Protein AF-A0A815E7N8-F1 (afdb_monomer_lite)

Structure (mmCIF, N/CA/C/O backbone):
data_AF-A0A815E7N8-F1
#
_entry.id   AF-A0A815E7N8-F1
#
loop_
_atom_site.group_PDB
_atom_site.id
_atom_site.type_symbol
_atom_site.label_atom_id
_atom_site.label_alt_id
_atom_site.label_comp_id
_atom_site.label_asym_id
_atom_site.label_entity_id
_atom_site.label_seq_id
_atom_site.pdbx_PDB_ins_code
_atom_site.Cartn_x
_atom_site.Cartn_y
_atom_site.Cartn_z
_atom_site.occupancy
_atom_site.B_iso_or_equiv
_atom_site.auth_seq_id
_atom_site.auth_comp_id
_atom_site.auth_asym_id
_atom_site.auth_atom_id
_atom_site.pdbx_PDB_model_num
ATOM 1 N N . MET A 1 1 ? -23.185 3.236 25.448 1.00 51.75 1 MET A N 1
ATOM 2 C CA . MET A 1 1 ? -22.302 4.298 24.900 1.00 51.75 1 MET A CA 1
ATOM 3 C C . MET A 1 1 ? -21.251 3.719 23.958 1.00 51.75 1 MET A C 1
ATOM 5 O O . MET A 1 1 ? -21.095 4.268 22.878 1.00 51.75 1 MET A O 1
ATOM 9 N N . THR A 1 2 ? -20.567 2.629 24.327 1.00 50.34 2 THR A N 1
ATOM 10 C CA . THR A 1 2 ? -19.613 1.917 23.453 1.00 50.34 2 THR A CA 1
ATOM 11 C C . THR A 1 2 ? -20.287 1.360 22.196 1.00 50.34 2 THR A C 1
ATOM 13 O O . THR A 1 2 ? -19.842 1.674 21.099 1.00 50.34 2 THR A O 1
ATOM 16 N N . ASP A 1 3 ? -21.429 0.683 22.353 1.00 61.78 3 ASP A N 1
ATOM 17 C CA . ASP A 1 3 ? -22.167 0.092 21.225 1.00 61.78 3 ASP A CA 1
ATOM 18 C C . ASP A 1 3 ? -22.699 1.154 20.252 1.00 61.78 3 ASP A C 1
ATOM 20 O O . ASP A 1 3 ? -22.571 0.996 19.048 1.00 61.78 3 ASP A O 1
ATOM 24 N N . MET A 1 4 ? -23.182 2.299 20.756 1.00 68.56 4 MET A N 1
ATOM 25 C CA . MET A 1 4 ? -23.635 3.420 19.913 1.00 68.56 4 MET A CA 1
ATOM 26 C C . MET A 1 4 ? -22.500 4.037 19.087 1.00 68.56 4 MET A C 1
ATOM 28 O O . MET A 1 4 ? -22.718 4.369 17.931 1.00 68.56 4 MET A O 1
ATOM 32 N N . LYS A 1 5 ? -21.289 4.179 19.645 1.00 71.75 5 LYS A N 1
ATOM 33 C CA . LYS A 1 5 ? -20.133 4.689 18.885 1.00 71.75 5 LYS A CA 1
ATOM 34 C C . LYS A 1 5 ? -19.659 3.697 17.825 1.00 71.75 5 LYS A C 1
ATOM 36 O O . LYS A 1 5 ? -19.200 4.110 16.768 1.00 71.75 5 LYS A O 1
ATOM 41 N N . GLN A 1 6 ? -19.749 2.402 18.119 1.00 71.25 6 GLN A N 1
ATOM 42 C CA . GLN A 1 6 ? -19.405 1.351 17.167 1.00 71.25 6 GLN A CA 1
ATOM 43 C C . GLN A 1 6 ? -20.435 1.266 16.033 1.00 71.25 6 GLN A C 1
ATOM 45 O O . GLN A 1 6 ? -20.042 1.150 14.877 1.00 71.25 6 GLN A O 1
ATOM 50 N N . LEU A 1 7 ? -21.727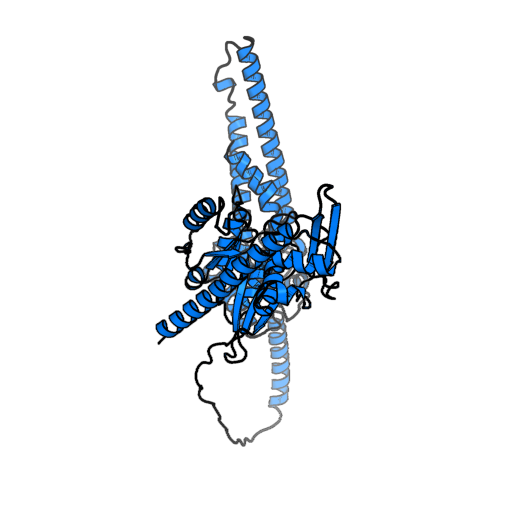 1.402 16.350 1.00 71.81 7 LEU A N 1
ATOM 51 C CA . LEU A 1 7 ? -22.800 1.480 15.359 1.00 71.81 7 LEU A CA 1
ATOM 52 C C . LEU A 1 7 ? -22.664 2.726 14.479 1.00 71.81 7 LEU A C 1
ATOM 54 O O . LEU A 1 7 ? -22.781 2.631 13.265 1.00 71.81 7 LEU A O 1
ATOM 58 N N . GLU A 1 8 ? -22.375 3.880 15.087 1.00 75.94 8 GLU A N 1
ATOM 59 C CA . GLU A 1 8 ? -22.151 5.137 14.369 1.00 75.94 8 GLU A CA 1
ATOM 60 C C . GLU A 1 8 ? -21.014 5.001 13.361 1.00 75.94 8 GLU A C 1
ATOM 62 O O . GLU A 1 8 ? -21.165 5.387 12.206 1.00 75.94 8 GLU A O 1
ATOM 67 N N . LYS A 1 9 ? -19.903 4.395 13.788 1.00 76.50 9 LYS A N 1
ATOM 68 C CA . LYS A 1 9 ? -18.771 4.118 12.914 1.00 76.50 9 LYS A CA 1
ATOM 69 C C . LYS A 1 9 ? -19.160 3.187 11.761 1.00 76.50 9 LYS A C 1
ATOM 71 O O . LYS A 1 9 ? -18.912 3.526 10.610 1.00 76.50 9 LYS A O 1
ATOM 76 N N . SER A 1 10 ? -19.810 2.060 12.061 1.00 71.00 10 SER A N 1
ATOM 77 C CA . SER A 1 10 ? -20.214 1.098 11.030 1.00 71.00 10 SER A CA 1
ATOM 78 C C . SER A 1 10 ? -21.142 1.757 9.996 1.00 71.00 10 SER A C 1
ATOM 80 O O . SER A 1 10 ? -20.858 1.729 8.804 1.00 71.00 10 SER A O 1
ATOM 82 N N . ILE A 1 11 ? -22.185 2.471 10.435 1.00 72.81 11 ILE A N 1
ATOM 83 C CA . ILE A 1 11 ? -23.203 3.059 9.548 1.00 72.81 11 ILE A CA 1
ATOM 84 C C . ILE A 1 11 ? -22.686 4.283 8.773 1.00 72.81 11 ILE A C 1
ATOM 86 O O . ILE A 1 11 ? -23.032 4.434 7.606 1.00 72.81 11 ILE A O 1
ATOM 90 N N . ILE A 1 12 ? -21.882 5.159 9.391 1.00 71.62 12 ILE A N 1
ATOM 91 C CA . ILE A 1 12 ? -21.456 6.435 8.782 1.00 71.62 12 ILE A CA 1
ATOM 92 C C . ILE A 1 12 ? -20.096 6.327 8.078 1.00 71.62 12 ILE A C 1
ATOM 94 O O . ILE A 1 12 ? -19.878 7.011 7.081 1.00 71.62 12 ILE A O 1
ATOM 98 N N . GLU A 1 13 ? -19.166 5.511 8.578 1.00 67.25 13 GLU A N 1
ATOM 99 C CA . GLU A 1 13 ? -17.785 5.466 8.070 1.00 67.25 13 GLU A CA 1
ATOM 100 C C . GLU A 1 13 ? -17.481 4.219 7.233 1.00 67.25 13 GLU A C 1
ATOM 102 O O . GLU A 1 13 ? -16.729 4.324 6.257 1.00 67.25 13 GLU A O 1
ATOM 107 N N . ASP A 1 14 ? -18.024 3.056 7.606 1.00 64.88 14 ASP A N 1
ATOM 108 C CA . ASP A 1 14 ? -17.629 1.766 7.023 1.00 64.88 14 ASP A CA 1
ATOM 109 C C . ASP A 1 14 ? -18.590 1.325 5.892 1.00 64.88 14 ASP A C 1
ATOM 111 O O . ASP A 1 14 ? -18.157 0.993 4.789 1.00 64.88 14 ASP A O 1
ATOM 115 N N . MET A 1 15 ? -19.904 1.410 6.115 1.00 65.19 15 MET A N 1
ATOM 116 C CA . MET A 1 15 ? -20.957 0.900 5.219 1.00 65.19 15 MET A CA 1
ATOM 117 C C . MET A 1 15 ? -21.226 1.694 3.920 1.00 65.19 15 MET A C 1
ATOM 119 O O . MET A 1 15 ? -21.504 1.055 2.894 1.00 65.19 15 MET A O 1
ATOM 123 N N . PRO A 1 16 ? -21.125 3.044 3.875 1.00 63.09 16 PRO A N 1
ATOM 124 C CA . PRO A 1 16 ? -21.364 3.798 2.640 1.00 63.09 16 PRO A CA 1
ATOM 125 C C . PRO A 1 16 ? -20.390 3.429 1.513 1.00 63.09 16 PRO A C 1
ATOM 127 O O . PRO A 1 16 ? -20.730 3.569 0.338 1.00 63.09 16 PRO A O 1
ATOM 130 N N . LYS A 1 17 ? -19.200 2.929 1.863 1.00 58.19 17 LYS A N 1
ATOM 131 C CA . LYS A 1 17 ? -18.106 2.641 0.928 1.00 58.19 17 LYS A CA 1
ATOM 132 C C . LYS A 1 17 ? -18.338 1.389 0.082 1.00 58.19 17 LYS A C 1
ATOM 134 O O . LYS A 1 17 ? -17.783 1.284 -1.005 1.00 58.19 17 LYS A O 1
ATOM 139 N N . ILE A 1 18 ? -19.171 0.454 0.554 1.00 52.25 18 ILE A N 1
ATOM 140 C CA . ILE A 1 18 ? -19.255 -0.897 -0.029 1.00 52.25 18 ILE A CA 1
ATOM 141 C C . ILE A 1 18 ? -20.642 -1.204 -0.614 1.00 52.25 18 ILE A C 1
ATOM 143 O O . ILE A 1 18 ? -20.760 -1.860 -1.648 1.00 52.25 18 ILE A O 1
ATOM 147 N N . LEU A 1 19 ? -21.712 -0.667 -0.020 1.00 58.38 19 LEU A N 1
ATOM 148 C CA . LEU A 1 19 ? -23.091 -1.032 -0.378 1.00 58.38 19 LEU A CA 1
ATOM 149 C C . LEU A 1 19 ? -23.804 -0.003 -1.267 1.00 58.38 19 LEU A C 1
ATOM 151 O O . LEU A 1 19 ? -24.816 -0.331 -1.893 1.00 58.38 19 LEU A O 1
ATOM 155 N N . CYS A 1 20 ? -23.271 1.217 -1.402 1.00 56.59 20 CYS A N 1
ATOM 156 C CA . CYS A 1 20 ? -23.900 2.282 -2.192 1.00 56.59 20 CYS A CA 1
ATOM 157 C C . CYS A 1 20 ? -23.967 1.993 -3.697 1.00 56.59 20 CYS A C 1
ATOM 159 O O . CYS A 1 20 ? -24.723 2.659 -4.396 1.00 56.59 20 CYS A O 1
ATOM 161 N N . LYS A 1 21 ? -23.225 1.018 -4.233 1.00 64.31 21 LYS A N 1
ATOM 162 C CA . LYS A 1 21 ? -23.324 0.659 -5.657 1.00 64.31 21 LYS A CA 1
ATOM 163 C C . LYS A 1 21 ? -24.538 -0.224 -5.965 1.00 64.31 21 LYS A C 1
ATOM 165 O O . LYS A 1 21 ? -25.105 -0.078 -7.039 1.00 64.31 21 LYS A O 1
ATOM 170 N N . HIS A 1 22 ? -24.945 -1.084 -5.028 1.00 66.56 22 HIS A N 1
ATOM 171 C CA . HIS A 1 22 ? -25.917 -2.155 -5.290 1.00 66.56 22 HIS A CA 1
ATOM 172 C C . HIS A 1 22 ? -27.120 -2.195 -4.322 1.00 66.56 22 HIS A C 1
ATOM 174 O O . HIS A 1 22 ? -28.142 -2.790 -4.648 1.00 66.56 22 HIS A O 1
ATOM 180 N N . LEU A 1 23 ? -27.043 -1.577 -3.135 1.00 74.25 23 LEU A N 1
ATOM 181 C CA . LEU A 1 23 ? -28.080 -1.634 -2.085 1.00 74.25 23 LEU A CA 1
ATOM 182 C C . LEU A 1 23 ? -28.478 -0.237 -1.556 1.00 74.25 23 LEU A C 1
ATOM 184 O O . LEU A 1 23 ? -28.796 -0.075 -0.376 1.00 74.25 23 LEU A O 1
ATOM 188 N N . LYS A 1 24 ? -28.498 0.786 -2.424 1.00 73.75 24 LYS A N 1
ATOM 189 C CA . LYS A 1 24 ? -28.744 2.202 -2.058 1.00 73.75 24 LYS A CA 1
ATOM 190 C C . LYS A 1 24 ? -29.981 2.419 -1.187 1.00 73.75 24 LYS A C 1
ATOM 192 O O . LYS A 1 24 ? -29.922 3.120 -0.183 1.00 73.75 24 LYS A O 1
ATOM 197 N N . GLN A 1 25 ? -31.107 1.817 -1.568 1.00 72.56 25 GLN A N 1
ATOM 198 C CA . GLN A 1 25 ? -32.379 2.001 -0.860 1.00 72.56 25 GLN A CA 1
ATOM 199 C C . GLN A 1 25 ? -32.341 1.409 0.554 1.00 72.56 25 GLN A C 1
ATOM 201 O O . GLN A 1 25 ? -32.872 1.997 1.496 1.00 72.56 25 GLN A O 1
ATOM 206 N N . ARG A 1 26 ? -31.672 0.263 0.713 1.00 75.19 26 ARG A N 1
ATOM 207 C CA . ARG A 1 26 ? -31.550 -0.437 1.994 1.00 75.19 26 ARG A CA 1
ATOM 208 C C . ARG A 1 26 ? -30.609 0.303 2.938 1.00 75.19 26 ARG A C 1
ATOM 210 O O . ARG A 1 26 ? -30.913 0.438 4.119 1.00 75.19 26 ARG A O 1
ATOM 217 N N . PHE A 1 27 ? -29.534 0.866 2.391 1.00 77.50 27 PHE A N 1
ATOM 218 C CA . PHE A 1 27 ? -28.642 1.748 3.132 1.00 77.50 27 PHE A CA 1
ATOM 219 C C . PHE A 1 27 ? -29.362 3.020 3.612 1.00 77.50 27 PHE A C 1
ATOM 221 O O . PHE A 1 27 ? -29.345 3.306 4.805 1.00 77.50 27 PHE A O 1
ATOM 228 N N . ALA A 1 28 ? -30.113 3.700 2.737 1.00 79.25 28 ALA A N 1
ATOM 229 C CA . ALA A 1 28 ? -30.896 4.884 3.112 1.00 79.25 28 ALA A CA 1
ATOM 230 C C . ALA A 1 28 ? -31.932 4.598 4.221 1.00 79.25 28 ALA A C 1
ATOM 232 O O . ALA A 1 28 ? -32.187 5.440 5.088 1.00 79.25 28 ALA A O 1
ATOM 233 N N . CYS A 1 29 ? -32.524 3.398 4.224 1.00 80.12 29 CYS A N 1
ATOM 234 C CA . CYS A 1 29 ? -33.416 2.960 5.296 1.00 80.12 29 CYS A CA 1
ATOM 235 C C . CYS A 1 29 ? -32.675 2.845 6.640 1.00 80.12 29 CYS A C 1
ATOM 237 O O . CYS A 1 29 ? -33.156 3.371 7.644 1.00 80.12 29 CYS A O 1
ATOM 239 N N . ILE A 1 30 ? -31.485 2.235 6.654 1.00 82.56 30 ILE A N 1
ATOM 240 C CA . ILE A 1 30 ? -30.649 2.116 7.859 1.00 82.56 30 ILE A CA 1
ATOM 241 C C . ILE A 1 30 ? -30.148 3.476 8.343 1.00 82.56 30 ILE A C 1
ATOM 243 O O . ILE A 1 30 ? -30.182 3.729 9.544 1.00 82.56 30 ILE A O 1
ATOM 247 N N . GLU A 1 31 ? -29.742 4.376 7.446 1.00 82.38 31 GLU A N 1
ATOM 248 C CA . GLU A 1 31 ? -29.355 5.742 7.819 1.00 82.38 31 GLU A CA 1
ATOM 249 C C . GLU A 1 31 ? -30.509 6.494 8.490 1.00 82.38 31 GLU A C 1
ATOM 251 O O . GLU A 1 31 ? -30.314 7.169 9.503 1.00 82.38 31 GLU A O 1
ATOM 256 N N . THR A 1 32 ? -31.727 6.335 7.963 1.00 85.94 32 THR A N 1
ATOM 257 C CA . THR A 1 32 ? -32.932 6.934 8.549 1.00 85.94 32 THR A CA 1
ATOM 258 C C . THR A 1 32 ? -33.210 6.355 9.938 1.00 85.94 32 THR A C 1
ATOM 260 O O . THR A 1 32 ? -33.378 7.109 10.897 1.00 85.94 32 THR A O 1
ATOM 263 N N . GLN A 1 33 ? -33.180 5.024 10.077 1.00 83.81 33 GLN A N 1
ATOM 264 C CA . GLN A 1 33 ? -33.358 4.344 11.366 1.00 83.81 33 GLN A CA 1
ATOM 265 C C . GLN A 1 33 ? -32.293 4.768 12.387 1.00 83.81 33 GLN A C 1
ATOM 267 O O . GLN A 1 33 ? -32.608 5.030 13.549 1.00 83.81 33 GLN A O 1
ATOM 272 N N . TRP A 1 34 ? -31.036 4.885 11.960 1.00 85.81 34 TRP A N 1
ATOM 273 C CA . TRP A 1 34 ? -29.943 5.373 12.793 1.00 85.81 34 TRP A CA 1
ATOM 274 C C . TRP A 1 34 ? -30.179 6.803 13.270 1.00 85.81 34 TRP A C 1
ATOM 276 O O . TRP A 1 34 ? -29.998 7.091 14.455 1.00 85.81 34 TRP A O 1
ATOM 286 N N . PHE A 1 35 ? -30.609 7.697 12.377 1.00 85.38 35 PHE A N 1
ATOM 287 C CA . PHE A 1 35 ? -30.902 9.081 12.735 1.00 85.38 35 PHE A CA 1
ATOM 288 C C . PHE A 1 35 ? -32.011 9.168 13.791 1.00 85.38 35 PHE A C 1
ATOM 290 O O . PHE A 1 35 ? -31.876 9.911 14.770 1.00 85.38 35 PHE A O 1
ATOM 297 N N . ASP A 1 36 ? -33.065 8.364 13.644 1.00 83.81 36 ASP A N 1
ATOM 298 C CA . ASP A 1 36 ? -34.159 8.287 14.611 1.00 83.81 36 ASP A CA 1
ATOM 299 C C . ASP A 1 36 ? -33.680 7.764 15.974 1.00 83.81 36 ASP A C 1
ATOM 301 O O . ASP A 1 36 ? -33.940 8.391 17.007 1.00 83.81 36 ASP A O 1
ATOM 305 N N . VAL A 1 37 ? -32.902 6.676 15.996 1.00 84.12 37 VAL A N 1
ATOM 306 C CA . VAL A 1 37 ? -32.324 6.114 17.231 1.00 84.12 37 VAL A CA 1
ATOM 307 C C . VAL A 1 37 ? -31.389 7.113 17.913 1.00 84.12 37 VAL A C 1
ATOM 309 O O . VAL A 1 37 ? -31.490 7.335 19.123 1.00 84.12 37 VAL A O 1
ATOM 312 N N . LYS A 1 38 ? -30.509 7.771 17.149 1.00 84.25 38 LYS A N 1
ATOM 313 C CA . LYS A 1 38 ? -29.579 8.786 17.657 1.00 84.25 38 LYS A CA 1
ATOM 314 C C . LYS A 1 38 ? -30.330 9.958 18.279 1.00 84.25 38 LYS A C 1
ATOM 316 O O . LYS A 1 38 ? -29.982 10.383 19.379 1.00 84.25 38 LYS A O 1
ATOM 321 N N . LYS A 1 39 ? -31.394 10.436 17.630 1.00 85.12 39 LYS A N 1
ATOM 322 C CA . LYS A 1 39 ? -32.241 11.517 18.147 1.00 85.12 39 LYS A CA 1
ATOM 323 C C . LYS A 1 39 ? -32.894 11.146 19.479 1.00 85.12 39 LYS A C 1
ATOM 325 O O . LYS A 1 39 ? -32.839 11.938 20.419 1.00 85.12 39 LYS A O 1
ATOM 330 N N . ILE A 1 40 ? -33.484 9.952 19.583 1.00 80.94 40 ILE A N 1
ATOM 331 C CA . ILE A 1 40 ? -34.108 9.483 20.831 1.00 80.94 40 ILE A CA 1
ATOM 332 C C . ILE A 1 40 ? -33.051 9.364 21.940 1.00 80.94 40 ILE A C 1
ATOM 334 O O . ILE A 1 40 ? -33.265 9.834 23.057 1.00 80.94 40 ILE A O 1
ATOM 338 N N . PHE A 1 41 ? -31.883 8.802 21.625 1.00 82.12 41 PHE A N 1
ATOM 339 C CA . PHE A 1 41 ? -30.792 8.634 22.582 1.00 82.12 41 PHE A CA 1
ATOM 340 C C . PHE A 1 41 ? -30.233 9.973 23.093 1.00 82.12 41 PHE A C 1
ATOM 342 O O . PHE A 1 41 ? -30.012 10.132 24.295 1.00 82.12 41 PHE A O 1
ATOM 349 N N . THR A 1 42 ? -30.037 10.957 22.210 1.00 83.69 42 THR A N 1
ATOM 350 C CA . THR A 1 42 ? -29.581 12.304 22.590 1.00 83.69 42 THR A CA 1
ATOM 351 C C . THR A 1 42 ? -30.592 13.009 23.493 1.00 83.69 42 THR A C 1
ATOM 353 O O . THR A 1 42 ? -30.192 13.562 24.519 1.00 83.69 42 THR A O 1
ATOM 356 N N . ASN A 1 43 ? -31.889 12.929 23.173 1.00 83.06 43 ASN A N 1
ATOM 357 C CA . ASN A 1 43 ? -32.946 13.503 24.010 1.00 83.06 43 ASN A CA 1
ATOM 358 C C . ASN A 1 43 ? -32.932 12.915 25.431 1.00 83.06 43 ASN A C 1
ATOM 360 O O . ASN A 1 43 ? -33.081 13.653 26.405 1.00 83.06 43 ASN A O 1
ATOM 364 N N . GLU A 1 44 ? -32.695 11.606 25.573 1.00 78.88 44 GLU A N 1
ATOM 365 C CA . GLU A 1 44 ? -32.588 10.975 26.893 1.00 78.88 44 GLU A CA 1
ATOM 366 C C . GLU A 1 44 ? -31.329 11.396 27.660 1.00 78.88 44 GLU A C 1
ATOM 368 O O . GLU A 1 44 ? -31.397 11.617 28.871 1.00 78.88 44 GLU A O 1
ATOM 373 N N . ILE A 1 45 ? -30.187 11.579 26.984 1.00 81.44 45 ILE A N 1
ATOM 374 C CA . ILE A 1 45 ? -28.980 12.125 27.625 1.00 81.44 45 ILE A CA 1
ATOM 375 C C . ILE A 1 45 ? -29.250 13.530 28.169 1.00 81.44 45 ILE A C 1
ATOM 377 O O . ILE A 1 45 ? -28.896 13.814 29.315 1.00 81.44 45 ILE A O 1
ATOM 381 N N . GLU A 1 46 ? -29.891 14.399 27.385 1.00 84.44 46 GLU A N 1
ATOM 382 C CA . GLU A 1 46 ? -30.242 15.753 27.825 1.00 84.44 46 GLU A CA 1
ATOM 383 C C . GLU A 1 46 ? -31.240 15.735 28.987 1.00 84.44 46 GLU A C 1
ATOM 385 O O . GLU A 1 46 ? -31.066 16.468 29.966 1.00 84.44 46 GLU A O 1
ATOM 390 N N . ARG A 1 47 ? -32.253 14.860 28.932 1.00 84.12 47 ARG A N 1
ATOM 391 C CA . ARG A 1 47 ? -33.220 14.671 30.023 1.00 84.12 47 ARG A CA 1
ATOM 392 C C . ARG A 1 47 ? -32.513 14.282 31.322 1.0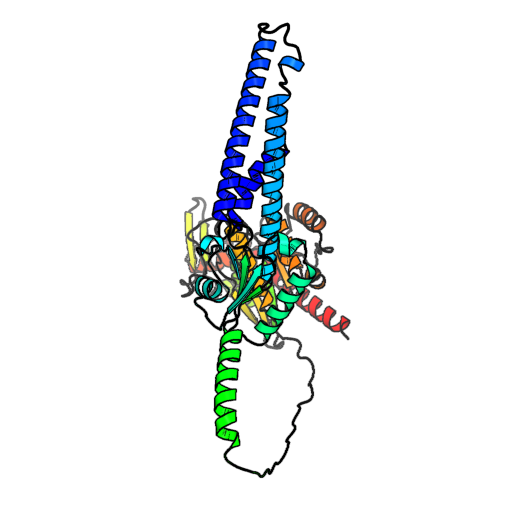0 84.12 47 ARG A C 1
ATOM 394 O O . ARG A 1 47 ? -32.752 14.907 32.358 1.00 84.12 47 ARG A O 1
ATOM 401 N N . ILE A 1 48 ? -31.610 13.301 31.266 1.00 79.50 48 ILE A N 1
ATOM 402 C CA . ILE A 1 48 ? -30.832 12.838 32.423 1.00 79.50 48 ILE A CA 1
ATOM 403 C C . ILE A 1 48 ? -29.882 13.936 32.919 1.00 79.50 48 ILE A C 1
ATOM 405 O O . ILE A 1 48 ? -29.803 14.170 34.124 1.00 79.50 48 ILE A O 1
ATOM 409 N N . ALA A 1 49 ? -29.194 14.650 32.025 1.00 81.62 49 ALA A N 1
ATOM 410 C CA . ALA A 1 49 ? -28.299 15.745 32.397 1.00 81.62 49 ALA A CA 1
ATOM 411 C C . ALA A 1 49 ? -29.047 16.864 33.143 1.00 81.62 49 ALA A C 1
ATOM 413 O O . ALA A 1 49 ? -28.601 17.308 34.203 1.00 81.62 49 ALA A O 1
ATOM 414 N N . ASN A 1 50 ? -30.224 17.255 32.649 1.00 82.94 50 ASN A N 1
ATOM 415 C CA . ASN A 1 50 ? -31.087 18.243 33.297 1.00 82.94 50 ASN A CA 1
ATOM 416 C C . ASN A 1 50 ? -31.603 17.760 34.661 1.00 82.94 50 ASN A C 1
ATOM 418 O O . ASN A 1 50 ? -31.643 18.537 35.617 1.00 82.94 50 ASN A O 1
ATOM 422 N N . LEU A 1 51 ? -31.948 16.475 34.788 1.00 79.56 51 LEU A N 1
ATOM 423 C CA . LEU A 1 51 ? -32.315 15.878 36.076 1.00 79.56 51 LEU A CA 1
ATOM 424 C C . LEU A 1 51 ? -31.155 15.937 37.078 1.00 79.56 51 LEU A C 1
ATOM 426 O O . LEU A 1 51 ? -31.360 16.346 38.219 1.00 79.56 51 LEU A O 1
ATOM 430 N N . VAL A 1 52 ? -29.929 15.609 36.659 1.00 79.56 52 VAL A N 1
ATOM 431 C CA . VAL A 1 52 ? -28.733 15.694 37.516 1.00 79.56 52 VAL A CA 1
ATOM 432 C C . VAL A 1 52 ? -28.484 17.128 37.987 1.00 79.56 52 VAL A C 1
ATOM 434 O O . VAL A 1 52 ? -28.143 17.332 39.153 1.00 79.56 52 VAL A O 1
ATOM 437 N N . ILE A 1 53 ? -28.678 18.125 37.117 1.00 82.12 53 ILE A N 1
ATOM 438 C CA . ILE A 1 53 ? -28.557 19.544 37.483 1.00 82.12 53 ILE A CA 1
ATOM 439 C C . ILE A 1 53 ? -29.584 19.910 38.562 1.00 82.12 53 ILE A C 1
ATOM 441 O O . ILE A 1 53 ? -29.199 20.476 39.583 1.00 82.12 53 ILE A O 1
ATOM 445 N N . ARG A 1 54 ? -30.854 19.523 38.384 1.00 80.19 54 ARG A N 1
ATOM 446 C CA . ARG A 1 54 ? -31.938 19.794 39.349 1.00 80.19 54 ARG A CA 1
ATOM 447 C C . ARG A 1 54 ? -31.739 19.106 40.700 1.00 80.19 54 ARG A C 1
ATOM 449 O O . ARG A 1 54 ? -32.080 19.665 41.737 1.00 80.19 54 ARG A O 1
ATOM 456 N N . ILE A 1 55 ? -31.176 17.897 40.705 1.00 78.19 55 ILE A N 1
ATOM 457 C CA . ILE A 1 55 ? -30.815 17.200 41.949 1.00 78.19 55 ILE A CA 1
ATOM 458 C C . ILE A 1 55 ? -29.691 17.962 42.661 1.00 78.19 55 ILE A C 1
ATOM 460 O O . ILE A 1 55 ? -29.777 18.214 43.859 1.00 78.19 55 ILE A O 1
ATOM 464 N N . ARG A 1 56 ? -28.650 18.379 41.927 1.00 78.31 56 ARG A N 1
ATOM 465 C CA . ARG A 1 56 ? -27.510 19.123 42.492 1.00 78.31 56 ARG A CA 1
ATOM 466 C C . ARG A 1 56 ? -27.883 20.510 43.009 1.00 78.31 56 ARG A C 1
ATOM 468 O O . ARG A 1 56 ? -27.239 20.979 43.942 1.00 78.31 56 ARG A O 1
ATOM 475 N N . SER A 1 57 ? -28.885 21.161 42.420 1.00 82.12 57 SER A N 1
ATOM 476 C CA . SER A 1 57 ? -29.384 22.459 42.886 1.00 82.12 57 SER A CA 1
ATOM 477 C C . SER A 1 57 ? -30.321 22.362 44.097 1.00 82.12 57 SER A C 1
ATOM 479 O O . SER A 1 57 ? -30.721 23.396 44.623 1.00 82.12 57 SER A O 1
ATOM 481 N N . GLY A 1 58 ? -30.657 21.151 44.563 1.00 74.88 58 GLY A N 1
ATOM 482 C CA . GLY A 1 58 ? -31.580 20.937 45.685 1.00 74.88 58 GLY A CA 1
ATOM 483 C C . GLY A 1 58 ? -33.060 21.087 45.314 1.00 74.88 58 GLY A C 1
ATOM 484 O O . GLY A 1 58 ? -33.927 21.012 46.176 1.00 74.88 58 GLY A O 1
ATOM 485 N N . GLU A 1 59 ? -33.386 21.259 44.030 1.00 72.62 59 GLU A N 1
ATOM 486 C CA . GLU A 1 59 ? -34.769 21.400 43.544 1.00 72.62 59 GLU A CA 1
ATOM 487 C C . GLU A 1 59 ? -35.519 20.058 43.441 1.00 72.62 59 GLU A C 1
ATOM 489 O O . GLU A 1 59 ? -36.709 20.022 43.118 1.00 72.62 59 GLU A O 1
ATOM 494 N N . ALA A 1 60 ? -34.823 18.942 43.666 1.00 66.06 60 ALA A N 1
ATOM 495 C CA . ALA A 1 60 ? -35.316 17.589 43.426 1.00 66.06 60 ALA A CA 1
ATOM 496 C C . ALA A 1 60 ? -34.851 16.589 44.505 1.00 66.06 60 ALA A C 1
ATOM 498 O O . ALA A 1 60 ? -34.357 15.510 44.186 1.00 66.06 60 ALA A O 1
ATOM 499 N N . GLU A 1 61 ? -35.016 16.930 45.787 1.00 58.91 61 GLU A N 1
ATOM 500 C CA . GLU A 1 61 ? -34.552 16.113 46.928 1.00 58.91 61 GLU A CA 1
ATOM 501 C C . GLU A 1 61 ? -35.239 14.734 47.075 1.00 58.91 61 GLU A C 1
ATOM 503 O O . GLU A 1 61 ? -34.730 13.890 47.804 1.00 58.91 61 GLU A O 1
ATOM 508 N N . ASN A 1 62 ? -36.350 14.464 46.371 1.00 60.34 62 ASN A N 1
ATOM 509 C CA . ASN A 1 62 ? -37.167 13.246 46.549 1.00 60.34 62 ASN A CA 1
ATOM 510 C C . ASN A 1 62 ? -37.509 12.489 45.245 1.00 60.34 62 ASN A C 1
ATOM 512 O O . ASN A 1 62 ? -38.550 11.834 45.174 1.00 60.34 62 ASN A O 1
ATOM 516 N N . LEU A 1 63 ? -36.686 12.571 44.191 1.00 61.19 63 LEU A N 1
ATOM 517 C CA . LEU A 1 63 ? -36.907 11.745 42.992 1.00 61.19 63 LEU A CA 1
ATOM 518 C C . LEU A 1 63 ? -36.429 10.302 43.225 1.00 61.19 63 LEU A C 1
ATOM 520 O O . LEU A 1 63 ? -35.238 10.054 43.403 1.00 61.19 63 LEU A O 1
ATOM 524 N N . PHE A 1 64 ? -37.360 9.345 43.188 1.00 61.53 64 PHE A N 1
ATOM 525 C CA . PHE A 1 64 ? -37.042 7.916 43.238 1.00 61.53 64 PHE A CA 1
ATOM 526 C C . PHE A 1 64 ? -36.376 7.461 41.932 1.00 61.53 64 PHE A C 1
ATOM 528 O O . PHE A 1 64 ? -36.748 7.904 40.845 1.00 61.53 64 PHE A O 1
ATOM 535 N N . THR A 1 65 ? -35.426 6.528 42.023 1.00 59.81 65 THR A N 1
ATOM 536 C CA . THR A 1 65 ? -34.720 5.925 40.877 1.00 59.81 65 THR A CA 1
ATOM 537 C C . THR A 1 65 ? -35.667 5.381 39.801 1.00 59.81 65 THR A C 1
ATOM 539 O O . THR A 1 65 ? -35.383 5.531 38.617 1.00 59.81 65 THR A O 1
ATOM 542 N N . GLU A 1 66 ? -36.824 4.842 40.192 1.00 55.62 66 GLU A N 1
ATOM 543 C CA . GLU A 1 66 ? -37.868 4.332 39.282 1.00 55.62 66 GLU A CA 1
ATOM 544 C C . GLU A 1 66 ? -38.578 5.433 38.472 1.00 55.62 66 GLU A C 1
ATOM 546 O O . GLU A 1 66 ? -39.090 5.178 37.390 1.00 55.62 66 GLU A O 1
ATOM 551 N N . GLN A 1 67 ? -38.601 6.681 38.952 1.00 59.78 67 GLN A N 1
ATOM 552 C CA . GLN A 1 67 ? -39.155 7.817 38.199 1.00 59.78 67 GLN A CA 1
ATOM 553 C C . GLN A 1 67 ? -38.126 8.438 37.242 1.00 59.78 67 GLN A C 1
ATOM 555 O O . GLN A 1 67 ? -38.489 9.124 36.286 1.00 59.78 67 GLN A O 1
ATOM 560 N N . ILE A 1 68 ? -36.835 8.210 37.503 1.00 62.44 68 ILE A N 1
ATOM 561 C CA . ILE A 1 68 ? -35.720 8.670 36.666 1.00 62.44 68 ILE A CA 1
ATOM 562 C C . ILE A 1 68 ? -35.580 7.756 35.442 1.00 62.44 68 ILE A C 1
ATOM 564 O O . ILE A 1 68 ? -35.401 8.242 34.321 1.00 62.44 68 ILE A O 1
ATOM 568 N N . PHE A 1 69 ? -35.719 6.447 35.640 1.00 61.94 69 PHE A N 1
ATOM 569 C CA . PHE A 1 69 ? -35.636 5.442 34.588 1.00 61.94 69 PHE A CA 1
ATOM 570 C C . PHE A 1 69 ? -37.039 4.955 34.211 1.00 61.94 69 PHE A C 1
ATOM 572 O O . PHE A 1 69 ? -37.601 4.083 34.857 1.00 61.94 69 PHE A O 1
ATOM 579 N N . ASN A 1 70 ? -37.624 5.547 33.167 1.00 65.62 70 ASN A N 1
ATOM 580 C CA . ASN A 1 70 ? -38.873 5.051 32.598 1.00 65.62 70 ASN A CA 1
ATOM 581 C C . ASN A 1 70 ? -38.588 3.772 31.796 1.00 65.62 70 ASN A C 1
ATOM 583 O O . ASN A 1 70 ? -38.046 3.841 30.689 1.00 65.62 70 ASN A O 1
ATOM 587 N N . ASP A 1 71 ? -38.975 2.618 32.341 1.00 66.25 71 ASP A N 1
ATOM 588 C CA . ASP A 1 71 ? -38.729 1.302 31.735 1.00 66.25 71 ASP A CA 1
ATOM 589 C C . ASP A 1 71 ? -39.233 1.206 30.287 1.00 66.25 71 ASP A C 1
ATOM 591 O O . ASP A 1 71 ? -38.618 0.550 29.447 1.00 66.25 71 ASP A O 1
ATOM 595 N N . LYS A 1 72 ? -40.332 1.898 29.955 1.00 72.94 72 LYS A N 1
ATOM 596 C CA . LYS A 1 72 ? -40.946 1.819 28.624 1.00 72.94 72 LYS A CA 1
ATOM 597 C C . LYS A 1 72 ? -40.100 2.490 27.537 1.00 72.94 72 LYS A C 1
ATOM 599 O O . LYS A 1 72 ? -39.965 1.932 26.451 1.00 72.94 72 LYS A O 1
ATOM 604 N N . GLU A 1 73 ? -39.534 3.663 27.814 1.00 71.69 73 GLU A N 1
ATOM 605 C CA . GLU A 1 73 ? -38.678 4.392 26.862 1.00 71.69 73 GLU A CA 1
ATOM 606 C C . GLU A 1 73 ? -37.322 3.705 26.703 1.00 71.69 73 GLU A C 1
ATOM 608 O O . GLU A 1 73 ? -36.842 3.545 25.582 1.00 71.69 73 GLU A O 1
ATOM 613 N N . GLN A 1 74 ? -36.745 3.202 27.798 1.00 73.75 74 GLN A N 1
ATOM 614 C CA . GLN A 1 74 ? -35.512 2.416 27.735 1.00 73.75 74 GLN A CA 1
ATOM 615 C C . GLN A 1 74 ? -35.687 1.128 26.931 1.00 73.75 74 GLN A C 1
ATOM 617 O O . GLN A 1 74 ? -34.822 0.783 26.128 1.00 73.75 74 GLN A O 1
ATOM 622 N N . MET A 1 75 ? -36.811 0.434 27.114 1.00 77.38 75 MET A N 1
ATOM 623 C CA . MET A 1 75 ? -37.124 -0.779 26.366 1.00 77.38 75 MET A CA 1
ATOM 624 C C . MET A 1 75 ? -37.364 -0.489 24.879 1.00 77.38 75 MET A C 1
ATOM 626 O O . MET A 1 75 ? -36.909 -1.259 24.040 1.00 77.38 75 MET A O 1
ATOM 630 N N . MET A 1 76 ? -37.998 0.639 24.532 1.00 78.19 76 MET A N 1
ATOM 631 C CA . MET A 1 76 ? -38.118 1.081 23.136 1.00 78.19 76 MET A CA 1
ATOM 632 C C . MET A 1 76 ? -36.753 1.371 22.505 1.00 78.19 76 MET A C 1
ATOM 634 O O . MET A 1 76 ? -36.465 0.835 21.440 1.00 78.19 76 MET A O 1
ATOM 638 N N . ILE A 1 77 ? -35.894 2.148 23.176 1.00 77.75 77 ILE A N 1
ATOM 639 C CA . ILE A 1 77 ? -34.538 2.455 22.687 1.00 77.75 77 ILE A CA 1
ATOM 640 C C . ILE A 1 77 ? -33.737 1.171 22.495 1.00 77.75 77 ILE A C 1
ATOM 642 O O . ILE A 1 77 ? -33.098 0.993 21.462 1.00 77.75 77 ILE A O 1
ATOM 646 N N . LYS A 1 78 ? -33.790 0.263 23.475 1.00 82.06 78 LYS A N 1
ATOM 647 C CA . LYS A 1 78 ? -33.098 -1.021 23.401 1.00 82.06 78 LYS A CA 1
ATOM 648 C C . LYS A 1 78 ? -33.577 -1.846 22.207 1.00 82.06 78 LYS A C 1
ATOM 650 O O . LYS A 1 78 ? -32.744 -2.294 21.433 1.00 82.06 78 LYS A O 1
ATOM 655 N N . ASN A 1 79 ? -34.889 -1.981 22.018 1.00 84.25 79 ASN A N 1
ATOM 656 C CA . ASN A 1 79 ? -35.442 -2.733 20.892 1.00 84.25 79 ASN A CA 1
ATOM 657 C C . ASN A 1 79 ? -35.032 -2.129 19.541 1.00 84.25 79 ASN A C 1
ATOM 659 O O . ASN A 1 79 ? -34.647 -2.872 18.646 1.00 84.25 79 ASN A O 1
ATOM 663 N N . SER A 1 80 ? -35.063 -0.800 19.399 1.00 83.06 80 SER A N 1
ATOM 664 C CA . SER A 1 80 ? -34.637 -0.133 18.163 1.00 83.06 80 SER A CA 1
ATOM 665 C C . SER A 1 80 ? -33.135 -0.277 17.901 1.00 83.06 80 SER A C 1
ATOM 667 O O . SER A 1 80 ? -32.734 -0.435 16.753 1.00 83.06 80 SER A O 1
ATOM 669 N N . ILE A 1 81 ? -32.297 -0.259 18.945 1.00 81.50 81 ILE A N 1
ATOM 670 C CA . ILE A 1 81 ? -30.860 -0.542 18.815 1.00 81.50 81 ILE A CA 1
ATOM 671 C C . ILE A 1 81 ? -30.634 -2.002 18.412 1.00 81.50 81 ILE A C 1
ATOM 673 O O . ILE A 1 81 ? -29.825 -2.257 17.523 1.00 81.50 81 ILE A O 1
ATOM 677 N N . ASP A 1 82 ? -31.336 -2.950 19.034 1.00 83.38 82 ASP A N 1
ATOM 678 C CA . ASP A 1 82 ? -31.209 -4.379 18.732 1.00 83.38 82 ASP A CA 1
ATOM 679 C C . ASP A 1 82 ? -31.636 -4.674 17.281 1.00 83.38 82 ASP A C 1
ATOM 681 O O . ASP A 1 82 ? -30.929 -5.383 16.563 1.00 83.38 82 ASP A O 1
ATOM 685 N N . GLU A 1 83 ? -32.743 -4.083 16.820 1.00 85.25 83 GLU A N 1
ATOM 686 C CA . GLU A 1 83 ? -33.222 -4.180 15.434 1.00 85.25 83 GLU A CA 1
ATOM 687 C C . GLU A 1 83 ? -32.219 -3.572 14.444 1.00 85.25 83 GLU A C 1
ATOM 689 O O . GLU A 1 83 ? -31.830 -4.219 13.471 1.00 85.25 83 GLU A O 1
ATOM 694 N N . LEU A 1 84 ? -31.726 -2.361 14.721 1.00 83.88 84 LEU A N 1
ATOM 695 C CA . LEU A 1 84 ? -30.734 -1.702 13.874 1.00 83.88 84 LEU A CA 1
ATOM 696 C C . LEU A 1 84 ? -29.426 -2.500 13.808 1.00 83.88 84 LEU A C 1
ATOM 698 O O . LEU A 1 84 ? -28.845 -2.650 12.737 1.00 83.88 84 LEU A O 1
ATOM 702 N N . THR A 1 85 ? -28.991 -3.068 14.933 1.00 81.81 85 THR A N 1
ATOM 703 C CA . THR A 1 85 ? -27.797 -3.921 15.006 1.00 81.81 85 THR A CA 1
ATOM 704 C C . THR A 1 85 ? -27.963 -5.181 14.156 1.00 81.81 85 THR A C 1
ATOM 706 O O . THR A 1 85 ? -27.032 -5.581 13.459 1.00 81.81 85 THR A O 1
ATOM 709 N N . GLN A 1 86 ? -29.149 -5.800 14.167 1.00 84.56 86 GLN A N 1
ATOM 710 C CA . GLN A 1 86 ? -29.448 -6.946 13.304 1.00 84.56 86 GLN A CA 1
ATOM 711 C C . GLN A 1 86 ? -29.440 -6.563 11.821 1.00 84.56 86 GLN A C 1
ATOM 713 O O . GLN A 1 86 ? -28.868 -7.295 11.013 1.00 84.56 86 GLN A O 1
ATOM 718 N N . ASN A 1 87 ? -30.017 -5.411 11.469 1.00 83.38 87 ASN A N 1
ATOM 719 C CA . ASN A 1 87 ? -30.037 -4.911 10.093 1.00 83.38 87 ASN A CA 1
ATOM 720 C C . ASN A 1 87 ? -28.625 -4.621 9.568 1.00 83.38 87 ASN A C 1
ATOM 722 O O . ASN A 1 87 ? -28.301 -5.015 8.448 1.00 83.38 87 ASN A O 1
ATOM 726 N N . VAL A 1 88 ? -27.777 -3.990 10.388 1.00 82.44 88 VAL A N 1
ATOM 727 C CA . VAL A 1 88 ? -26.364 -3.741 10.063 1.00 82.44 88 VAL A CA 1
ATOM 728 C C . VAL A 1 88 ? -25.630 -5.058 9.842 1.00 82.44 88 VAL A C 1
ATOM 730 O O . VAL A 1 88 ? -25.044 -5.249 8.782 1.00 82.44 88 VAL A O 1
ATOM 733 N N . LYS A 1 89 ? -25.746 -6.011 10.773 1.00 83.56 89 LYS A N 1
ATOM 734 C CA . LYS A 1 89 ? -25.089 -7.319 10.650 1.00 83.56 89 LYS A CA 1
ATOM 735 C C . LYS A 1 89 ? -25.517 -8.074 9.389 1.00 83.56 89 LYS A C 1
ATOM 737 O O . LYS A 1 89 ? -24.693 -8.676 8.711 1.00 83.56 89 LYS A O 1
ATOM 742 N N . HIS A 1 90 ? -26.808 -8.058 9.070 1.00 83.62 90 HIS A N 1
ATOM 743 C CA . HIS A 1 90 ? -27.306 -8.726 7.873 1.00 83.62 90 HIS A CA 1
ATOM 744 C C . HIS A 1 90 ? -26.758 -8.088 6.588 1.00 83.62 90 HIS A C 1
ATOM 746 O O . HIS A 1 90 ? -26.443 -8.796 5.633 1.00 83.62 90 HIS A O 1
ATOM 752 N N . LEU A 1 91 ? -26.598 -6.764 6.563 1.00 81.56 91 LEU A N 1
ATOM 753 C CA . LEU A 1 91 ? -25.942 -6.094 5.447 1.00 81.56 91 LEU A CA 1
ATOM 754 C C . LEU A 1 91 ? -24.437 -6.384 5.377 1.00 81.56 91 LEU A C 1
ATOM 756 O O . LEU A 1 91 ? -23.944 -6.557 4.270 1.00 81.56 91 LEU A O 1
ATOM 760 N N . GLU A 1 92 ? -23.728 -6.495 6.503 1.00 80.75 92 GLU A N 1
ATOM 761 C CA . GLU A 1 92 ? -22.317 -6.926 6.535 1.00 80.75 92 GLU A CA 1
ATOM 762 C C . GLU A 1 92 ? -22.155 -8.351 5.964 1.00 80.75 92 GLU A C 1
ATOM 764 O O . GLU A 1 92 ? -21.265 -8.619 5.158 1.00 80.75 92 GLU A O 1
ATOM 769 N N . GLU A 1 93 ? -23.055 -9.277 6.320 1.00 85.12 93 GLU A N 1
ATOM 770 C CA . GLU A 1 93 ? -23.088 -10.634 5.751 1.00 85.12 93 GLU A CA 1
ATOM 771 C C . GLU A 1 93 ? -23.339 -10.607 4.233 1.00 85.12 93 GLU A C 1
ATOM 773 O O . GLU A 1 93 ? -22.703 -11.343 3.473 1.00 85.12 93 GLU A O 1
ATOM 778 N N . LYS A 1 94 ? -24.243 -9.732 3.781 1.00 86.50 94 LYS A N 1
ATOM 779 C CA . LYS A 1 94 ? -24.570 -9.560 2.362 1.00 86.50 94 LYS A CA 1
ATOM 780 C C . LYS A 1 94 ? -23.420 -8.935 1.578 1.00 86.50 94 LYS A C 1
ATOM 782 O O . LYS A 1 94 ? -23.117 -9.374 0.474 1.00 86.50 94 LYS A O 1
ATOM 787 N N . GLU A 1 95 ? -22.745 -7.955 2.162 1.00 84.12 95 GLU A N 1
ATOM 788 C CA . GLU A 1 95 ? -21.545 -7.335 1.612 1.00 84.12 95 GLU A CA 1
ATOM 789 C C . GLU A 1 95 ? -20.432 -8.370 1.410 1.00 84.12 95 GLU A C 1
ATOM 791 O O . GLU A 1 95 ? -19.874 -8.478 0.317 1.00 84.12 95 GLU A O 1
ATOM 796 N N . TYR A 1 96 ? -20.169 -9.193 2.428 1.00 83.88 96 TYR A N 1
ATOM 797 C CA . TYR A 1 96 ? -19.214 -10.294 2.331 1.00 83.88 96 TYR A CA 1
ATOM 798 C C . TYR A 1 96 ? -19.571 -11.258 1.193 1.00 83.88 96 TYR A C 1
ATOM 800 O O . TYR A 1 96 ? -18.710 -11.609 0.386 1.00 83.88 96 TYR A O 1
ATOM 808 N N . PHE A 1 97 ? -20.847 -11.633 1.073 1.00 87.56 97 PHE A N 1
ATOM 809 C CA . PHE A 1 97 ? -21.321 -12.502 -0.004 1.00 87.56 97 PHE A CA 1
ATOM 810 C C . PHE A 1 97 ? -21.099 -11.895 -1.401 1.00 87.56 97 PHE A C 1
ATOM 812 O O . PHE A 1 97 ? -20.575 -12.575 -2.284 1.00 87.56 97 PHE A O 1
ATOM 819 N N . ILE A 1 98 ? -21.412 -10.609 -1.592 1.00 88.00 98 ILE A N 1
ATOM 820 C CA . ILE A 1 98 ? -21.153 -9.884 -2.849 1.00 88.00 98 ILE A CA 1
ATOM 821 C C . ILE A 1 98 ? -19.657 -9.890 -3.184 1.00 88.00 98 ILE A C 1
ATOM 823 O O . ILE A 1 98 ? -19.276 -10.112 -4.332 1.00 88.00 98 ILE A O 1
ATOM 827 N N . ARG A 1 99 ? -18.786 -9.690 -2.187 1.00 85.12 99 ARG A N 1
ATOM 828 C CA . ARG A 1 99 ? -17.330 -9.731 -2.391 1.00 85.12 99 ARG A CA 1
ATOM 829 C C . ARG A 1 99 ? -16.850 -11.119 -2.807 1.00 85.12 99 ARG A C 1
ATOM 831 O O . ARG A 1 99 ? -16.028 -11.209 -3.714 1.00 85.12 99 ARG A O 1
ATOM 838 N N . CYS A 1 100 ? -17.382 -12.183 -2.205 1.00 85.12 100 CYS A N 1
ATOM 839 C CA . CYS A 1 100 ? -17.078 -13.556 -2.614 1.00 85.12 100 CYS A CA 1
ATOM 840 C C . CYS A 1 100 ? -17.502 -13.835 -4.063 1.00 85.12 100 CYS A C 1
ATOM 842 O O . CYS A 1 100 ? -16.734 -14.434 -4.811 1.00 85.12 100 CYS A O 1
ATOM 844 N N . LEU A 1 101 ? -18.681 -13.362 -4.475 1.00 87.62 101 LEU A N 1
ATOM 845 C CA . LEU A 1 101 ? -19.141 -13.467 -5.863 1.00 87.62 101 LEU A CA 1
ATOM 846 C C . LEU A 1 101 ? -18.203 -12.731 -6.829 1.00 87.62 101 LEU A C 1
ATOM 848 O O . LEU A 1 101 ? -17.761 -13.311 -7.820 1.00 87.62 101 LEU A O 1
ATOM 852 N N . ASN A 1 102 ? -17.830 -11.490 -6.510 1.00 85.56 102 ASN A N 1
ATOM 853 C CA . ASN A 1 102 ? -16.922 -10.701 -7.345 1.00 85.56 102 ASN A CA 1
ATOM 854 C C . ASN A 1 102 ? -15.543 -11.375 -7.493 1.00 85.56 102 ASN A C 1
ATOM 856 O O . ASN A 1 102 ? -14.994 -11.410 -8.590 1.00 85.56 102 ASN A O 1
ATOM 860 N N . GLN A 1 103 ? -15.004 -11.978 -6.423 1.00 85.94 103 GLN A N 1
ATOM 861 C CA . GLN A 1 103 ? -13.755 -12.763 -6.472 1.00 85.94 103 GLN A CA 1
ATOM 862 C C . GLN A 1 103 ? -13.842 -13.982 -7.401 1.00 85.94 103 GLN A C 1
ATOM 864 O O . GLN A 1 103 ? -12.830 -14.452 -7.914 1.00 85.94 103 GLN A O 1
ATOM 869 N N . GLN A 1 104 ? -15.051 -14.494 -7.614 1.00 86.75 104 GLN A N 1
ATOM 870 C CA . GLN A 1 104 ? -15.356 -15.600 -8.519 1.00 86.75 104 GLN A CA 1
ATOM 871 C C . GLN A 1 104 ? -15.789 -15.118 -9.914 1.00 86.75 104 GLN A C 1
ATOM 873 O O . GLN A 1 104 ? -16.297 -15.911 -10.705 1.00 86.75 104 GLN A O 1
ATOM 878 N N . ASN A 1 105 ? -15.565 -13.836 -10.227 1.00 89.12 105 ASN A N 1
ATOM 879 C CA . ASN A 1 105 ? -15.902 -13.191 -11.496 1.00 89.12 105 ASN A CA 1
ATOM 880 C C . ASN A 1 105 ? -17.414 -13.128 -11.801 1.00 89.12 105 ASN A C 1
ATOM 882 O O . ASN A 1 105 ? -17.816 -13.028 -12.960 1.00 89.12 105 ASN A O 1
ATOM 886 N N . PHE A 1 106 ? -18.261 -13.177 -10.766 1.00 92.75 106 PHE A N 1
ATOM 887 C CA . PHE A 1 106 ? -19.685 -12.868 -10.884 1.00 92.75 106 PHE A CA 1
ATOM 888 C C . PHE A 1 106 ? -19.924 -11.373 -10.701 1.00 92.75 106 PHE A C 1
ATOM 890 O O . PHE A 1 106 ? -19.496 -10.782 -9.714 1.00 92.75 106 PHE A O 1
ATOM 897 N N . GLN A 1 107 ? -20.705 -10.778 -11.594 1.00 92.69 107 GLN A N 1
ATOM 898 C CA . GLN A 1 107 ? -21.284 -9.459 -11.389 1.00 92.69 107 GLN A CA 1
ATOM 899 C C . GLN A 1 107 ? -22.548 -9.573 -10.529 1.00 92.69 107 GLN A C 1
ATOM 901 O O . GLN A 1 107 ? -23.516 -10.229 -10.912 1.00 92.69 107 GLN A O 1
ATOM 906 N N . TYR A 1 108 ? -22.578 -8.890 -9.387 1.00 92.94 108 TYR A N 1
ATOM 907 C CA . TYR A 1 108 ? -23.784 -8.797 -8.567 1.00 92.94 108 TYR A CA 1
ATOM 908 C C . TYR A 1 108 ? -24.768 -7.746 -9.103 1.00 92.94 108 TYR A C 1
ATOM 910 O O . TYR A 1 108 ? -24.394 -6.592 -9.331 1.00 92.94 108 TYR A O 1
ATOM 918 N N . LEU A 1 109 ? -26.041 -8.122 -9.229 1.00 90.88 109 LEU A N 1
ATOM 919 C CA . LEU A 1 109 ? -27.149 -7.235 -9.577 1.00 90.88 109 LEU A CA 1
ATOM 920 C C . LEU A 1 109 ? -28.254 -7.303 -8.526 1.00 90.88 109 LEU A C 1
ATOM 922 O O . LEU A 1 109 ? -28.745 -8.380 -8.194 1.00 90.88 109 LEU A O 1
ATOM 926 N N . ASN A 1 110 ? -28.702 -6.138 -8.061 1.00 89.69 110 ASN A N 1
ATOM 927 C CA . ASN A 1 110 ? -29.924 -6.036 -7.278 1.00 89.69 110 ASN A CA 1
ATOM 928 C C . ASN A 1 110 ? -31.117 -5.868 -8.222 1.00 89.69 110 ASN A C 1
ATOM 930 O O . ASN A 1 110 ? -31.248 -4.852 -8.907 1.00 89.69 110 ASN A O 1
ATOM 934 N N . VAL A 1 111 ? -31.996 -6.865 -8.248 1.00 89.69 111 VAL A N 1
ATOM 935 C CA . VAL A 1 111 ? -33.095 -6.950 -9.219 1.00 89.69 111 VAL A CA 1
ATOM 936 C C . VAL A 1 111 ? -34.109 -5.817 -9.066 1.00 89.69 111 VAL A C 1
ATOM 938 O O . VAL A 1 111 ? -34.787 -5.464 -10.034 1.00 89.69 111 VAL A O 1
ATOM 941 N N . ILE A 1 112 ? -34.186 -5.190 -7.889 1.00 84.94 112 ILE A N 1
ATOM 942 C CA . ILE A 1 112 ? -35.102 -4.070 -7.647 1.00 84.94 112 ILE A CA 1
ATOM 943 C C . ILE A 1 112 ? -34.879 -2.899 -8.620 1.00 84.94 112 ILE A C 1
ATOM 945 O O . ILE A 1 112 ? -35.815 -2.166 -8.930 1.00 84.94 112 ILE A O 1
ATOM 949 N N . GLU A 1 113 ? -33.662 -2.747 -9.152 1.00 83.81 113 GLU A N 1
ATOM 950 C CA . GLU A 1 113 ? -33.300 -1.667 -10.077 1.00 83.81 113 GLU A CA 1
ATOM 951 C C . GLU A 1 113 ? -33.813 -1.897 -11.514 1.00 83.81 113 GLU A C 1
ATOM 953 O O . GLU A 1 113 ? -33.769 -0.986 -12.338 1.00 83.81 113 GLU A O 1
ATOM 958 N N . TYR A 1 114 ? -34.353 -3.085 -11.812 1.00 87.69 114 TYR A N 1
ATOM 959 C CA . TYR A 1 114 ? -34.707 -3.529 -13.167 1.00 87.69 114 TYR A CA 1
ATOM 960 C C . TYR A 1 114 ? -36.220 -3.627 -13.425 1.00 87.69 114 TYR A C 1
ATOM 962 O O . TYR A 1 114 ? -36.638 -4.150 -14.458 1.00 87.69 114 TYR A O 1
ATOM 970 N N . ASN A 1 115 ? -37.058 -3.100 -12.519 1.00 86.81 115 ASN A N 1
ATOM 971 C CA . ASN A 1 115 ? -38.528 -3.118 -12.629 1.00 86.81 115 ASN A CA 1
ATOM 972 C C . ASN A 1 115 ? -39.097 -4.525 -12.900 1.00 86.81 115 ASN A C 1
ATOM 974 O O . ASN A 1 115 ? -39.947 -4.702 -13.778 1.00 86.81 115 ASN A O 1
ATOM 978 N N . ILE A 1 116 ? -38.589 -5.530 -12.187 1.00 89.88 116 ILE A N 1
ATOM 979 C CA . ILE A 1 116 ? -39.110 -6.898 -12.236 1.00 89.88 116 ILE A CA 1
ATOM 980 C C . ILE A 1 116 ? -40.223 -7.055 -11.192 1.00 89.88 116 ILE A C 1
ATOM 982 O O . ILE A 1 116 ? -40.059 -6.670 -10.030 1.00 89.88 116 ILE A O 1
ATOM 986 N N . ASP A 1 117 ? -41.360 -7.606 -11.612 1.00 87.81 117 ASP A N 1
ATOM 987 C CA . ASP A 1 117 ? -42.551 -7.798 -10.786 1.00 87.81 117 ASP A CA 1
ATOM 988 C C . ASP A 1 117 ? -43.183 -9.188 -10.970 1.00 87.81 117 ASP A C 1
ATOM 990 O O . ASP A 1 117 ? -42.694 -10.024 -11.720 1.00 87.81 117 ASP A O 1
ATOM 994 N N . GLN A 1 118 ? -44.278 -9.461 -10.258 1.00 89.69 118 GLN A N 1
ATOM 995 C CA . GLN A 1 118 ? -44.957 -10.767 -10.245 1.00 89.69 118 GLN A CA 1
ATOM 996 C C . GLN A 1 118 ? -45.517 -11.227 -11.601 1.00 89.69 118 GLN A C 1
ATOM 998 O O . GLN A 1 118 ? -45.895 -12.390 -11.730 1.00 89.69 118 GLN A O 1
ATOM 1003 N N . THR A 1 119 ? -45.629 -10.331 -12.582 1.00 89.06 119 THR A N 1
ATOM 1004 C CA . THR A 1 119 ? -46.129 -10.637 -13.929 1.00 89.06 119 THR A CA 1
ATOM 1005 C C . THR A 1 119 ? -45.026 -11.070 -14.891 1.00 89.06 119 THR A C 1
ATOM 1007 O O . THR A 1 119 ? -45.327 -11.572 -15.978 1.00 89.06 119 THR A O 1
ATOM 1010 N N . ASP A 1 120 ? -43.762 -10.903 -14.501 1.00 90.88 120 ASP A N 1
ATOM 1011 C CA . ASP A 1 120 ? -42.621 -11.337 -15.290 1.00 90.88 120 ASP A CA 1
ATOM 1012 C C . ASP A 1 120 ? -42.487 -12.867 -15.343 1.00 90.88 120 ASP A C 1
ATOM 1014 O O . ASP A 1 120 ? -43.005 -13.610 -14.512 1.00 90.88 120 ASP A O 1
ATOM 1018 N N . ASN A 1 121 ? -41.775 -13.350 -16.355 1.00 88.94 121 ASN A N 1
ATOM 1019 C CA . ASN A 1 121 ? -41.369 -14.742 -16.510 1.00 88.94 121 ASN A CA 1
ATOM 1020 C C . ASN A 1 121 ? -39.876 -14.803 -16.863 1.00 88.94 121 ASN A C 1
ATOM 1022 O O . ASN A 1 121 ? -39.251 -13.770 -17.083 1.00 88.94 121 ASN A O 1
ATOM 1026 N N . GLU A 1 122 ? -39.303 -16.003 -16.959 1.00 89.25 122 GLU A N 1
ATOM 1027 C CA . GLU A 1 122 ? -37.868 -16.189 -17.234 1.00 89.25 122 GLU A CA 1
ATOM 1028 C C . GLU A 1 122 ? -37.370 -15.384 -18.450 1.00 89.25 122 GLU A C 1
ATOM 1030 O O . GLU A 1 122 ? -36.343 -14.716 -18.356 1.00 89.25 122 GLU A O 1
ATOM 1035 N N . ASN A 1 123 ? -38.139 -15.344 -19.549 1.00 86.31 123 ASN A N 1
ATOM 1036 C CA . ASN A 1 123 ? -37.761 -14.592 -20.751 1.00 86.31 123 ASN A CA 1
ATOM 1037 C C . ASN A 1 123 ? -37.803 -13.075 -20.531 1.00 86.31 123 ASN A C 1
ATOM 1039 O O . ASN A 1 123 ? -36.947 -12.350 -21.036 1.00 86.31 123 ASN A O 1
ATOM 1043 N N . SER A 1 124 ? -38.825 -12.565 -19.835 1.00 89.25 124 SER A N 1
ATOM 1044 C CA . SER A 1 124 ? -38.922 -11.122 -19.592 1.00 89.25 124 SER A CA 1
ATOM 1045 C C . SER A 1 124 ? -37.885 -10.654 -18.572 1.00 89.25 124 SER A C 1
ATOM 1047 O O . SER A 1 124 ? -37.361 -9.551 -18.717 1.00 89.25 124 SER A O 1
ATOM 1049 N N . ILE A 1 125 ? -37.527 -11.505 -17.606 1.00 90.62 125 ILE A N 1
ATOM 1050 C CA . ILE A 1 125 ? -36.439 -11.274 -16.649 1.00 90.62 125 ILE A CA 1
ATOM 1051 C C . ILE A 1 125 ? -35.096 -11.227 -17.378 1.00 90.62 125 ILE A C 1
ATOM 1053 O O . ILE A 1 125 ? -34.373 -10.243 -17.242 1.00 90.62 125 ILE A O 1
ATOM 1057 N N . GLU A 1 126 ? -34.775 -12.237 -18.190 1.00 89.81 126 GLU A N 1
ATOM 1058 C CA . GLU A 1 126 ? -33.519 -12.276 -18.949 1.00 89.81 126 GLU A CA 1
ATOM 1059 C C . GLU A 1 126 ? -33.384 -11.059 -19.877 1.00 89.81 126 GLU A C 1
ATOM 1061 O O . GLU A 1 126 ? -32.354 -10.380 -19.885 1.00 89.81 126 GLU A O 1
ATOM 1066 N N . HIS A 1 127 ? -34.462 -10.694 -20.576 1.00 88.19 127 HIS A N 1
ATOM 1067 C CA . HIS A 1 127 ? -34.480 -9.506 -21.423 1.00 88.19 127 HIS A CA 1
ATOM 1068 C C . HIS A 1 127 ? -34.264 -8.213 -20.622 1.00 88.19 127 HIS A C 1
ATOM 1070 O O . HIS A 1 127 ? -33.525 -7.332 -21.060 1.00 88.19 127 HIS A O 1
ATOM 1076 N N . LYS A 1 128 ? -34.906 -8.063 -19.457 1.00 90.38 128 LYS A N 1
ATOM 1077 C CA . LYS A 1 128 ? -34.744 -6.872 -18.607 1.00 90.38 128 LYS A CA 1
ATOM 1078 C C . LYS A 1 128 ? -33.329 -6.757 -18.035 1.00 90.38 128 LYS A C 1
ATOM 1080 O O . LYS A 1 128 ? -32.835 -5.641 -17.910 1.00 90.38 128 LYS A O 1
ATOM 1085 N N . LEU A 1 129 ? -32.689 -7.879 -17.703 1.00 88.31 129 LEU A N 1
ATOM 1086 C CA . LEU A 1 129 ? -31.364 -7.900 -17.079 1.00 88.31 129 LEU A CA 1
ATOM 1087 C C . LEU A 1 129 ? -30.220 -7.736 -18.091 1.00 88.31 129 LEU A C 1
ATOM 1089 O O . LEU A 1 129 ? -29.301 -6.963 -17.832 1.00 88.31 129 LEU A O 1
ATOM 1093 N N . VAL A 1 130 ? -30.269 -8.441 -19.227 1.00 88.19 130 VAL A N 1
ATOM 1094 C CA . VAL A 1 130 ? -29.150 -8.514 -20.195 1.00 88.19 130 VAL A CA 1
ATOM 1095 C C . VAL A 1 130 ? -29.582 -8.429 -21.660 1.00 88.19 130 VAL A C 1
ATOM 1097 O O . VAL A 1 130 ? -28.796 -8.734 -22.549 1.00 88.19 130 VAL A O 1
ATOM 1100 N N . GLN A 1 131 ? -30.830 -8.046 -21.946 1.00 85.88 131 GLN A N 1
ATOM 1101 C CA . GLN A 1 131 ? -31.358 -7.951 -23.318 1.00 85.88 131 GLN A CA 1
ATOM 1102 C C . GLN A 1 131 ? -31.255 -9.264 -24.122 1.00 85.88 131 GLN A C 1
ATOM 1104 O O . GLN A 1 131 ? -31.197 -9.233 -25.349 1.00 85.88 131 GLN A O 1
ATOM 1109 N N . ASN A 1 132 ? -31.292 -10.417 -23.438 1.00 78.25 132 ASN A N 1
ATOM 1110 C CA . ASN A 1 132 ? -31.110 -11.756 -24.023 1.00 78.25 132 ASN A CA 1
ATOM 1111 C C . ASN A 1 132 ? -29.762 -11.949 -24.746 1.00 78.25 132 ASN A C 1
ATOM 1113 O O . ASN A 1 132 ? -29.688 -12.621 -25.779 1.00 78.25 132 ASN A O 1
ATOM 1117 N N . ASP A 1 133 ? -28.696 -11.329 -24.239 1.00 80.38 133 ASP A N 1
ATOM 1118 C CA . ASP A 1 133 ? -27.350 -11.541 -24.760 1.00 80.38 133 ASP A CA 1
ATOM 1119 C C . ASP A 1 133 ? -26.811 -12.931 -24.357 1.00 80.38 133 ASP A C 1
ATOM 1121 O O . ASP A 1 133 ? -26.728 -13.292 -23.181 1.00 80.38 133 ASP A O 1
ATOM 1125 N N . GLN A 1 134 ? -26.414 -13.716 -25.364 1.00 82.31 134 GLN A N 1
ATOM 1126 C CA . GLN A 1 134 ? -25.919 -15.089 -25.214 1.00 82.31 134 GLN A CA 1
ATOM 1127 C C . GLN A 1 134 ? -24.598 -15.195 -24.445 1.00 82.31 134 GLN A C 1
ATOM 1129 O O . GLN A 1 134 ? -24.283 -16.271 -23.918 1.00 82.31 134 GLN A O 1
ATOM 1134 N N . HIS A 1 135 ? -23.859 -14.089 -24.353 1.00 87.56 135 HIS A N 1
ATOM 1135 C CA . HIS A 1 135 ? -22.620 -13.979 -23.594 1.00 87.56 135 HIS A CA 1
ATOM 1136 C C . HIS A 1 135 ? -22.851 -13.889 -22.087 1.00 87.56 135 HIS A C 1
ATOM 1138 O O . HIS A 1 135 ? -21.878 -13.826 -21.349 1.00 87.56 135 HIS A O 1
ATOM 1144 N N . TYR A 1 136 ? -24.094 -13.925 -21.598 1.00 90.25 136 TYR A N 1
ATOM 1145 C CA . TYR A 1 136 ? -24.378 -13.882 -20.168 1.00 90.25 136 TYR A CA 1
ATOM 1146 C C . TYR A 1 136 ? -24.958 -15.196 -19.634 1.00 90.25 136 TYR A C 1
ATOM 1148 O O . TYR A 1 136 ? -25.726 -15.906 -20.294 1.00 90.25 136 TYR A O 1
ATOM 1156 N N . ARG A 1 137 ? -24.595 -15.519 -18.391 1.00 92.62 137 ARG A N 1
ATOM 1157 C CA . ARG A 1 137 ? -25.306 -16.483 -17.543 1.00 92.62 137 ARG A CA 1
ATOM 1158 C C . ARG A 1 137 ? -25.762 -15.787 -16.285 1.00 92.62 137 ARG A C 1
ATOM 1160 O O . ARG A 1 137 ? -24.955 -15.154 -15.612 1.00 92.62 137 ARG A O 1
ATOM 1167 N N . ILE A 1 138 ? -27.041 -15.925 -15.962 1.00 95.19 138 ILE A N 1
ATOM 1168 C CA . ILE A 1 138 ? -27.628 -15.264 -14.800 1.00 95.19 138 ILE A CA 1
ATOM 1169 C C . ILE A 1 138 ? -28.060 -16.332 -13.807 1.00 95.19 138 ILE A C 1
ATOM 1171 O O . ILE A 1 138 ? -29.005 -17.072 -14.066 1.00 95.19 138 ILE A O 1
ATOM 1175 N N . LEU A 1 139 ? -27.393 -16.388 -12.660 1.00 96.81 139 LEU A N 1
ATOM 1176 C CA . LEU A 1 139 ? -27.845 -17.131 -11.494 1.00 96.81 139 LEU A CA 1
ATOM 1177 C C . LEU A 1 139 ? -28.793 -16.248 -10.683 1.00 96.81 139 LEU A C 1
ATOM 1179 O O . LEU A 1 139 ? -28.381 -15.254 -10.092 1.00 96.81 139 LEU A O 1
ATOM 1183 N N . CYS A 1 140 ? -30.066 -16.610 -10.649 1.00 96.00 140 CYS A N 1
ATOM 1184 C CA . CYS A 1 140 ? -31.084 -15.924 -9.871 1.00 96.00 140 CYS A CA 1
ATOM 1185 C C . CYS A 1 140 ? -31.303 -16.648 -8.541 1.00 96.00 140 CYS A C 1
ATOM 1187 O O . CYS A 1 140 ? -31.619 -17.841 -8.520 1.00 96.00 140 CYS A O 1
ATOM 1189 N N . SER A 1 141 ? -31.175 -15.919 -7.434 1.00 96.19 141 SER A N 1
ATOM 1190 C CA . SER A 1 141 ? -31.446 -16.431 -6.088 1.00 96.19 141 SER A CA 1
ATOM 1191 C C . SER A 1 141 ? -31.854 -15.292 -5.141 1.00 96.19 141 SER A C 1
ATOM 1193 O O . SER A 1 141 ? -31.955 -14.134 -5.545 1.00 96.19 141 SER A O 1
ATOM 1195 N N . ASN A 1 142 ? -32.139 -15.616 -3.881 1.00 93.75 142 ASN A N 1
ATOM 1196 C CA . ASN A 1 142 ? -32.411 -14.663 -2.806 1.00 93.75 142 ASN A CA 1
ATOM 1197 C C . ASN A 1 142 ? -31.800 -15.139 -1.474 1.00 93.75 142 ASN A C 1
ATOM 1199 O O . ASN A 1 142 ? -31.391 -16.294 -1.338 1.00 93.75 142 ASN A O 1
ATOM 1203 N N . ASP A 1 143 ? -31.769 -14.257 -0.475 1.00 91.19 143 ASP A N 1
ATOM 1204 C CA . ASP A 1 143 ? -31.137 -14.492 0.828 1.00 91.19 143 ASP A CA 1
ATOM 1205 C C . ASP A 1 143 ? -31.715 -15.731 1.544 1.00 91.19 143 ASP A C 1
ATOM 1207 O O . ASP A 1 143 ? -30.984 -16.492 2.185 1.00 91.19 143 ASP A O 1
ATOM 1211 N N . CYS A 1 144 ? -33.022 -15.986 1.406 1.00 89.44 144 CYS A N 1
ATOM 1212 C CA . CYS A 1 144 ? -33.668 -17.163 1.990 1.00 89.44 144 CYS A CA 1
ATOM 1213 C C . CYS A 1 144 ? -33.231 -18.464 1.306 1.00 89.44 144 CYS A C 1
ATOM 1215 O O . CYS A 1 144 ? -32.911 -19.437 1.992 1.00 89.44 144 CYS A O 1
ATOM 1217 N N . LEU A 1 145 ? -33.202 -18.487 -0.028 1.00 92.75 145 LEU A N 1
ATOM 1218 C CA . LEU A 1 145 ? -32.765 -19.638 -0.817 1.00 92.75 145 LEU A CA 1
ATOM 1219 C C . LEU A 1 145 ? -31.287 -19.941 -0.570 1.00 92.75 145 LEU A C 1
ATOM 1221 O O . LEU A 1 145 ? -30.939 -21.091 -0.320 1.00 92.75 145 LEU A O 1
ATOM 1225 N N . ASN A 1 146 ? -30.438 -18.913 -0.529 1.00 92.25 146 ASN A N 1
ATOM 1226 C CA . ASN A 1 146 ? -29.011 -19.060 -0.237 1.00 92.25 146 ASN A CA 1
ATOM 1227 C C . ASN A 1 146 ? -28.766 -19.731 1.116 1.00 92.25 146 ASN A C 1
ATOM 1229 O O . ASN A 1 146 ? -27.899 -20.594 1.244 1.00 92.25 146 ASN A O 1
ATOM 1233 N N . LYS A 1 147 ? -29.538 -19.335 2.134 1.00 90.12 147 LYS A N 1
ATOM 1234 C CA . LYS A 1 147 ? -29.397 -19.861 3.493 1.00 90.12 147 LYS A CA 1
ATOM 1235 C C . LYS A 1 147 ? -29.924 -21.288 3.632 1.00 90.12 147 LYS A C 1
ATOM 1237 O O . LYS A 1 147 ? -29.330 -22.079 4.360 1.00 90.12 147 LYS A O 1
ATOM 1242 N N . ASN A 1 148 ? -31.033 -21.604 2.968 1.00 91.69 148 ASN A N 1
ATOM 1243 C CA . ASN A 1 148 ? -31.677 -22.914 3.078 1.00 91.69 148 ASN A CA 1
ATOM 1244 C C . ASN A 1 148 ? -31.023 -23.972 2.176 1.00 91.69 148 ASN A C 1
ATOM 1246 O O . ASN A 1 148 ? -31.011 -25.144 2.544 1.00 91.69 148 ASN A O 1
ATOM 1250 N N . ASN A 1 149 ? -30.447 -23.559 1.042 1.00 93.38 149 ASN A N 1
ATOM 1251 C CA . ASN A 1 149 ? -29.911 -24.444 0.006 1.00 93.38 149 ASN A CA 1
ATOM 1252 C C . ASN A 1 149 ? -28.455 -24.079 -0.349 1.00 93.38 149 ASN A C 1
ATOM 1254 O O . ASN A 1 149 ? -28.092 -23.955 -1.519 1.00 93.38 149 ASN A O 1
ATOM 1258 N N . SER A 1 150 ? -27.599 -23.882 0.655 1.00 90.06 150 SER A N 1
ATOM 1259 C CA . SER A 1 150 ? -26.218 -23.423 0.441 1.00 90.06 150 SER A CA 1
ATOM 1260 C C . SER A 1 150 ? -25.375 -24.374 -0.421 1.00 90.06 150 SER A C 1
ATOM 1262 O O . SER A 1 150 ? -24.569 -23.913 -1.224 1.00 90.06 150 SER A O 1
ATOM 1264 N N . GLU A 1 151 ? -25.575 -25.690 -0.302 1.00 91.81 151 GLU A N 1
ATOM 1265 C CA . GLU A 1 151 ? -24.883 -26.691 -1.130 1.00 91.81 151 GLU A CA 1
ATOM 1266 C C . GLU A 1 151 ? -25.290 -26.601 -2.609 1.00 91.81 151 GLU A C 1
ATOM 1268 O O . GLU A 1 151 ? -24.437 -26.688 -3.492 1.00 91.81 151 GLU A O 1
ATOM 1273 N N . GLU A 1 152 ? -26.580 -26.383 -2.881 1.00 93.62 152 GLU A N 1
ATOM 1274 C CA . GLU A 1 152 ? -27.105 -26.189 -4.238 1.00 93.62 152 GLU A CA 1
ATOM 1275 C C . GLU A 1 152 ? -26.535 -24.913 -4.862 1.00 93.62 152 GLU A C 1
ATOM 1277 O O . GLU A 1 152 ? -26.051 -24.948 -5.992 1.00 93.62 152 GLU A O 1
ATOM 1282 N N . LEU A 1 153 ? -26.508 -23.815 -4.099 1.00 92.94 153 LEU A N 1
ATOM 1283 C CA . LEU A 1 153 ? -25.917 -22.551 -4.531 1.00 92.94 153 LEU A CA 1
ATOM 1284 C C . LEU A 1 153 ? -24.446 -22.717 -4.919 1.00 92.94 153 LEU A C 1
ATOM 1286 O O . LEU A 1 153 ? -24.039 -22.290 -5.996 1.00 92.94 153 LEU A O 1
ATOM 1290 N N . GLN A 1 154 ? -23.652 -23.345 -4.048 1.00 92.06 154 GLN A N 1
ATOM 1291 C CA . GLN A 1 154 ? -22.227 -23.565 -4.303 1.00 92.06 154 GLN A CA 1
ATOM 1292 C C . GLN A 1 154 ? -22.009 -24.435 -5.537 1.00 92.06 154 GLN A C 1
ATOM 1294 O O . GLN A 1 154 ? -21.130 -24.144 -6.344 1.00 92.06 154 GLN A O 1
ATOM 1299 N N . LYS A 1 155 ? -22.840 -25.465 -5.724 1.00 93.69 155 LYS A N 1
ATOM 1300 C CA . LYS A 1 155 ? -22.790 -26.296 -6.925 1.00 93.69 155 LYS A CA 1
ATOM 1301 C C . LYS A 1 155 ? -23.068 -25.477 -8.190 1.00 93.69 155 LYS A C 1
ATOM 1303 O O . LYS A 1 155 ? -22.266 -25.527 -9.113 1.00 93.69 155 LYS A O 1
ATOM 1308 N N . LEU A 1 156 ? -24.146 -24.689 -8.213 1.00 94.69 156 LEU A N 1
ATOM 1309 C CA . LEU A 1 156 ? -24.500 -23.849 -9.365 1.00 94.69 156 LEU A CA 1
ATOM 1310 C C . LEU A 1 156 ? -23.408 -22.821 -9.691 1.00 94.69 156 LEU A C 1
ATOM 1312 O O . LEU A 1 156 ? -23.096 -22.605 -10.859 1.00 94.69 156 LEU A O 1
ATOM 1316 N N . ILE A 1 157 ? -22.807 -22.210 -8.668 1.00 92.88 157 ILE A N 1
ATOM 1317 C CA . ILE A 1 157 ? -21.677 -21.290 -8.831 1.00 92.88 157 ILE A CA 1
ATOM 1318 C C . ILE A 1 157 ? -20.478 -22.013 -9.458 1.00 92.88 157 ILE A C 1
ATOM 1320 O O . ILE A 1 157 ? -19.920 -21.519 -10.435 1.00 92.88 157 ILE A O 1
ATOM 1324 N N . CYS A 1 158 ? -20.098 -23.185 -8.942 1.00 92.00 158 CYS A N 1
ATOM 1325 C CA . CYS A 1 158 ? -18.995 -23.976 -9.491 1.00 92.00 158 CYS A CA 1
ATOM 1326 C C . CYS A 1 158 ? -19.237 -24.372 -10.953 1.00 92.00 158 CYS A C 1
ATOM 1328 O O . CYS A 1 158 ? -18.352 -24.161 -11.782 1.00 92.00 158 CYS A O 1
ATOM 1330 N N . ASP A 1 159 ? -20.433 -24.875 -11.271 1.00 91.50 159 ASP A N 1
ATOM 1331 C CA . ASP A 1 159 ? -20.807 -25.296 -12.625 1.00 91.50 159 ASP A CA 1
ATOM 1332 C C . ASP A 1 159 ? -20.692 -24.117 -13.618 1.00 91.50 159 ASP A C 1
ATOM 1334 O O . ASP A 1 159 ? -20.128 -24.255 -14.705 1.00 91.50 159 ASP A O 1
ATOM 1338 N N . LEU A 1 160 ? -21.146 -22.920 -13.224 1.00 93.38 160 LEU A N 1
ATOM 1339 C CA . LEU A 1 160 ? -21.057 -21.703 -14.042 1.00 93.38 160 LEU A CA 1
ATOM 1340 C C . LEU A 1 160 ? -19.621 -21.187 -14.213 1.00 93.38 160 LEU A C 1
ATOM 1342 O O . LEU A 1 160 ? -19.257 -20.719 -15.293 1.00 93.38 160 LEU A O 1
ATOM 1346 N N . ILE A 1 161 ? -18.786 -21.286 -13.176 1.00 90.44 161 ILE A N 1
ATOM 1347 C CA . ILE A 1 161 ? -17.359 -20.935 -13.264 1.00 90.44 161 ILE A CA 1
ATOM 1348 C C . ILE A 1 161 ? -16.640 -21.884 -14.225 1.00 90.44 161 ILE A C 1
ATOM 1350 O O . ILE A 1 161 ? -15.795 -21.447 -15.008 1.00 90.44 161 ILE A O 1
ATOM 1354 N N . GLU A 1 162 ? -16.948 -23.180 -14.180 1.00 91.19 162 GLU A N 1
ATOM 1355 C CA . GLU A 1 162 ? -16.403 -24.151 -15.130 1.00 91.19 162 GLU A CA 1
ATOM 1356 C C . GLU A 1 162 ? -16.863 -23.870 -16.564 1.00 91.19 162 GLU A C 1
ATOM 1358 O O . GLU A 1 162 ? -16.049 -23.939 -17.488 1.00 91.19 162 GLU A O 1
ATOM 1363 N N . GLU A 1 163 ? -18.124 -23.481 -16.762 1.00 88.44 163 GLU A N 1
ATOM 1364 C CA . GLU A 1 163 ? -18.626 -23.050 -18.069 1.00 88.44 163 GLU A CA 1
ATOM 1365 C C . GLU A 1 163 ? -17.855 -21.825 -18.594 1.00 88.44 163 GLU A C 1
ATOM 1367 O O . GLU A 1 163 ? -17.379 -21.836 -19.732 1.00 88.44 163 GLU A O 1
ATOM 1372 N N . ALA A 1 164 ? -17.647 -20.805 -17.756 1.00 87.69 164 ALA A N 1
ATOM 1373 C CA . ALA A 1 164 ? -16.916 -19.592 -18.127 1.00 87.69 164 ALA A CA 1
ATOM 1374 C C . ALA A 1 164 ? -15.428 -19.848 -18.422 1.00 87.69 164 ALA A C 1
ATOM 1376 O O . ALA A 1 164 ? -14.858 -19.224 -19.313 1.00 87.69 164 ALA A O 1
ATOM 1377 N N . LYS A 1 165 ? -14.790 -20.816 -17.751 1.00 87.06 165 LYS A N 1
ATOM 1378 C CA . LYS A 1 165 ? -13.411 -21.230 -18.084 1.00 87.06 165 LYS A CA 1
ATOM 1379 C C . LYS A 1 165 ? -13.293 -21.774 -19.507 1.00 87.06 165 LYS A C 1
ATOM 1381 O O . LYS A 1 165 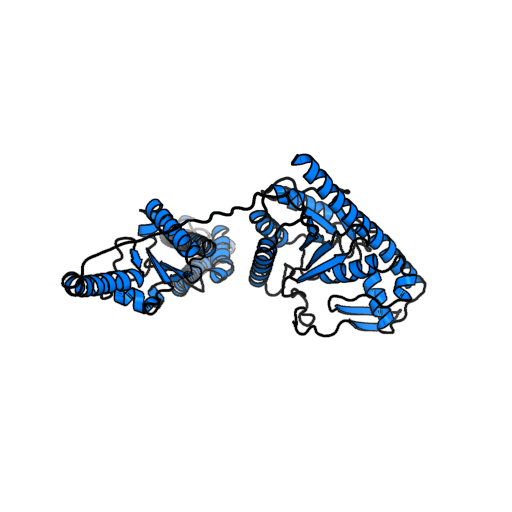? -12.258 -21.592 -20.144 1.00 87.06 165 LYS A O 1
ATOM 1386 N N . ASN A 1 166 ? -14.343 -22.427 -20.000 1.00 84.31 166 ASN A N 1
ATOM 1387 C CA . ASN A 1 166 ? -14.391 -22.990 -21.348 1.00 84.31 166 ASN A CA 1
ATOM 1388 C C . ASN A 1 166 ? -14.896 -21.987 -22.402 1.00 84.31 166 ASN A C 1
ATOM 1390 O O . ASN A 1 166 ? -14.833 -22.277 -23.596 1.00 84.31 166 ASN A O 1
ATOM 1394 N N . ASN A 1 167 ? -15.377 -20.811 -21.985 1.00 82.75 167 ASN A N 1
ATOM 1395 C CA . ASN A 1 167 ? -15.871 -19.761 -22.867 1.00 82.75 167 ASN A CA 1
ATOM 1396 C C . ASN A 1 167 ? -15.426 -18.377 -22.369 1.00 82.75 167 ASN A C 1
ATOM 1398 O O . ASN A 1 167 ? -16.099 -17.745 -21.560 1.00 82.75 167 ASN A O 1
ATOM 1402 N N . SER A 1 168 ? -14.316 -17.876 -22.914 1.00 79.69 168 SER A N 1
ATOM 1403 C CA . SER A 1 168 ? -13.709 -16.596 -22.518 1.00 79.69 168 SER A CA 1
ATOM 1404 C C . SER A 1 168 ? -14.577 -15.361 -22.782 1.00 79.69 168 SER A C 1
ATOM 1406 O O . SER A 1 168 ? -14.277 -14.291 -22.262 1.00 79.69 168 SER A O 1
ATOM 1408 N N . SER A 1 169 ? -15.637 -15.495 -23.582 1.00 85.69 169 SER A N 1
ATOM 1409 C CA . SER A 1 169 ? -16.607 -14.427 -23.842 1.00 85.69 169 SER A CA 1
ATOM 1410 C C . SER A 1 169 ? -17.804 -14.446 -22.884 1.00 85.69 169 SER A C 1
ATOM 1412 O O . SER A 1 169 ? -18.688 -13.606 -23.006 1.00 85.69 169 SER A O 1
ATOM 1414 N N . LEU A 1 170 ? -17.856 -15.403 -21.948 1.00 88.31 170 LEU A N 1
ATOM 1415 C CA . LEU A 1 170 ? -18.977 -15.589 -21.035 1.00 88.31 170 LEU A CA 1
ATOM 1416 C C . LEU A 1 170 ? -18.838 -14.725 -19.774 1.00 88.31 170 LEU A C 1
ATOM 1418 O O . LEU A 1 170 ? -17.870 -14.830 -19.024 1.00 88.31 170 LEU A O 1
ATOM 1422 N N . HIS A 1 171 ? -19.858 -13.923 -19.506 1.00 91.69 171 HIS A N 1
ATOM 1423 C CA . HIS A 1 171 ? -20.013 -13.093 -18.323 1.00 91.69 171 HIS A CA 1
ATOM 1424 C C . HIS A 1 171 ? -21.020 -13.725 -17.358 1.00 91.69 171 HIS A C 1
ATOM 1426 O O . HIS A 1 171 ? -22.125 -14.117 -17.743 1.00 91.69 171 HIS A O 1
ATOM 1432 N N . LEU A 1 172 ? -20.648 -13.813 -16.083 1.00 95.12 172 LEU A N 1
ATOM 1433 C CA . LEU A 1 172 ? -21.489 -14.400 -15.044 1.00 95.12 172 LEU A CA 1
ATOM 1434 C C . LEU A 1 172 ? -22.160 -13.295 -14.230 1.00 95.12 172 LEU A C 1
ATOM 1436 O O . LEU A 1 172 ? -21.510 -12.347 -13.796 1.00 95.12 172 LEU A O 1
ATOM 1440 N N . ILE A 1 173 ? -23.461 -13.427 -14.001 1.00 95.62 173 ILE A N 1
ATOM 1441 C CA . ILE A 1 173 ? -24.263 -12.511 -13.194 1.00 95.62 173 ILE A CA 1
ATOM 1442 C C . ILE A 1 173 ? -24.914 -13.291 -12.063 1.00 95.62 173 ILE A C 1
ATOM 1444 O O . ILE A 1 173 ? -25.514 -14.342 -12.279 1.00 95.62 173 ILE A O 1
ATOM 1448 N N . TYR A 1 174 ? -24.855 -12.734 -10.860 1.00 96.56 174 TYR A N 1
ATOM 1449 C CA . TYR A 1 174 ? -25.726 -13.117 -9.761 1.00 96.56 174 TYR A CA 1
ATOM 1450 C C . TYR A 1 174 ? -26.830 -12.063 -9.626 1.00 96.56 174 TYR A C 1
ATOM 1452 O O . TYR A 1 174 ? -26.552 -10.904 -9.320 1.00 96.56 174 TYR A O 1
ATOM 1460 N N . ALA A 1 175 ? -28.078 -12.457 -9.861 1.00 95.12 175 ALA A N 1
ATOM 1461 C CA . ALA A 1 175 ? -29.248 -11.597 -9.736 1.00 95.12 175 ALA A CA 1
ATOM 1462 C C . ALA A 1 175 ? -29.951 -11.858 -8.397 1.00 95.12 175 ALA A C 1
ATOM 1464 O O . ALA A 1 175 ? -30.496 -12.941 -8.172 1.00 95.12 175 ALA A O 1
ATOM 1465 N N . ASP A 1 176 ? -29.941 -10.856 -7.518 1.00 93.69 176 ASP A N 1
ATOM 1466 C CA . ASP A 1 176 ? -30.540 -10.921 -6.189 1.00 93.69 176 ASP A CA 1
ATOM 1467 C C . ASP A 1 176 ? -32.014 -10.496 -6.186 1.00 93.69 176 ASP A C 1
ATOM 1469 O O . ASP A 1 176 ? -32.339 -9.329 -6.410 1.00 93.69 176 ASP A O 1
ATOM 1473 N N . PHE A 1 177 ? -32.894 -11.439 -5.852 1.00 93.31 177 PHE A N 1
ATOM 1474 C CA . PHE A 1 177 ? -34.342 -11.253 -5.744 1.00 93.31 177 PHE A CA 1
ATOM 1475 C C . PHE A 1 177 ? -34.826 -10.974 -4.313 1.00 93.31 177 PHE A C 1
ATOM 1477 O O . PHE A 1 177 ? -36.032 -10.915 -4.090 1.00 93.31 177 PHE A O 1
ATOM 1484 N N . SER A 1 178 ? -33.930 -10.801 -3.337 1.00 89.38 178 SER A N 1
ATOM 1485 C CA . SER A 1 178 ? -34.294 -10.697 -1.911 1.00 89.38 178 SER A CA 1
ATOM 1486 C C . SER A 1 178 ? -35.278 -9.579 -1.581 1.00 89.38 178 SER A C 1
ATOM 1488 O O . SER A 1 178 ? -36.137 -9.760 -0.723 1.00 89.38 178 SER A O 1
ATOM 1490 N N . ASP A 1 179 ? -35.168 -8.447 -2.276 1.00 82.94 179 ASP A N 1
ATOM 1491 C CA . ASP A 1 179 ? -36.017 -7.269 -2.070 1.00 82.94 179 ASP A CA 1
ATOM 1492 C C . ASP A 1 179 ? -37.016 -7.065 -3.236 1.00 82.94 179 ASP A C 1
ATOM 1494 O O . ASP A 1 179 ? -37.659 -6.021 -3.354 1.00 82.94 179 ASP A O 1
ATOM 1498 N N . CYS A 1 180 ? -37.153 -8.059 -4.124 1.00 83.38 180 CYS A N 1
ATOM 1499 C CA . CYS A 1 180 ? -38.038 -8.018 -5.287 1.00 83.38 180 CYS A CA 1
ATOM 1500 C C . CYS A 1 180 ? -39.425 -8.602 -4.964 1.00 83.38 180 CYS A C 1
ATOM 1502 O O . CYS A 1 180 ? -39.574 -9.506 -4.147 1.00 83.38 180 CYS A O 1
ATOM 1504 N N . SER A 1 181 ? -40.463 -8.113 -5.651 1.00 84.88 181 SER A N 1
ATOM 1505 C CA . SER A 1 181 ? -41.832 -8.634 -5.506 1.00 84.88 181 SER A CA 1
ATOM 1506 C C . SER A 1 181 ? -42.084 -9.951 -6.252 1.00 84.88 181 SER A C 1
ATOM 1508 O O . SER A 1 181 ? -43.104 -10.598 -6.000 1.00 84.88 181 SER A O 1
ATOM 1510 N N . PHE A 1 182 ? -41.182 -10.343 -7.159 1.00 88.31 182 PHE A N 1
ATOM 1511 C CA . PHE A 1 182 ? -41.267 -11.581 -7.929 1.00 88.31 182 PHE A CA 1
ATOM 1512 C C . PHE A 1 182 ? -41.081 -12.813 -7.020 1.00 88.31 182 PHE A C 1
ATOM 1514 O O . PHE A 1 182 ? -40.102 -12.881 -6.272 1.00 88.31 182 PHE A O 1
ATOM 1521 N N . PRO A 1 183 ? -41.985 -13.810 -7.070 1.00 84.25 183 PRO A N 1
ATOM 1522 C CA . PRO A 1 183 ? -41.991 -14.931 -6.135 1.00 84.25 183 PRO A CA 1
ATOM 1523 C C . PRO A 1 183 ? -40.998 -16.025 -6.557 1.00 84.25 183 PRO A C 1
ATOM 1525 O O . PRO A 1 183 ? -41.391 -17.104 -6.999 1.00 84.25 183 PRO A O 1
ATOM 1528 N N . LEU A 1 184 ? -39.698 -15.761 -6.410 1.00 90.50 184 LEU A N 1
ATOM 1529 C CA . LEU A 1 184 ? -38.659 -16.748 -6.706 1.00 90.50 184 LEU A CA 1
ATOM 1530 C C . LEU A 1 184 ? -38.642 -17.857 -5.637 1.00 90.50 184 LEU A C 1
ATOM 1532 O O . LEU A 1 184 ? -38.103 -17.675 -4.544 1.00 90.50 184 LEU A O 1
ATOM 1536 N N . SER A 1 185 ? -39.241 -19.009 -5.950 1.00 88.06 185 SER A N 1
ATOM 1537 C CA . SER A 1 185 ? -39.344 -20.156 -5.032 1.00 88.06 185 SER A CA 1
ATOM 1538 C C . SER A 1 185 ? -38.167 -21.132 -5.097 1.00 88.06 185 SER A C 1
ATOM 1540 O O . SER A 1 185 ? -38.004 -21.938 -4.185 1.00 88.06 185 SER A O 1
ATOM 1542 N N . THR A 1 186 ? -37.377 -21.094 -6.169 1.00 91.81 186 THR A N 1
ATOM 1543 C CA . THR A 1 186 ? -36.215 -21.965 -6.408 1.00 91.81 186 THR A CA 1
ATOM 1544 C C . THR A 1 186 ? -35.118 -21.173 -7.111 1.00 91.81 186 THR A C 1
ATOM 1546 O O . THR A 1 186 ? -35.425 -20.228 -7.836 1.00 91.81 186 THR A O 1
ATOM 1549 N N . MET A 1 187 ? -33.852 -21.557 -6.925 1.00 94.12 187 MET A N 1
ATOM 1550 C CA . MET A 1 187 ? -32.754 -20.973 -7.701 1.00 94.12 187 MET A CA 1
ATOM 1551 C C . MET A 1 187 ? -32.946 -21.308 -9.183 1.00 94.12 187 MET A C 1
ATOM 1553 O O . MET A 1 187 ? -33.393 -22.405 -9.522 1.00 94.12 187 MET A O 1
ATOM 1557 N N . MET A 1 188 ? -32.624 -20.369 -10.069 1.00 93.25 188 MET A N 1
ATOM 1558 C CA . MET A 1 188 ? -32.718 -20.582 -11.516 1.00 93.25 188 MET A CA 1
ATOM 1559 C C . MET A 1 188 ? -31.488 -20.022 -12.223 1.00 93.25 188 MET A C 1
ATOM 1561 O O . MET A 1 188 ? -30.932 -19.011 -11.805 1.00 93.25 188 MET A O 1
ATOM 1565 N N . VAL A 1 189 ? -31.073 -20.687 -13.302 1.00 93.31 189 VAL A N 1
ATOM 1566 C CA . VAL A 1 189 ? -30.013 -20.212 -14.196 1.00 93.31 189 VAL A CA 1
ATOM 1567 C C . VAL A 1 189 ? -30.638 -19.879 -15.545 1.00 93.31 189 VAL A C 1
ATOM 1569 O O . VAL A 1 189 ? -31.165 -20.772 -16.225 1.00 93.31 189 VAL A O 1
ATOM 1572 N N . LEU A 1 190 ? -30.578 -18.599 -15.912 1.00 90.31 190 LEU A N 1
ATOM 1573 C CA . LEU A 1 190 ? -31.039 -18.091 -17.201 1.00 90.31 190 LEU A CA 1
ATOM 1574 C C . LEU A 1 190 ? -29.881 -18.110 -18.199 1.00 90.31 190 LEU A C 1
ATOM 1576 O O . LEU A 1 190 ? -28.760 -17.686 -17.889 1.00 90.31 190 LEU A O 1
ATOM 1580 N N . SER A 1 191 ? -30.162 -18.631 -19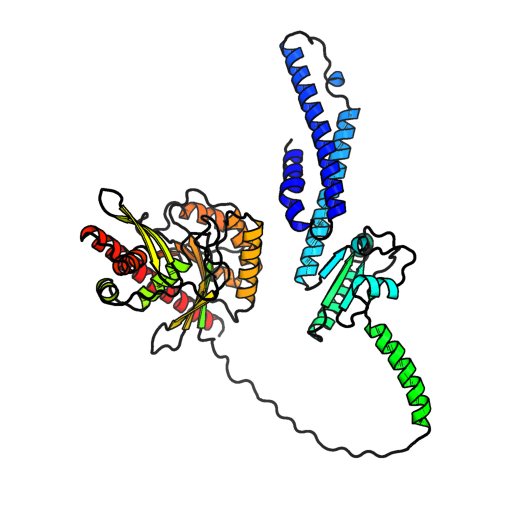.390 1.00 81.81 191 SER A N 1
ATOM 1581 C CA . SER A 1 191 ? -29.234 -18.631 -20.510 1.00 81.81 191 SER A CA 1
ATOM 1582 C C . SER A 1 191 ? -29.988 -18.599 -21.835 1.00 81.81 191 SER A C 1
ATOM 1584 O O . SER A 1 191 ? -30.801 -19.475 -22.141 1.00 81.81 191 SER A O 1
ATOM 1586 N N . SER A 1 192 ? -29.623 -17.645 -22.687 1.00 65.62 192 SER A N 1
ATOM 1587 C CA . SER A 1 192 ? -30.194 -17.498 -24.030 1.00 65.62 192 SER A CA 1
ATOM 1588 C C . SER A 1 192 ? -29.875 -18.700 -24.938 1.00 65.62 192 SER A C 1
ATOM 1590 O O . SER A 1 192 ? -30.491 -18.891 -25.987 1.00 65.62 192 SER A O 1
ATOM 1592 N N . LEU A 1 193 ? -28.936 -19.555 -24.515 1.00 52.38 193 LEU A N 1
ATOM 1593 C CA . LEU A 1 193 ? -28.599 -20.824 -25.157 1.00 52.38 193 LEU A CA 1
ATOM 1594 C C . LEU A 1 193 ? -29.649 -21.920 -24.955 1.00 52.38 193 LEU A C 1
ATOM 1596 O O . LEU A 1 193 ? -29.778 -22.750 -25.849 1.00 52.38 193 LEU A O 1
ATOM 1600 N N . LYS A 1 194 ? -30.449 -21.912 -23.874 1.00 52.53 194 LYS A N 1
ATOM 1601 C CA . LYS A 1 194 ? -31.592 -22.844 -23.765 1.00 52.53 194 LYS A CA 1
ATOM 1602 C C . LYS A 1 194 ? -32.555 -22.661 -24.940 1.00 52.53 194 LYS A C 1
ATOM 1604 O O . LYS A 1 194 ? -32.993 -23.641 -25.527 1.00 52.53 194 LYS A O 1
ATOM 1609 N N . LYS A 1 195 ? -32.773 -21.410 -25.350 1.00 51.38 195 LYS A N 1
ATOM 1610 C CA . LYS A 1 195 ? -33.664 -21.051 -26.454 1.00 51.38 195 LYS A CA 1
ATOM 1611 C C . LYS A 1 195 ? -33.068 -21.358 -27.822 1.00 51.38 195 LYS A C 1
ATOM 1613 O O . LYS A 1 195 ? -33.735 -21.968 -28.640 1.00 51.38 195 LYS A O 1
ATOM 1618 N N . ALA A 1 196 ? -31.789 -21.038 -28.045 1.00 47.75 196 ALA A N 1
ATOM 1619 C CA . ALA A 1 196 ? -31.114 -21.408 -29.290 1.00 47.75 196 ALA A CA 1
ATOM 1620 C C . ALA A 1 196 ? -31.037 -22.930 -29.470 1.00 47.75 196 ALA A C 1
ATOM 1622 O O . ALA A 1 196 ? -31.158 -23.407 -30.586 1.00 47.75 196 ALA A O 1
ATOM 1623 N N . HIS A 1 197 ? -30.865 -23.698 -28.392 1.00 43.56 197 HIS A N 1
ATOM 1624 C CA . HIS A 1 197 ? -30.811 -25.154 -28.461 1.00 43.56 197 HIS A CA 1
ATOM 1625 C C . HIS A 1 197 ? -32.205 -25.786 -28.622 1.00 43.56 197 HIS A C 1
ATOM 1627 O O . HIS A 1 197 ? -32.316 -26.773 -29.337 1.00 43.56 197 HIS A O 1
ATOM 1633 N N . GLU A 1 198 ? -33.266 -25.226 -28.026 1.00 51.34 198 GLU A N 1
ATOM 1634 C CA . GLU A 1 198 ? -34.659 -25.650 -28.269 1.00 51.34 198 GLU A CA 1
ATOM 1635 C C . GLU A 1 198 ? -35.131 -25.274 -29.683 1.00 51.34 198 GLU A C 1
ATOM 1637 O O . GLU A 1 198 ? -35.585 -26.148 -30.418 1.00 51.34 198 GLU A O 1
ATOM 1642 N N . ASP A 1 199 ? -34.908 -24.030 -30.119 1.00 53.06 199 ASP A N 1
ATOM 1643 C CA . ASP A 1 199 ? -35.241 -23.561 -31.470 1.00 53.06 199 ASP A CA 1
ATOM 1644 C C . ASP A 1 199 ? -34.421 -24.313 -32.535 1.00 53.06 199 ASP A C 1
ATOM 1646 O O . ASP A 1 199 ? -34.962 -24.708 -33.565 1.00 53.06 199 ASP A O 1
ATOM 1650 N N . MET A 1 200 ? -33.128 -24.580 -32.288 1.00 46.88 200 MET A N 1
ATOM 1651 C CA . MET A 1 200 ? -32.279 -25.372 -33.189 1.00 46.88 200 MET A CA 1
ATOM 1652 C C . MET A 1 200 ? -32.655 -26.856 -33.172 1.00 46.88 200 MET A C 1
ATOM 1654 O O . MET A 1 200 ? -32.544 -27.491 -34.213 1.00 46.88 200 MET A O 1
ATOM 1658 N N . ILE A 1 201 ? -33.127 -27.428 -32.056 1.00 54.62 201 ILE A N 1
ATOM 1659 C CA . ILE A 1 201 ? -33.677 -28.796 -32.027 1.00 54.62 201 ILE A CA 1
ATOM 1660 C C . ILE A 1 201 ? -34.985 -28.866 -32.825 1.00 54.62 201 ILE A C 1
ATOM 1662 O O . ILE A 1 201 ? -35.172 -29.826 -33.574 1.00 54.62 201 ILE A O 1
ATOM 1666 N N . ASP A 1 202 ? -35.859 -27.865 -32.740 1.00 55.12 202 ASP A N 1
ATOM 1667 C CA . ASP A 1 202 ? -37.095 -27.794 -33.531 1.00 55.12 202 ASP A CA 1
ATOM 1668 C C . ASP A 1 202 ? -36.803 -27.589 -35.030 1.00 55.12 202 ASP A C 1
ATOM 1670 O O . ASP A 1 202 ? -37.428 -28.204 -35.900 1.00 55.12 202 ASP A O 1
ATOM 1674 N N . GLN A 1 203 ? -35.781 -26.794 -35.353 1.00 57.34 203 GLN A N 1
ATOM 1675 C CA . GLN A 1 203 ? -35.332 -26.576 -36.727 1.00 57.34 203 GLN A CA 1
ATOM 1676 C C . GLN A 1 203 ? -34.622 -27.812 -37.298 1.00 57.34 203 GLN A C 1
ATOM 1678 O O . GLN A 1 203 ? -34.948 -28.251 -38.399 1.00 57.34 203 GLN A O 1
ATOM 1683 N N . LEU A 1 204 ? -33.733 -28.444 -36.523 1.00 51.34 204 LEU A N 1
ATOM 1684 C CA . LEU A 1 204 ? -33.061 -29.693 -36.887 1.00 51.34 204 LEU A CA 1
ATOM 1685 C C . LEU A 1 204 ? -34.043 -30.854 -36.987 1.00 51.34 204 LEU A C 1
ATOM 1687 O O . LEU A 1 204 ? -33.869 -31.687 -37.860 1.00 51.34 204 LEU A O 1
ATOM 1691 N N . SER A 1 205 ? -35.082 -30.942 -36.158 1.00 54.72 205 SER A N 1
ATOM 1692 C CA . SER A 1 205 ? -36.086 -32.015 -36.261 1.00 54.72 205 SER A CA 1
ATOM 1693 C C . SER A 1 205 ? -37.003 -31.849 -37.484 1.00 54.72 205 SER A C 1
ATOM 1695 O O . SER A 1 205 ? -37.370 -32.846 -38.120 1.00 54.72 205 SER A O 1
ATOM 1697 N N . SER A 1 206 ? -37.287 -30.605 -37.886 1.00 56.12 206 SER A N 1
ATOM 1698 C CA . SER A 1 206 ? -37.923 -30.259 -39.167 1.00 56.12 206 SER A CA 1
ATOM 1699 C C . SER A 1 206 ? -37.025 -30.595 -40.374 1.00 56.12 206 SER A C 1
ATOM 1701 O O . SER A 1 206 ? -37.464 -31.230 -41.342 1.00 56.12 206 SER A O 1
ATOM 1703 N N . GLU A 1 207 ? -35.736 -30.255 -40.299 1.00 56.16 207 GLU A N 1
ATOM 1704 C CA . GLU A 1 207 ? -34.754 -30.528 -41.354 1.00 56.16 207 GLU A CA 1
ATOM 1705 C C . GLU A 1 207 ? -34.389 -32.016 -41.453 1.00 56.16 207 GLU A C 1
ATOM 1707 O O . GLU A 1 207 ? -34.298 -32.536 -42.562 1.00 56.16 207 GLU A O 1
ATOM 1712 N N . LEU A 1 208 ? -34.277 -32.745 -40.336 1.00 46.59 208 LEU A N 1
ATOM 1713 C CA . LEU A 1 208 ? -34.063 -34.198 -40.303 1.00 46.59 208 LEU A CA 1
ATOM 1714 C C . LEU A 1 208 ? -35.258 -34.954 -40.886 1.00 46.59 208 LEU A C 1
ATOM 1716 O O . LEU A 1 208 ? -35.051 -35.912 -41.625 1.00 46.59 208 LEU A O 1
ATOM 1720 N N . SER A 1 209 ? -36.494 -34.511 -40.632 1.00 50.41 209 SER A N 1
ATOM 1721 C CA . SER A 1 209 ? -37.680 -35.109 -41.269 1.00 50.41 209 SER A CA 1
ATOM 1722 C C . SER A 1 209 ? -37.656 -34.948 -42.793 1.00 50.41 209 SER A C 1
ATOM 1724 O O . SER A 1 209 ? -38.119 -35.827 -43.513 1.00 50.41 209 SER A O 1
ATOM 1726 N N . THR A 1 210 ? -37.062 -33.857 -43.284 1.00 48.25 210 THR A N 1
ATOM 1727 C CA . THR A 1 210 ? -36.929 -33.555 -44.718 1.00 48.25 210 THR A CA 1
ATOM 1728 C C . THR A 1 210 ? -35.717 -34.262 -45.347 1.00 48.25 210 THR A C 1
ATOM 1730 O O . THR A 1 210 ? -35.780 -34.730 -46.480 1.00 48.25 210 THR A O 1
ATOM 1733 N N . ALA A 1 211 ? -34.612 -34.387 -44.607 1.00 43.81 211 ALA A N 1
ATOM 1734 C CA . ALA A 1 211 ? -33.361 -34.987 -45.068 1.00 43.81 211 ALA A CA 1
ATOM 1735 C C . ALA A 1 211 ? -33.369 -36.527 -45.018 1.00 43.81 211 ALA A C 1
ATOM 1737 O O . ALA A 1 211 ? -32.685 -37.167 -45.816 1.00 43.81 211 ALA A O 1
ATOM 1738 N N . MET A 1 212 ? -34.171 -37.145 -44.139 1.00 40.00 212 MET A N 1
ATOM 1739 C CA . MET A 1 212 ? -34.305 -38.609 -44.048 1.00 40.00 212 MET A CA 1
ATOM 1740 C C . MET A 1 212 ? -35.042 -39.249 -45.242 1.00 40.00 212 MET A C 1
ATOM 1742 O O . MET A 1 212 ? -34.993 -40.470 -45.390 1.00 40.00 212 MET A O 1
ATOM 1746 N N . GLU A 1 213 ? -35.664 -38.464 -46.130 1.00 44.53 213 GLU A N 1
ATOM 1747 C CA . GLU A 1 213 ? -36.239 -38.965 -47.391 1.00 44.53 213 GLU A CA 1
ATOM 1748 C C . GLU A 1 213 ? -35.214 -39.070 -48.532 1.00 44.53 213 GLU A C 1
ATOM 1750 O O . GLU A 1 213 ? -35.470 -39.731 -49.542 1.00 44.53 213 GLU A O 1
ATOM 1755 N N . THR A 1 214 ? -34.027 -38.478 -48.384 1.00 41.12 214 THR A N 1
ATOM 1756 C CA . THR A 1 214 ? -33.034 -38.440 -49.457 1.00 41.12 214 THR A CA 1
ATOM 1757 C C . THR A 1 214 ? -31.655 -38.870 -48.974 1.00 41.12 214 THR A C 1
ATOM 1759 O O . THR A 1 214 ? -30.889 -38.089 -48.425 1.00 41.12 214 THR A O 1
ATOM 1762 N N . PHE A 1 215 ? -31.318 -40.095 -49.369 1.00 32.19 215 PHE A N 1
ATOM 1763 C CA . PHE A 1 215 ? -29.978 -40.567 -49.720 1.00 32.19 215 PHE A CA 1
ATOM 1764 C C . PHE A 1 215 ? -29.165 -41.408 -48.719 1.00 32.19 215 PHE A C 1
ATOM 1766 O O . PHE A 1 215 ? -28.851 -41.050 -47.591 1.00 32.19 215 PHE A O 1
ATOM 1773 N N . THR A 1 216 ? -28.779 -42.562 -49.260 1.00 29.44 216 THR A N 1
ATOM 1774 C CA . THR A 1 216 ? -27.979 -43.679 -48.755 1.00 29.44 216 THR A CA 1
ATOM 1775 C C . THR A 1 216 ? -26.500 -43.566 -49.175 1.00 29.44 216 THR A C 1
ATOM 1777 O O . THR A 1 216 ? -26.277 -43.404 -50.370 1.00 29.44 216 THR A O 1
ATOM 1780 N N . VAL A 1 217 ? -25.569 -43.718 -48.200 1.00 28.72 217 VAL A N 1
ATOM 1781 C CA . VAL A 1 217 ? -24.232 -44.423 -48.121 1.00 28.72 217 VAL A CA 1
ATOM 1782 C C . VAL A 1 217 ? -23.267 -44.358 -49.352 1.00 28.72 217 VAL A C 1
ATOM 1784 O O . VAL A 1 217 ? -23.785 -44.394 -50.462 1.00 28.72 217 VAL A O 1
ATOM 1787 N N . PRO A 1 218 ? -21.896 -44.405 -49.270 1.00 32.28 218 PRO A N 1
ATOM 1788 C CA . PRO A 1 218 ? -21.004 -44.880 -48.186 1.00 32.28 218 PRO A CA 1
ATOM 1789 C C . PRO A 1 218 ? -19.741 -44.055 -47.820 1.00 32.28 218 PRO A C 1
ATOM 1791 O O . PRO A 1 218 ? -19.239 -43.219 -48.562 1.00 32.28 218 PRO A O 1
ATOM 1794 N N . PHE A 1 219 ? -19.213 -44.445 -46.654 1.00 27.38 219 PHE A N 1
ATOM 1795 C CA . PHE A 1 219 ? -17.920 -44.177 -46.010 1.00 27.38 219 PHE A CA 1
ATOM 1796 C C . PHE A 1 219 ? -16.656 -44.491 -46.833 1.00 27.38 219 PHE A C 1
ATOM 1798 O O . PHE A 1 219 ? -16.594 -45.540 -47.473 1.00 27.38 219 PHE A O 1
ATOM 1805 N N . THR A 1 220 ? -15.601 -43.698 -46.594 1.00 26.23 220 THR A N 1
ATOM 1806 C CA . THR A 1 220 ? -14.182 -44.122 -46.550 1.00 26.23 220 THR A CA 1
ATOM 1807 C C . THR A 1 220 ? -13.374 -43.169 -45.647 1.00 26.23 220 THR A C 1
ATOM 1809 O O . THR A 1 220 ? -13.361 -41.969 -45.911 1.00 26.23 220 THR A O 1
ATOM 1812 N N . GLU A 1 221 ? -12.703 -43.694 -44.612 1.00 31.69 221 GLU A N 1
ATOM 1813 C CA . GLU A 1 221 ? -11.633 -43.012 -43.844 1.00 31.69 221 GLU A CA 1
ATOM 1814 C C . GLU A 1 221 ? -10.302 -43.043 -44.625 1.00 31.69 221 GLU A C 1
ATOM 1816 O O . GLU A 1 221 ? -10.141 -43.908 -45.496 1.00 31.69 221 GLU A O 1
ATOM 1821 N N . PRO A 1 222 ? -9.345 -42.130 -44.342 1.00 32.59 222 PRO A N 1
ATOM 1822 C CA . PRO A 1 222 ? -8.206 -42.588 -43.532 1.00 32.59 222 PRO A CA 1
ATOM 1823 C C . PRO A 1 222 ? -7.486 -41.548 -42.634 1.00 32.59 222 PRO A C 1
ATOM 1825 O O . PRO A 1 222 ? -7.412 -40.357 -42.925 1.00 32.59 222 PRO A O 1
ATOM 1828 N N . ASP A 1 223 ? -6.860 -42.137 -41.612 1.00 25.89 223 ASP A N 1
ATOM 1829 C CA . ASP A 1 223 ? -5.515 -41.938 -41.053 1.00 25.89 223 ASP A CA 1
ATOM 1830 C C . ASP A 1 223 ? -5.134 -40.769 -40.123 1.00 25.89 223 ASP A C 1
ATOM 1832 O O . ASP A 1 223 ? -5.159 -39.579 -40.425 1.00 25.89 223 ASP A O 1
ATOM 1836 N N . ILE A 1 224 ? -4.658 -41.237 -38.965 1.00 31.94 224 ILE A N 1
ATOM 1837 C CA . ILE A 1 224 ? -4.114 -40.577 -37.785 1.00 31.94 224 ILE A CA 1
ATOM 1838 C C . ILE A 1 224 ? -2.620 -40.300 -38.000 1.00 31.94 224 ILE A C 1
ATOM 1840 O O . ILE A 1 224 ? -1.866 -41.204 -38.358 1.00 31.94 224 ILE A O 1
ATOM 1844 N N . LEU A 1 225 ? -2.173 -39.089 -37.665 1.00 29.34 225 LEU A N 1
ATOM 1845 C CA . LEU A 1 225 ? -0.767 -38.777 -37.404 1.00 29.34 225 LEU A CA 1
ATOM 1846 C C . LEU A 1 225 ? -0.649 -38.098 -36.037 1.00 29.34 225 LEU A C 1
ATOM 1848 O O . LEU A 1 225 ? -1.115 -36.982 -35.822 1.00 29.34 225 LEU A O 1
ATOM 1852 N N . THR A 1 226 ? -0.049 -38.836 -35.110 1.00 30.25 226 THR A N 1
ATOM 1853 C CA . THR A 1 226 ? 0.370 -38.414 -33.775 1.00 30.25 226 THR A CA 1
ATOM 1854 C C . THR A 1 226 ? 1.741 -37.757 -33.842 1.00 30.25 226 THR A C 1
ATOM 1856 O O . THR A 1 226 ? 2.658 -38.365 -34.390 1.00 30.25 226 THR A O 1
ATOM 1859 N N . ASP A 1 227 ? 1.912 -36.613 -33.185 1.00 29.84 227 ASP A N 1
ATOM 1860 C CA . ASP A 1 227 ? 3.225 -36.188 -32.699 1.00 29.84 227 ASP A CA 1
ATOM 1861 C C . ASP A 1 227 ? 3.059 -35.465 -31.355 1.00 29.84 227 ASP A C 1
ATOM 1863 O O . ASP A 1 227 ? 2.405 -34.426 -31.257 1.00 29.84 227 ASP A O 1
ATOM 1867 N N . GLN A 1 228 ? 3.612 -36.061 -30.298 1.00 30.28 228 GLN A N 1
ATOM 1868 C CA . GLN A 1 228 ? 3.817 -35.417 -29.002 1.00 30.28 228 GLN A CA 1
ATOM 1869 C C . GLN A 1 228 ? 5.299 -35.058 -28.864 1.00 30.28 228 GLN A C 1
ATOM 1871 O O . GLN A 1 228 ? 6.139 -35.933 -29.082 1.00 30.28 228 GLN A O 1
ATOM 1876 N N . PRO A 1 229 ? 5.651 -33.849 -28.399 1.00 33.50 229 PRO A N 1
ATOM 1877 C CA . PRO A 1 229 ? 6.979 -33.587 -27.883 1.00 33.50 229 PRO A CA 1
ATOM 1878 C C . PRO A 1 229 ? 7.041 -33.854 -26.372 1.00 33.50 229 PRO A C 1
ATOM 1880 O O . PRO A 1 229 ? 6.219 -33.391 -25.582 1.00 33.50 229 PRO A O 1
ATOM 1883 N N . THR A 1 230 ? 8.063 -34.612 -25.989 1.00 30.84 230 THR A N 1
ATOM 1884 C CA . THR A 1 230 ? 8.526 -34.861 -24.618 1.00 30.84 230 THR A CA 1
ATOM 1885 C C . THR A 1 230 ? 9.062 -33.594 -23.927 1.00 30.84 230 THR A C 1
ATOM 1887 O O . THR A 1 230 ? 9.593 -32.718 -24.611 1.00 30.84 230 THR A O 1
ATOM 1890 N N . PRO A 1 231 ? 9.004 -33.508 -22.582 1.00 37.59 231 PRO A N 1
ATOM 1891 C CA . PRO A 1 231 ? 9.382 -32.317 -21.824 1.00 37.59 231 PRO A CA 1
ATOM 1892 C C . PRO A 1 231 ? 10.900 -32.226 -21.614 1.00 37.59 231 PRO A C 1
ATOM 1894 O O . PRO A 1 231 ? 11.519 -33.120 -21.035 1.00 37.59 231 PRO A O 1
ATOM 1897 N N . THR A 1 232 ? 11.497 -31.118 -22.045 1.00 32.69 232 THR A N 1
ATOM 1898 C CA . THR A 1 232 ? 12.903 -30.781 -21.788 1.00 32.69 232 THR A CA 1
ATOM 1899 C C . THR A 1 232 ? 12.986 -29.837 -20.582 1.00 32.69 232 THR A C 1
ATOM 1901 O O . THR A 1 232 ? 12.325 -28.806 -20.574 1.00 32.69 232 THR A O 1
ATOM 1904 N N . SER A 1 233 ? 13.761 -30.242 -19.570 1.00 36.56 233 SER A N 1
ATOM 1905 C CA . SER A 1 233 ? 14.339 -29.493 -18.430 1.00 36.56 233 SER A CA 1
ATOM 1906 C C . SER A 1 233 ? 13.826 -28.072 -18.110 1.00 36.56 233 SER A C 1
ATOM 1908 O O . SER A 1 233 ? 13.998 -27.149 -18.903 1.00 36.56 233 SER A O 1
ATOM 1910 N N . MET A 1 234 ? 13.337 -27.891 -16.875 1.00 32.78 234 MET A N 1
ATOM 1911 C CA . MET A 1 234 ? 12.988 -26.610 -16.239 1.00 32.78 234 MET A CA 1
ATOM 1912 C C . MET A 1 234 ? 14.074 -25.533 -16.425 1.00 32.78 234 MET A C 1
ATOM 1914 O O . MET A 1 234 ? 15.183 -25.672 -15.913 1.00 32.78 234 MET A O 1
ATOM 1918 N N . SER A 1 235 ? 13.741 -24.436 -17.107 1.00 36.50 235 SER A N 1
ATOM 1919 C CA . SER A 1 235 ? 14.514 -23.192 -17.065 1.00 36.50 235 SER A CA 1
ATOM 1920 C C . SER A 1 235 ? 14.171 -22.436 -15.780 1.00 36.50 235 SER A C 1
ATOM 1922 O O . SER A 1 235 ? 13.014 -22.066 -15.581 1.00 36.50 235 SER A O 1
ATOM 1924 N N . ILE A 1 236 ? 15.156 -22.197 -14.912 1.00 51.22 236 ILE A N 1
ATOM 1925 C CA . ILE A 1 236 ? 15.023 -21.197 -13.846 1.00 51.22 236 ILE A CA 1
ATOM 1926 C C . ILE A 1 236 ? 14.840 -19.854 -14.555 1.00 51.22 236 ILE A C 1
ATOM 1928 O O . ILE A 1 236 ? 15.697 -19.457 -15.339 1.00 51.22 236 ILE A O 1
ATOM 1932 N N . ASP A 1 237 ? 13.703 -19.203 -14.333 1.00 56.72 237 ASP A N 1
ATOM 1933 C CA . ASP A 1 237 ? 13.391 -17.895 -14.906 1.00 56.72 237 ASP A CA 1
ATOM 1934 C C . ASP A 1 237 ? 14.518 -16.905 -14.523 1.00 56.72 237 ASP A C 1
ATOM 1936 O O . ASP A 1 237 ? 14.812 -16.705 -13.343 1.00 56.72 237 ASP A O 1
ATOM 1940 N N . GLU A 1 238 ? 15.229 -16.351 -15.513 1.00 74.69 238 GLU A N 1
ATOM 1941 C CA . GLU A 1 238 ? 16.474 -15.573 -15.319 1.00 74.69 238 GLU A CA 1
ATOM 1942 C C . GLU A 1 238 ? 16.237 -14.194 -14.676 1.00 74.69 238 GLU A C 1
ATOM 1944 O O . GLU A 1 238 ? 17.185 -13.455 -14.382 1.00 74.69 238 GLU A O 1
ATOM 1949 N N . THR A 1 239 ? 14.971 -13.824 -14.470 1.00 87.06 239 THR A N 1
ATOM 1950 C CA . THR A 1 239 ? 14.566 -12.503 -13.988 1.00 87.06 239 THR A CA 1
ATOM 1951 C C . THR A 1 239 ? 14.240 -12.534 -12.500 1.00 87.06 239 THR A C 1
ATOM 1953 O O . THR A 1 239 ? 13.331 -13.221 -12.068 1.00 87.06 239 THR A O 1
ATOM 1956 N N . ILE A 1 240 ? 14.948 -11.736 -11.706 1.00 90.50 240 ILE A N 1
ATOM 1957 C CA . ILE A 1 240 ? 14.686 -11.526 -10.283 1.00 90.50 240 ILE A CA 1
ATOM 1958 C C . ILE A 1 240 ? 13.651 -10.406 -10.138 1.00 90.50 240 ILE A C 1
ATOM 1960 O O . ILE A 1 240 ? 13.988 -9.236 -10.292 1.00 90.50 240 ILE A O 1
ATOM 1964 N N . ASN A 1 241 ? 12.411 -10.750 -9.802 1.00 90.94 241 ASN A N 1
ATOM 1965 C CA . ASN A 1 241 ? 11.321 -9.812 -9.543 1.00 90.94 241 ASN A CA 1
ATOM 1966 C C . ASN A 1 241 ? 11.319 -9.346 -8.076 1.00 90.94 241 ASN A C 1
ATOM 1968 O O . ASN A 1 241 ? 11.132 -10.146 -7.147 1.00 90.94 241 ASN A O 1
ATOM 1972 N N . ILE A 1 242 ? 11.504 -8.039 -7.875 1.00 93.44 242 ILE A N 1
ATOM 1973 C CA . ILE A 1 242 ? 11.393 -7.347 -6.588 1.00 93.44 242 ILE A CA 1
ATOM 1974 C C . ILE A 1 242 ? 10.195 -6.405 -6.624 1.00 93.44 242 ILE A C 1
ATOM 1976 O O . ILE A 1 242 ? 10.160 -5.491 -7.441 1.00 93.44 242 ILE A O 1
ATOM 1980 N N . VAL A 1 243 ? 9.264 -6.563 -5.687 1.00 92.62 243 VAL A N 1
ATOM 1981 C CA . VAL A 1 243 ? 8.154 -5.617 -5.496 1.00 92.62 243 VAL A CA 1
ATOM 1982 C C . VAL A 1 243 ? 8.526 -4.609 -4.414 1.00 92.62 243 VAL A C 1
ATOM 1984 O O . VAL A 1 243 ? 8.894 -5.017 -3.310 1.00 92.62 243 VAL A O 1
ATOM 1987 N N . LEU A 1 244 ? 8.441 -3.309 -4.702 1.00 94.00 244 LEU A N 1
ATOM 1988 C CA . LEU A 1 244 ? 8.587 -2.262 -3.688 1.00 94.00 244 LEU A CA 1
ATOM 1989 C C . LEU A 1 244 ? 7.226 -1.940 -3.083 1.00 94.00 244 LEU A C 1
ATOM 1991 O O . LEU A 1 244 ? 6.282 -1.711 -3.815 1.00 94.00 244 LEU A O 1
ATOM 1995 N N . LEU A 1 245 ? 7.125 -1.869 -1.760 1.00 89.81 245 LEU A N 1
ATOM 1996 C CA . LEU A 1 245 ? 5.905 -1.466 -1.058 1.00 89.81 245 LEU A CA 1
ATOM 1997 C C . LEU A 1 245 ? 6.247 -0.467 0.030 1.00 89.81 245 LEU A C 1
ATOM 1999 O O . LEU A 1 245 ? 7.288 -0.581 0.660 1.00 89.81 245 LEU A O 1
ATOM 2003 N N . GLY A 1 246 ? 5.368 0.487 0.296 1.00 88.62 246 GLY A N 1
ATOM 2004 C CA . GLY A 1 246 ? 5.558 1.463 1.365 1.00 88.62 246 GLY A CA 1
ATOM 2005 C C . GLY A 1 246 ? 4.639 2.662 1.187 1.00 88.62 246 GLY A C 1
ATOM 2006 O O . GLY A 1 246 ? 4.050 2.833 0.113 1.00 88.62 246 GLY A O 1
ATOM 2007 N N . GLU A 1 247 ? 4.539 3.499 2.218 1.00 86.81 247 GLU A N 1
ATOM 2008 C CA . GLU A 1 247 ? 3.649 4.660 2.189 1.00 86.81 247 GLU A CA 1
ATOM 2009 C C . GLU A 1 247 ? 3.953 5.611 1.027 1.00 86.81 247 GLU A C 1
ATOM 2011 O O . GLU A 1 247 ? 5.051 5.662 0.449 1.00 86.81 247 GLU A O 1
ATOM 2016 N N . THR A 1 248 ? 2.944 6.393 0.678 1.00 85.62 248 THR A N 1
ATOM 2017 C CA . THR A 1 248 ? 3.099 7.573 -0.157 1.00 85.62 248 THR A CA 1
ATOM 2018 C C . THR A 1 248 ? 4.205 8.474 0.401 1.00 85.62 248 THR A C 1
ATOM 2020 O O . THR A 1 248 ? 4.276 8.760 1.594 1.00 85.62 248 THR A O 1
ATOM 2023 N N . GLY A 1 249 ? 5.132 8.895 -0.465 1.00 86.44 249 GLY A N 1
ATOM 2024 C CA . GLY A 1 249 ? 6.249 9.756 -0.063 1.00 86.44 249 GLY A CA 1
ATOM 2025 C C . GLY A 1 249 ? 7.346 9.071 0.769 1.00 86.44 249 GLY A C 1
ATOM 2026 O O . GLY A 1 249 ? 8.212 9.762 1.313 1.00 86.44 249 GLY A O 1
ATOM 2027 N N . VAL A 1 250 ? 7.358 7.734 0.867 1.00 90.31 250 VAL A N 1
ATOM 2028 C CA . VAL A 1 250 ? 8.479 6.985 1.471 1.00 90.31 250 VAL A CA 1
ATOM 2029 C C . VAL A 1 250 ? 9.730 6.966 0.580 1.00 90.31 250 VAL A C 1
ATOM 2031 O O . VAL A 1 250 ? 10.823 6.710 1.068 1.00 90.31 250 VAL A O 1
ATOM 2034 N N . GLY A 1 251 ? 9.589 7.261 -0.719 1.00 91.94 251 GLY A N 1
ATOM 2035 C CA . GLY A 1 251 ? 10.707 7.369 -1.666 1.00 91.94 251 GLY A CA 1
ATOM 2036 C C . GLY A 1 251 ? 10.962 6.137 -2.543 1.00 91.94 251 GLY A C 1
ATOM 2037 O O . GLY A 1 251 ? 12.110 5.902 -2.900 1.00 91.94 251 GLY A O 1
ATOM 2038 N N . LYS A 1 252 ? 9.929 5.357 -2.901 1.00 94.12 252 LYS A N 1
ATOM 2039 C CA . LYS A 1 252 ? 10.049 4.163 -3.771 1.00 94.12 252 LYS A CA 1
ATOM 2040 C C . LYS A 1 252 ? 10.655 4.492 -5.145 1.00 94.12 252 LYS A C 1
ATOM 2042 O O . LYS A 1 252 ? 11.725 3.991 -5.479 1.00 94.12 252 LYS A O 1
ATOM 2047 N N . SER A 1 253 ? 10.054 5.424 -5.876 1.00 92.69 253 SER A N 1
ATOM 2048 C CA . SER A 1 253 ? 10.518 5.848 -7.204 1.00 92.69 253 SER A CA 1
ATOM 2049 C C . SER A 1 253 ? 11.890 6.534 -7.147 1.00 92.69 253 SER A C 1
ATOM 2051 O O . SER A 1 253 ? 12.774 6.278 -7.967 1.00 92.69 253 SER A O 1
ATOM 2053 N N . THR A 1 254 ? 12.129 7.345 -6.109 1.00 93.38 254 THR A N 1
ATOM 2054 C CA . THR A 1 254 ? 13.444 7.956 -5.855 1.00 93.38 254 THR A CA 1
ATOM 2055 C C . THR A 1 254 ? 14.516 6.902 -5.579 1.00 93.38 254 THR A C 1
ATOM 2057 O O . THR A 1 254 ? 15.642 7.043 -6.053 1.00 93.38 254 THR A O 1
ATOM 2060 N N . PHE A 1 255 ? 14.178 5.830 -4.855 1.00 96.12 255 PHE A N 1
ATOM 2061 C CA . PHE A 1 255 ? 15.078 4.703 -4.632 1.00 96.12 255 PHE A CA 1
ATOM 2062 C C . PHE A 1 255 ? 15.445 4.020 -5.951 1.00 96.12 255 PHE A C 1
ATOM 2064 O O . PHE A 1 255 ? 16.626 3.776 -6.163 1.00 96.12 255 PHE A O 1
ATOM 2071 N N . ILE A 1 256 ? 14.494 3.783 -6.862 1.00 95.38 256 ILE A N 1
ATOM 2072 C CA . ILE A 1 256 ? 14.770 3.175 -8.180 1.00 95.38 256 ILE A CA 1
ATOM 2073 C C . ILE A 1 256 ? 15.743 4.034 -8.992 1.00 95.38 256 ILE A C 1
ATOM 2075 O O . ILE A 1 256 ? 16.736 3.522 -9.510 1.00 95.38 256 ILE A O 1
ATOM 2079 N N . ASN A 1 257 ? 15.502 5.345 -9.063 1.00 93.88 257 ASN A N 1
ATOM 2080 C CA . ASN A 1 257 ? 16.407 6.270 -9.743 1.00 93.88 257 ASN A CA 1
ATOM 2081 C C . ASN A 1 257 ? 17.806 6.286 -9.107 1.00 93.88 257 ASN A C 1
ATOM 2083 O O . ASN A 1 257 ? 18.815 6.212 -9.809 1.00 93.88 257 ASN A O 1
ATOM 2087 N N . ALA A 1 258 ? 17.887 6.346 -7.776 1.00 95.38 258 ALA A N 1
ATOM 2088 C CA . ALA A 1 258 ? 19.162 6.301 -7.068 1.00 95.38 258 ALA A CA 1
ATOM 2089 C C . ALA A 1 258 ? 19.904 4.981 -7.338 1.00 95.38 258 ALA A C 1
ATOM 2091 O O . ALA A 1 258 ? 21.080 4.988 -7.692 1.00 95.38 258 ALA A O 1
ATOM 2092 N N . PHE A 1 259 ? 19.190 3.857 -7.268 1.00 94.81 259 PHE A N 1
ATOM 2093 C CA . PHE A 1 259 ? 19.714 2.521 -7.525 1.00 94.81 259 PHE A CA 1
ATOM 2094 C C . PHE A 1 259 ? 20.261 2.376 -8.950 1.00 94.81 259 PHE A C 1
ATOM 2096 O O . PHE A 1 259 ? 21.338 1.815 -9.133 1.00 94.81 259 PHE A O 1
ATOM 2103 N N . ALA A 1 260 ? 19.589 2.955 -9.951 1.00 93.06 260 ALA A N 1
ATOM 2104 C CA . ALA A 1 260 ? 20.082 2.998 -11.328 1.00 93.06 260 ALA A CA 1
ATOM 2105 C C . ALA A 1 260 ? 21.464 3.667 -11.429 1.00 93.06 260 ALA A C 1
ATOM 2107 O O . ALA A 1 260 ? 22.363 3.153 -12.095 1.00 93.06 260 ALA A O 1
ATOM 2108 N N . ASN A 1 261 ? 21.663 4.783 -10.722 1.00 94.25 261 ASN A N 1
ATOM 2109 C CA . ASN A 1 261 ? 22.951 5.479 -10.685 1.00 94.25 261 ASN A CA 1
ATOM 2110 C C . ASN A 1 261 ? 24.010 4.670 -9.924 1.00 94.25 261 ASN A C 1
ATOM 2112 O O . ASN A 1 261 ? 25.142 4.579 -10.387 1.00 94.25 261 ASN A O 1
ATOM 2116 N N . TYR A 1 262 ? 23.638 4.024 -8.816 1.00 93.88 262 TYR A N 1
ATOM 2117 C CA . TYR A 1 262 ? 24.534 3.166 -8.028 1.00 93.88 262 TYR A CA 1
ATOM 2118 C C . TYR A 1 262 ? 25.036 1.938 -8.796 1.00 93.88 262 TYR A C 1
ATOM 2120 O O . TYR A 1 262 ? 26.116 1.429 -8.501 1.00 93.88 262 TYR A O 1
ATOM 2128 N N . LEU A 1 263 ? 24.249 1.442 -9.754 1.00 89.50 263 LEU A N 1
ATOM 2129 C CA . LEU A 1 263 ? 24.656 0.365 -10.658 1.00 89.50 263 LEU A CA 1
ATOM 2130 C C . LEU A 1 263 ? 25.499 0.864 -11.838 1.00 89.50 263 LEU A C 1
ATOM 2132 O O . LEU A 1 263 ? 26.273 0.092 -12.394 1.00 89.50 263 LEU A O 1
ATOM 2136 N N . THR A 1 264 ? 25.342 2.131 -12.225 1.00 90.12 264 THR A N 1
ATOM 2137 C CA . THR A 1 264 ? 26.010 2.710 -13.402 1.00 90.12 264 THR A CA 1
ATOM 2138 C C . THR A 1 264 ? 27.401 3.251 -13.071 1.00 90.12 264 THR A C 1
ATOM 2140 O O . THR A 1 264 ? 28.326 3.082 -13.863 1.00 90.12 264 THR A O 1
ATOM 2143 N N . PHE A 1 265 ? 27.561 3.891 -11.911 1.00 92.69 265 PHE A N 1
ATOM 2144 C CA . PHE A 1 265 ? 28.790 4.585 -11.519 1.00 92.69 265 PHE A CA 1
ATOM 2145 C C . PHE A 1 265 ? 29.401 3.961 -10.264 1.00 92.69 265 PHE A C 1
ATOM 2147 O O . PHE A 1 265 ? 28.687 3.619 -9.319 1.00 92.69 265 PHE A O 1
ATOM 2154 N N . ASN A 1 266 ? 30.730 3.833 -10.217 1.00 89.81 266 ASN A N 1
ATOM 2155 C CA . ASN A 1 266 ? 31.401 3.236 -9.060 1.00 89.81 266 ASN A CA 1
ATOM 2156 C C . ASN A 1 266 ? 31.589 4.238 -7.921 1.00 89.81 266 ASN A C 1
ATOM 2158 O O . ASN A 1 266 ? 31.548 3.851 -6.749 1.00 89.81 266 ASN A O 1
ATOM 2162 N N . THR A 1 267 ? 31.798 5.513 -8.254 1.00 94.88 267 THR A N 1
ATOM 2163 C CA . THR A 1 267 ? 32.028 6.591 -7.285 1.00 94.88 267 THR A CA 1
ATOM 2164 C C . THR A 1 267 ? 31.131 7.794 -7.562 1.00 94.88 267 THR A C 1
ATOM 2166 O O . THR A 1 267 ? 30.559 7.916 -8.648 1.00 94.88 267 THR A O 1
ATOM 2169 N N . LEU A 1 268 ? 31.001 8.682 -6.571 1.00 95.62 268 LEU A N 1
ATOM 2170 C CA . LEU A 1 268 ? 30.235 9.913 -6.746 1.00 95.62 268 LEU A CA 1
ATOM 2171 C C . LEU A 1 268 ? 30.908 10.825 -7.782 1.00 95.62 268 LEU A C 1
ATOM 2173 O O . LEU A 1 268 ? 30.213 11.408 -8.600 1.00 95.62 268 LEU A O 1
ATOM 2177 N N . GLU A 1 269 ? 32.241 10.884 -7.812 1.00 94.88 269 GLU A N 1
ATOM 2178 C CA . GLU A 1 269 ? 33.015 11.668 -8.787 1.00 94.88 269 GLU A CA 1
ATOM 2179 C C . GLU A 1 269 ? 32.724 11.232 -10.228 1.00 94.88 269 GLU A C 1
ATOM 2181 O O . GLU A 1 269 ? 32.573 12.067 -11.120 1.00 94.88 269 GLU A O 1
ATOM 2186 N N . GLU A 1 270 ? 32.639 9.919 -10.470 1.00 94.81 270 GLU A N 1
ATOM 2187 C CA . GLU A 1 270 ? 32.266 9.385 -11.783 1.00 94.81 270 GLU A CA 1
ATOM 2188 C C . GLU A 1 270 ? 30.841 9.803 -12.163 1.00 94.81 270 GLU A C 1
ATOM 2190 O O . GLU A 1 270 ? 30.597 10.176 -13.311 1.00 94.81 270 GLU A O 1
ATOM 2195 N N . ALA A 1 271 ? 29.914 9.777 -11.202 1.00 94.25 271 ALA A N 1
ATOM 2196 C CA . ALA A 1 271 ? 28.530 10.186 -11.413 1.00 94.25 271 ALA A CA 1
ATOM 2197 C C . ALA A 1 271 ? 28.387 11.704 -11.643 1.00 94.25 271 ALA A C 1
ATOM 2199 O O . ALA A 1 271 ? 27.581 12.116 -12.473 1.00 94.25 271 ALA A O 1
ATOM 2200 N N . GLU A 1 272 ? 29.189 12.529 -10.961 1.00 93.56 272 GLU A N 1
ATOM 2201 C CA . GLU A 1 272 ? 29.265 13.987 -11.144 1.00 93.56 272 GLU A CA 1
ATOM 2202 C C . GLU A 1 272 ? 29.804 14.363 -12.531 1.00 93.56 272 GLU A C 1
ATOM 2204 O O . GLU A 1 272 ? 29.316 15.302 -13.159 1.00 93.56 272 GLU A O 1
ATOM 2209 N N . ALA A 1 273 ? 30.821 13.638 -13.008 1.00 91.06 273 ALA A N 1
ATOM 2210 C CA . ALA A 1 273 ? 31.400 13.838 -14.334 1.00 91.06 273 ALA A CA 1
ATOM 2211 C C . ALA A 1 273 ? 30.516 13.275 -15.462 1.00 91.06 273 ALA A C 1
ATOM 2213 O O . ALA A 1 273 ? 30.635 13.694 -16.617 1.00 91.06 273 ALA A O 1
ATOM 2214 N N . GLY A 1 274 ? 29.669 12.298 -15.136 1.00 86.19 274 GLY A N 1
ATOM 2215 C CA . GLY A 1 274 ? 28.741 11.648 -16.047 1.00 86.19 274 GLY A CA 1
ATOM 2216 C C . GLY A 1 274 ? 27.390 12.357 -16.165 1.00 86.19 274 GLY A C 1
ATOM 2217 O O . GLY A 1 274 ? 27.136 13.426 -15.614 1.00 86.19 274 GLY A O 1
ATOM 2218 N N . GLN A 1 275 ? 26.484 11.729 -16.913 1.00 83.56 275 GLN A N 1
ATOM 2219 C CA . GLN A 1 275 ? 25.083 12.131 -16.961 1.00 83.56 275 GLN A CA 1
ATOM 2220 C C . GLN A 1 275 ? 24.267 11.206 -16.055 1.00 83.56 275 GLN A C 1
ATOM 2222 O O . GLN A 1 275 ? 24.168 10.012 -16.329 1.00 83.56 275 GLN A O 1
ATOM 2227 N N . SER A 1 276 ? 23.668 11.767 -15.001 1.00 82.50 276 SER A N 1
ATOM 2228 C CA . SER A 1 276 ? 22.727 11.079 -14.114 1.00 82.50 276 SER A CA 1
ATOM 2229 C C . SER A 1 276 ? 21.675 10.294 -14.891 1.00 82.50 276 SER A C 1
ATOM 2231 O O . SER A 1 276 ? 21.033 10.814 -15.809 1.00 82.50 276 SER A O 1
ATOM 2233 N N . VAL A 1 277 ? 21.462 9.051 -14.474 1.00 84.56 277 VAL A N 1
ATOM 2234 C CA . VAL A 1 277 ? 20.412 8.188 -15.009 1.00 84.56 277 VAL A CA 1
ATOM 2235 C C . VAL A 1 277 ? 19.109 8.521 -14.289 1.00 84.56 277 VAL A C 1
ATOM 2237 O O . VAL A 1 277 ? 19.004 8.336 -13.079 1.00 84.56 277 VAL A O 1
ATOM 2240 N N . VAL A 1 278 ? 18.108 9.017 -15.014 1.00 85.31 278 VAL A N 1
ATOM 2241 C CA . VAL A 1 278 ? 16.776 9.292 -14.455 1.00 85.31 278 VAL A CA 1
ATOM 2242 C C . VAL A 1 278 ? 15.745 8.530 -15.273 1.00 85.31 278 VAL A C 1
ATOM 2244 O O . VAL A 1 278 ? 15.460 8.881 -16.414 1.00 85.31 278 VAL A O 1
ATOM 2247 N N . LEU A 1 279 ? 15.241 7.447 -14.687 1.00 86.31 279 LEU A N 1
ATOM 2248 C CA . LEU A 1 279 ? 14.269 6.532 -15.289 1.00 86.31 279 LEU A CA 1
ATOM 2249 C C . LEU A 1 279 ? 12.828 6.984 -15.039 1.00 86.31 279 LEU A C 1
ATOM 2251 O O . LEU A 1 279 ? 11.946 6.724 -15.853 1.00 86.31 279 LEU A O 1
ATOM 2255 N N . ILE A 1 280 ? 12.605 7.636 -13.898 1.00 86.69 280 ILE A N 1
ATOM 2256 C CA . ILE A 1 280 ? 11.298 8.105 -13.434 1.00 86.69 280 ILE A CA 1
ATOM 2257 C C . ILE A 1 280 ? 11.387 9.620 -13.264 1.00 86.69 280 ILE A C 1
ATOM 2259 O O . ILE A 1 280 ? 12.350 10.064 -12.629 1.00 86.69 280 ILE A O 1
ATOM 2263 N N . PRO A 1 281 ? 10.440 10.416 -13.795 1.00 87.00 281 PRO A N 1
ATOM 2264 C CA . PRO A 1 281 ? 10.406 11.851 -13.543 1.00 87.00 281 PRO A CA 1
ATOM 2265 C C . PRO A 1 281 ? 10.489 12.159 -12.046 1.00 87.00 281 PRO A C 1
ATOM 2267 O O . PRO A 1 281 ? 9.970 11.415 -11.219 1.00 87.00 281 PRO A O 1
ATOM 2270 N N . VAL A 1 282 ? 11.166 13.245 -11.686 1.00 84.56 282 VAL A N 1
ATOM 2271 C CA . VAL A 1 282 ? 11.323 13.682 -10.296 1.00 84.56 282 VAL A CA 1
ATOM 2272 C C . VAL A 1 282 ? 11.083 15.176 -10.173 1.00 84.56 282 VAL A C 1
ATOM 2274 O O . VAL A 1 282 ? 11.540 15.969 -10.998 1.00 84.56 282 VAL A O 1
ATOM 2277 N N . SER A 1 283 ? 10.398 15.559 -9.099 1.00 86.81 283 SER A N 1
ATOM 2278 C CA . SER A 1 283 ? 10.196 16.948 -8.698 1.00 86.81 283 SER A CA 1
ATOM 2279 C C . SER A 1 283 ? 10.374 17.062 -7.189 1.00 86.81 283 SER A C 1
ATOM 2281 O O . SER A 1 283 ? 9.682 16.386 -6.429 1.00 86.81 283 SER A O 1
ATOM 2283 N N . PHE A 1 284 ? 11.305 17.898 -6.738 1.00 87.75 284 PHE A N 1
ATOM 2284 C CA . PHE A 1 284 ? 11.508 18.151 -5.314 1.00 87.75 284 PHE A CA 1
ATOM 2285 C C . PHE A 1 284 ? 12.034 19.559 -5.059 1.00 87.75 284 PHE A C 1
ATOM 2287 O O . PHE A 1 284 ? 12.700 20.161 -5.898 1.00 87.75 284 PHE A O 1
ATOM 2294 N N . MET A 1 285 ? 11.761 20.069 -3.861 1.00 88.00 285 MET A N 1
ATOM 2295 C CA . MET A 1 285 ? 12.339 21.317 -3.379 1.00 88.00 285 MET A CA 1
ATOM 2296 C C . MET A 1 285 ? 13.647 21.035 -2.629 1.00 88.00 285 MET A C 1
ATOM 2298 O O . MET A 1 285 ? 13.757 20.048 -1.893 1.00 88.00 285 MET A O 1
ATOM 2302 N N . ILE A 1 286 ? 14.647 21.880 -2.857 1.00 88.69 286 ILE A N 1
ATOM 2303 C CA . ILE A 1 286 ? 15.905 21.912 -2.115 1.00 88.69 286 ILE A CA 1
ATOM 2304 C C . ILE A 1 286 ? 16.180 23.344 -1.659 1.00 88.69 286 ILE A C 1
ATOM 2306 O O . ILE A 1 286 ? 15.930 24.294 -2.398 1.00 88.69 286 ILE A O 1
ATOM 2310 N N . THR A 1 287 ? 16.688 23.486 -0.439 1.00 89.38 287 THR A N 1
ATOM 2311 C CA . THR A 1 287 ? 17.106 24.770 0.131 1.00 89.38 287 THR A CA 1
ATOM 2312 C C . THR A 1 287 ? 18.623 24.835 0.196 1.00 89.38 287 THR A C 1
ATOM 2314 O O . THR A 1 287 ? 19.237 23.901 0.718 1.00 89.38 287 THR A O 1
ATOM 2317 N N . VAL A 1 288 ? 19.226 25.920 -0.289 1.00 85.19 288 VAL A N 1
ATOM 2318 C CA . VAL A 1 288 ? 20.688 26.084 -0.331 1.00 85.19 288 VAL A CA 1
ATOM 2319 C C . VAL A 1 288 ? 21.123 27.389 0.333 1.00 85.19 288 VAL A C 1
ATOM 2321 O O . VAL A 1 288 ? 20.432 28.406 0.274 1.00 85.19 288 VAL A O 1
ATOM 2324 N N . GLY A 1 289 ? 22.296 27.347 0.968 1.00 81.56 289 GLY A N 1
ATOM 2325 C CA . GLY A 1 289 ? 22.942 28.503 1.582 1.00 81.56 289 GLY A CA 1
ATOM 2326 C C . GLY A 1 289 ? 22.278 28.993 2.872 1.00 81.56 289 GLY A C 1
ATOM 2327 O O . GLY A 1 289 ? 21.210 28.539 3.280 1.00 81.56 289 GLY A O 1
ATOM 2328 N N . ASP A 1 290 ? 22.924 29.968 3.510 1.00 82.19 290 ASP A N 1
ATOM 2329 C CA . ASP A 1 290 ? 22.508 30.503 4.817 1.00 82.19 290 ASP A CA 1
ATOM 2330 C C . ASP A 1 290 ? 21.178 31.278 4.770 1.00 82.19 290 ASP A C 1
ATOM 2332 O O . ASP A 1 290 ? 20.535 31.487 5.798 1.00 82.19 290 ASP A O 1
ATOM 2336 N N . ASN A 1 291 ? 20.758 31.701 3.574 1.00 87.69 291 ASN A N 1
ATOM 2337 C CA . ASN A 1 291 ? 19.514 32.439 3.351 1.00 87.69 291 ASN A CA 1
ATOM 2338 C C . ASN A 1 291 ? 18.320 31.529 3.021 1.00 87.69 291 ASN A C 1
ATOM 2340 O O . ASN A 1 291 ? 17.244 32.052 2.739 1.00 87.69 291 ASN A O 1
ATOM 2344 N N . PHE A 1 292 ? 18.501 30.202 3.052 1.00 86.75 292 PHE A N 1
ATOM 2345 C CA . PHE A 1 292 ? 17.478 29.216 2.689 1.00 86.75 292 PHE A CA 1
ATOM 2346 C C . PHE A 1 292 ? 16.899 29.458 1.287 1.00 86.75 292 PHE A C 1
ATOM 2348 O O . PHE A 1 292 ? 15.684 29.489 1.106 1.00 86.75 292 PHE A O 1
ATOM 2355 N N . GLU A 1 293 ? 17.766 29.654 0.289 1.00 87.81 293 GLU A N 1
ATOM 2356 C CA . GLU A 1 293 ? 17.327 29.864 -1.092 1.00 87.81 293 GLU A CA 1
ATOM 2357 C C . GLU A 1 293 ? 16.593 28.617 -1.594 1.00 87.81 293 GLU A C 1
ATOM 2359 O O . GLU A 1 293 ? 17.157 27.523 -1.627 1.00 87.81 293 GLU A O 1
ATOM 2364 N N . GLU A 1 294 ? 15.315 28.776 -1.942 1.00 90.69 294 GLU A N 1
ATOM 2365 C CA . GLU A 1 294 ? 14.454 27.684 -2.390 1.00 90.69 294 GLU A CA 1
ATOM 2366 C C . GLU A 1 294 ? 14.619 27.444 -3.893 1.00 90.69 294 GLU A C 1
ATOM 2368 O O . GLU A 1 294 ? 14.387 28.329 -4.720 1.00 90.69 294 GLU A O 1
ATOM 2373 N N . HIS A 1 295 ? 14.950 26.210 -4.258 1.00 87.19 295 HIS A N 1
ATOM 2374 C CA . HIS A 1 295 ? 15.017 25.758 -5.641 1.00 87.19 295 HIS A CA 1
ATOM 2375 C C . HIS A 1 295 ? 14.074 24.576 -5.847 1.00 87.19 295 HIS A C 1
ATOM 2377 O O . HIS A 1 295 ? 14.153 23.568 -5.142 1.00 87.19 295 HIS A O 1
ATOM 2383 N N . ILE A 1 296 ? 13.196 24.672 -6.846 1.00 85.75 296 ILE A N 1
ATOM 2384 C CA . ILE A 1 296 ? 12.405 23.530 -7.313 1.00 85.75 296 ILE A CA 1
ATOM 2385 C C . ILE A 1 296 ? 13.205 22.839 -8.412 1.00 85.75 296 ILE A C 1
ATOM 2387 O O . ILE A 1 296 ? 13.378 23.379 -9.503 1.00 85.75 296 ILE A O 1
ATOM 2391 N N . VAL A 1 297 ? 13.683 21.637 -8.116 1.00 86.06 297 VAL A N 1
ATOM 2392 C CA . VAL A 1 297 ? 14.389 20.776 -9.062 1.00 86.06 297 VAL A CA 1
ATOM 2393 C C . VAL A 1 297 ? 13.362 19.899 -9.762 1.00 86.06 297 VAL A C 1
ATOM 2395 O O . VAL A 1 297 ? 12.609 19.188 -9.097 1.00 86.06 297 VAL A O 1
ATOM 2398 N N . LYS A 1 298 ? 13.339 19.937 -11.098 1.00 81.81 298 LYS A N 1
ATOM 2399 C CA . LYS A 1 298 ? 12.524 19.049 -11.938 1.00 81.81 298 LYS A CA 1
ATOM 2400 C C . LYS A 1 298 ? 13.414 18.364 -12.966 1.00 81.81 298 LYS A C 1
ATOM 2402 O O . LYS A 1 298 ? 14.217 19.027 -13.617 1.00 81.81 298 LYS A O 1
ATOM 2407 N N . PHE A 1 299 ? 13.279 17.052 -13.118 1.00 79.00 299 PHE A N 1
ATOM 2408 C CA . PHE A 1 299 ? 14.058 16.289 -14.091 1.00 79.00 299 PHE A CA 1
ATOM 2409 C C . PHE A 1 299 ? 13.271 15.084 -14.608 1.00 79.00 299 PHE A C 1
ATOM 2411 O O . PHE A 1 299 ? 12.539 14.455 -13.852 1.00 79.00 299 PHE A O 1
ATOM 2418 N N . GLY A 1 300 ? 13.450 14.751 -15.889 1.00 67.62 300 GLY A N 1
ATOM 2419 C CA . GLY A 1 300 ? 12.608 13.796 -16.610 1.00 67.62 300 GLY A CA 1
ATOM 2420 C C . GLY A 1 300 ? 11.391 14.509 -17.197 1.00 67.62 300 GLY A C 1
ATOM 2421 O O . GLY A 1 300 ? 10.635 15.161 -16.480 1.00 67.62 300 GLY A O 1
ATOM 2422 N N . GLY A 1 301 ? 11.247 14.466 -18.522 1.00 56.09 301 GLY A N 1
ATOM 2423 C CA . GLY A 1 301 ? 10.060 14.998 -19.190 1.00 56.09 301 GLY A CA 1
ATOM 2424 C C . GLY A 1 301 ? 8.821 14.205 -18.782 1.00 56.09 301 GLY A C 1
ATOM 2425 O O . GLY A 1 301 ? 8.939 13.040 -18.410 1.00 56.09 301 GLY A O 1
ATOM 2426 N N . VAL A 1 302 ? 7.656 14.853 -18.848 1.00 45.78 302 VAL A N 1
ATOM 2427 C CA . VAL A 1 302 ? 6.338 14.216 -18.734 1.00 45.78 302 VAL A CA 1
ATOM 2428 C C . VAL A 1 302 ? 6.344 12.988 -19.647 1.00 45.78 302 VAL A C 1
ATOM 2430 O O . VAL A 1 302 ? 6.398 13.132 -20.865 1.00 45.78 302 VAL A O 1
ATOM 2433 N N . ASP A 1 303 ? 6.408 11.793 -19.062 1.00 47.91 303 ASP A N 1
ATOM 2434 C CA . ASP A 1 303 ? 6.220 10.546 -19.801 1.00 47.91 303 ASP A CA 1
ATOM 2435 C C . ASP A 1 303 ? 4.829 10.645 -20.453 1.00 47.91 303 ASP A C 1
ATOM 2437 O O . ASP A 1 303 ? 3.899 11.124 -19.799 1.00 47.91 303 ASP A O 1
ATOM 2441 N N . ASP A 1 304 ? 4.643 10.196 -21.700 1.00 47.84 304 ASP A N 1
ATOM 2442 C CA . AS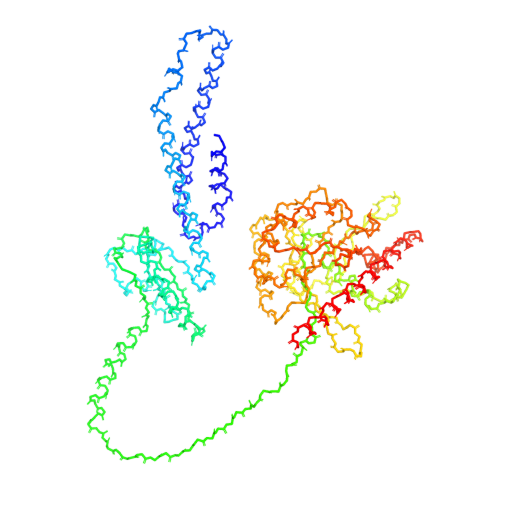P A 1 304 ? 3.328 10.246 -22.381 1.00 47.84 304 ASP A CA 1
ATOM 2443 C C . ASP A 1 304 ? 2.220 9.516 -21.576 1.00 47.84 304 ASP A C 1
ATOM 2445 O O . ASP A 1 304 ? 1.028 9.650 -21.853 1.00 47.84 304 ASP A O 1
ATOM 2449 N N . SER A 1 305 ? 2.624 8.746 -20.557 1.00 55.56 305 SER A N 1
ATOM 2450 C CA . SER A 1 305 ? 1.792 8.002 -19.616 1.00 55.56 305 SER A CA 1
ATOM 2451 C C . SER A 1 305 ? 1.223 8.809 -18.436 1.00 55.56 305 SER A C 1
ATOM 2453 O O . SER A 1 305 ? 0.298 8.311 -17.801 1.00 55.56 305 SER A O 1
ATOM 2455 N N . ASN A 1 306 ? 1.734 10.010 -18.107 1.00 63.84 306 ASN A N 1
ATOM 2456 C CA . ASN A 1 306 ? 1.321 10.794 -16.920 1.00 63.84 306 ASN A CA 1
ATOM 2457 C C . ASN A 1 306 ? 1.246 9.973 -15.605 1.00 63.84 306 ASN A C 1
ATOM 2459 O O . ASN A 1 306 ? 0.389 10.220 -14.760 1.00 63.84 306 ASN A O 1
ATOM 2463 N N . ASN A 1 307 ? 2.126 8.979 -15.418 1.00 79.69 307 ASN A N 1
ATOM 2464 C CA . ASN A 1 307 ? 2.033 8.056 -14.276 1.00 79.69 307 ASN A CA 1
ATOM 2465 C C . ASN A 1 307 ? 2.491 8.650 -12.928 1.00 79.69 307 ASN A C 1
ATOM 2467 O O . ASN A 1 307 ? 2.282 8.019 -11.894 1.00 79.69 307 ASN A O 1
ATOM 2471 N N . GLU A 1 308 ? 3.128 9.825 -12.934 1.00 79.38 308 GLU A N 1
ATOM 2472 C CA . GLU A 1 308 ? 3.618 10.508 -11.733 1.00 79.38 308 GLU A CA 1
ATOM 2473 C C . GLU A 1 308 ? 2.848 11.819 -11.502 1.00 79.38 308 GLU A C 1
ATOM 2475 O O . GLU A 1 308 ? 2.883 12.721 -12.342 1.00 79.38 308 GLU A O 1
ATOM 2480 N N . ASP A 1 309 ? 2.180 11.931 -10.352 1.00 74.56 309 ASP A N 1
ATOM 2481 C CA . ASP A 1 309 ? 1.435 13.115 -9.916 1.00 74.56 309 ASP A CA 1
ATOM 2482 C C . ASP A 1 309 ? 2.199 13.855 -8.808 1.00 74.56 309 ASP A C 1
ATOM 2484 O O . ASP A 1 309 ? 2.227 13.443 -7.646 1.00 74.56 309 ASP A O 1
ATOM 2488 N N . PHE A 1 310 ? 2.834 14.968 -9.181 1.00 75.06 310 PHE A N 1
ATOM 2489 C CA . PHE A 1 310 ? 3.572 15.836 -8.258 1.00 75.06 310 PHE A CA 1
ATOM 2490 C C . PHE A 1 310 ? 2.765 17.050 -7.785 1.00 75.06 310 PHE A C 1
ATOM 2492 O O . PHE A 1 310 ? 3.259 17.810 -6.949 1.00 75.06 310 PHE A O 1
ATOM 2499 N N . ASP A 1 311 ? 1.562 17.261 -8.320 1.00 75.25 311 ASP A N 1
ATOM 2500 C CA . ASP A 1 311 ? 0.799 18.493 -8.104 1.00 75.25 311 ASP A CA 1
ATOM 2501 C C . ASP A 1 311 ? -0.089 18.418 -6.848 1.00 75.25 311 ASP A C 1
ATOM 2503 O O . ASP A 1 311 ? -0.569 19.447 -6.363 1.00 75.25 311 ASP A O 1
ATOM 2507 N N . HIS A 1 312 ? -0.246 17.223 -6.266 1.00 72.38 312 HIS A N 1
ATOM 2508 C CA . HIS A 1 312 ? -1.114 16.968 -5.114 1.00 72.38 312 HIS A CA 1
ATOM 2509 C C . HIS A 1 312 ? -0.335 16.389 -3.915 1.00 72.38 312 HIS A C 1
ATOM 2511 O O . HIS A 1 312 ? -0.186 15.172 -3.780 1.00 72.38 312 HIS A O 1
ATOM 2517 N N . PRO A 1 313 ? 0.167 17.240 -2.998 1.00 69.06 313 PRO A N 1
ATOM 2518 C CA . PRO A 1 313 ? 0.888 16.787 -1.813 1.00 69.06 313 PRO A CA 1
ATOM 2519 C C . PRO A 1 313 ? 0.057 15.818 -0.963 1.00 69.06 313 PRO A C 1
ATOM 2521 O O . PRO A 1 313 ? -1.056 16.141 -0.558 1.00 69.06 313 PRO A O 1
ATOM 2524 N N . GLY A 1 314 ? 0.626 14.652 -0.651 1.00 59.28 314 GLY A N 1
ATOM 2525 C CA . GLY A 1 314 ? -0.043 13.608 0.134 1.00 59.28 314 GLY A CA 1
ATOM 2526 C C . GLY A 1 314 ? -0.786 12.558 -0.698 1.00 59.28 314 GLY A C 1
ATOM 2527 O O . GLY A 1 314 ? -1.131 11.511 -0.153 1.00 59.28 314 GLY A O 1
ATOM 2528 N N . HIS A 1 315 ? -0.966 12.774 -2.005 1.00 73.81 315 HIS A N 1
ATOM 2529 C CA . HIS A 1 315 ? -1.392 11.714 -2.921 1.00 73.81 315 HIS A CA 1
ATOM 2530 C C . HIS A 1 315 ? -0.212 10.798 -3.236 1.00 73.81 315 HIS A C 1
ATOM 2532 O O . HIS A 1 315 ? 0.943 11.241 -3.240 1.00 73.81 315 HIS A O 1
ATOM 2538 N N . SER A 1 316 ? -0.489 9.518 -3.512 1.00 68.31 316 SER A N 1
ATOM 2539 C CA . SER A 1 316 ? 0.505 8.646 -4.139 1.00 68.31 316 SER A CA 1
ATOM 2540 C C . SER A 1 316 ? 1.029 9.343 -5.386 1.00 68.31 316 SER A C 1
ATOM 2542 O O . SER A 1 316 ? 0.231 9.794 -6.199 1.00 68.31 316 SER A O 1
ATOM 2544 N N . VAL A 1 317 ? 2.352 9.449 -5.515 1.00 78.12 317 VAL A N 1
ATOM 2545 C CA . VAL A 1 317 ? 2.974 10.079 -6.685 1.00 78.12 317 VAL A CA 1
ATOM 2546 C C . VAL A 1 317 ? 2.830 9.135 -7.880 1.00 78.12 317 VAL A C 1
ATOM 2548 O O . VAL A 1 317 ? 2.231 9.500 -8.886 1.00 78.12 317 VAL A O 1
ATOM 2551 N N . THR A 1 318 ? 3.240 7.877 -7.724 1.00 77.00 318 THR A N 1
ATOM 2552 C CA . THR A 1 318 ? 3.018 6.811 -8.707 1.00 77.00 318 THR A CA 1
ATOM 2553 C C . THR A 1 318 ? 1.544 6.389 -8.733 1.00 77.00 318 THR A C 1
ATOM 2555 O O . THR A 1 318 ? 1.000 6.004 -7.693 1.00 77.00 318 THR A O 1
ATOM 2558 N N . GLN A 1 319 ? 0.897 6.436 -9.903 1.00 81.75 319 GLN A N 1
ATOM 2559 C CA . GLN A 1 319 ? -0.525 6.076 -10.065 1.00 81.75 319 GLN A CA 1
ATOM 2560 C C . GLN A 1 319 ? -0.747 4.594 -10.407 1.00 81.75 319 GLN A C 1
ATOM 2562 O O . GLN A 1 319 ? -1.696 3.979 -9.921 1.00 81.75 319 GLN A O 1
ATOM 2567 N N . HIS A 1 320 ? 0.140 3.997 -11.206 1.00 85.38 320 HIS A N 1
ATOM 2568 C CA . HIS A 1 320 ? 0.076 2.590 -11.607 1.00 85.38 320 HIS A CA 1
ATOM 2569 C C . HIS A 1 320 ? 1.424 1.886 -11.439 1.00 85.38 320 HIS A C 1
ATOM 2571 O O . HIS A 1 320 ? 2.487 2.502 -11.557 1.00 85.38 320 HIS A O 1
ATOM 2577 N N . CYS A 1 321 ? 1.369 0.575 -11.192 1.00 88.88 321 CYS A N 1
ATOM 2578 C CA . CYS A 1 321 ? 2.553 -0.270 -11.073 1.00 88.88 321 CYS A CA 1
ATOM 2579 C C . CYS A 1 321 ? 3.368 -0.276 -12.376 1.00 88.88 321 CYS A C 1
ATOM 2581 O O . CYS A 1 321 ? 2.810 -0.429 -13.465 1.00 88.88 321 CYS A O 1
ATOM 2583 N N . LYS A 1 322 ? 4.696 -0.158 -12.273 1.00 90.88 322 LYS A N 1
ATOM 2584 C CA . LYS A 1 322 ? 5.601 -0.147 -13.433 1.00 90.88 322 LYS A CA 1
ATOM 2585 C C . LYS A 1 322 ? 6.887 -0.908 -13.125 1.00 90.88 322 LYS A C 1
ATOM 2587 O O . LYS A 1 322 ? 7.461 -0.766 -12.050 1.00 90.88 322 LYS A O 1
ATOM 2592 N N . SER A 1 323 ? 7.339 -1.714 -14.083 1.00 92.19 323 SER A N 1
ATOM 2593 C CA . SER A 1 323 ? 8.559 -2.519 -13.964 1.00 92.19 323 SER A CA 1
ATOM 2594 C C . SER A 1 323 ? 9.765 -1.822 -14.586 1.00 92.19 323 SER A C 1
ATOM 2596 O O . SER A 1 323 ? 9.687 -1.316 -15.706 1.00 92.19 323 SER A O 1
ATOM 2598 N N . TYR A 1 324 ? 10.895 -1.869 -13.885 1.00 91.69 324 TYR A N 1
ATOM 2599 C CA . TYR A 1 324 ? 12.187 -1.341 -14.314 1.00 91.69 324 TYR A CA 1
ATOM 2600 C C . TYR A 1 324 ? 13.223 -2.461 -14.296 1.00 91.69 324 TYR A C 1
ATOM 2602 O O . TYR A 1 324 ? 13.454 -3.086 -13.260 1.00 91.69 324 TYR A O 1
ATOM 2610 N N . ILE A 1 325 ? 13.836 -2.729 -15.449 1.00 90.75 325 ILE A N 1
ATOM 2611 C CA . ILE A 1 325 ? 14.743 -3.865 -15.639 1.00 90.75 325 ILE A CA 1
ATOM 2612 C C . ILE A 1 325 ? 16.194 -3.379 -15.657 1.00 90.75 325 ILE A C 1
ATOM 2614 O O . ILE A 1 325 ? 16.556 -2.503 -16.440 1.00 90.75 325 ILE A O 1
ATOM 2618 N N . PHE A 1 326 ? 17.027 -4.001 -14.827 1.00 89.12 326 PHE A N 1
ATOM 2619 C CA . PHE A 1 326 ? 18.457 -3.755 -14.686 1.00 89.12 326 PHE A CA 1
ATOM 2620 C C . PHE A 1 326 ? 19.245 -5.023 -15.016 1.00 89.12 326 PHE A C 1
ATOM 2622 O O . PHE A 1 326 ? 18.873 -6.122 -14.604 1.00 89.12 326 PHE A O 1
ATOM 2629 N N . ASN A 1 327 ? 20.369 -4.879 -15.712 1.00 85.25 327 ASN A N 1
ATOM 2630 C CA . ASN A 1 327 ? 21.289 -5.990 -15.949 1.00 85.25 327 ASN A CA 1
ATOM 2631 C C . ASN A 1 327 ? 22.305 -6.029 -14.803 1.00 85.25 327 ASN A C 1
ATOM 2633 O O . ASN A 1 327 ? 23.007 -5.046 -14.582 1.00 85.25 327 ASN A O 1
ATOM 2637 N N . LEU A 1 328 ? 22.362 -7.135 -14.053 1.00 76.06 328 LEU A N 1
ATOM 2638 C CA . LEU A 1 328 ? 23.210 -7.217 -12.858 1.00 76.06 328 LEU A CA 1
ATOM 2639 C C . LEU A 1 328 ? 24.698 -7.390 -13.181 1.00 76.06 328 LEU A C 1
ATOM 2641 O O . LEU A 1 328 ? 25.514 -6.950 -12.383 1.00 76.06 328 LEU A O 1
ATOM 2645 N N . ASN A 1 329 ? 25.041 -8.026 -14.309 1.00 66.12 329 ASN A N 1
ATOM 2646 C CA . ASN A 1 329 ? 26.402 -8.191 -14.836 1.00 66.12 329 ASN A CA 1
ATOM 2647 C C . ASN A 1 329 ? 26.348 -8.597 -16.322 1.00 66.12 329 ASN A C 1
ATOM 2649 O O . ASN A 1 329 ? 25.465 -9.363 -16.710 1.00 66.12 329 ASN A O 1
ATOM 2653 N N . ASP A 1 330 ? 27.345 -8.200 -17.121 1.00 54.94 330 ASP A N 1
ATOM 2654 C CA . ASP A 1 330 ? 27.466 -8.608 -18.536 1.00 54.94 330 ASP A CA 1
ATOM 2655 C C . ASP A 1 330 ? 27.690 -10.122 -18.723 1.00 54.94 330 ASP A C 1
ATOM 2657 O O . ASP A 1 330 ? 27.398 -10.679 -19.780 1.00 54.94 330 ASP A O 1
ATOM 2661 N N . SER A 1 331 ? 28.211 -10.808 -17.701 1.00 51.97 331 SER A N 1
ATOM 2662 C CA . SER A 1 331 ? 28.555 -12.234 -17.749 1.00 51.97 331 SER A CA 1
ATOM 2663 C C . SER A 1 331 ? 27.477 -13.177 -17.208 1.00 51.97 331 SER A C 1
ATOM 2665 O O . SER A 1 331 ? 27.548 -14.372 -17.480 1.00 51.97 331 SER A O 1
ATOM 2667 N N . ASP A 1 332 ? 26.507 -12.679 -16.436 1.00 57.28 332 ASP A N 1
ATOM 2668 C CA . ASP A 1 332 ? 25.678 -13.517 -15.553 1.00 57.28 332 ASP A CA 1
ATOM 2669 C C . ASP A 1 332 ? 24.236 -13.718 -16.062 1.00 57.28 332 ASP A C 1
ATOM 2671 O O . ASP A 1 332 ? 23.462 -14.389 -15.393 1.00 57.28 332 ASP A O 1
ATOM 2675 N N . GLN A 1 333 ? 23.870 -13.137 -17.220 1.00 64.56 333 GLN A N 1
ATOM 2676 C CA . GLN A 1 333 ? 22.549 -13.134 -17.909 1.00 64.56 333 GLN A CA 1
ATOM 2677 C C . GLN A 1 333 ? 21.297 -12.793 -17.064 1.00 64.56 333 GLN A C 1
ATOM 2679 O O . GLN A 1 333 ? 20.247 -12.480 -17.622 1.00 64.56 333 GLN A O 1
ATOM 2684 N N . ARG A 1 334 ? 21.405 -12.752 -15.733 1.00 76.88 334 ARG A N 1
ATOM 2685 C CA . ARG A 1 334 ? 20.324 -12.479 -14.794 1.00 76.88 334 ARG A CA 1
ATOM 2686 C C . ARG A 1 334 ? 19.904 -11.021 -14.851 1.00 76.88 334 ARG A C 1
ATOM 2688 O O . ARG A 1 334 ? 20.720 -10.101 -14.721 1.00 76.88 334 ARG A O 1
ATOM 2695 N N . LYS A 1 335 ? 18.597 -10.827 -14.978 1.00 88.00 335 LYS A N 1
ATOM 2696 C CA . LYS A 1 335 ? 17.952 -9.515 -14.988 1.00 88.00 335 LYS A CA 1
ATOM 2697 C C . LYS A 1 335 ? 17.343 -9.252 -13.626 1.00 88.00 335 LYS A C 1
ATOM 2699 O O . LYS A 1 335 ? 16.754 -10.141 -13.027 1.00 88.00 335 LYS A O 1
ATOM 2704 N N . LEU A 1 336 ? 17.461 -8.031 -13.137 1.00 90.94 336 LEU A N 1
ATOM 2705 C CA . LEU A 1 336 ? 16.765 -7.568 -11.949 1.00 90.94 336 LEU A CA 1
ATOM 2706 C C . LEU A 1 336 ? 15.588 -6.701 -12.386 1.00 90.94 336 LEU A C 1
ATOM 2708 O O . LEU A 1 336 ? 15.795 -5.648 -12.976 1.00 90.94 336 LEU A O 1
ATOM 2712 N N . CYS A 1 337 ? 14.369 -7.125 -12.087 1.00 92.81 337 CYS A N 1
ATOM 2713 C CA . CYS A 1 337 ? 13.156 -6.365 -12.342 1.00 92.81 337 CYS A CA 1
ATOM 2714 C C . CYS A 1 337 ? 12.644 -5.777 -11.026 1.00 92.81 337 CYS A C 1
ATOM 2716 O O . CYS A 1 337 ? 12.209 -6.511 -10.138 1.00 92.81 337 CYS A O 1
ATOM 2718 N N . ILE A 1 338 ? 12.713 -4.454 -10.886 1.00 95.00 338 ILE A N 1
ATOM 2719 C CA . ILE A 1 338 ? 12.142 -3.733 -9.748 1.00 95.00 338 ILE A CA 1
ATOM 2720 C C . ILE A 1 338 ? 10.784 -3.180 -10.162 1.00 95.00 338 ILE A C 1
ATOM 2722 O O . ILE A 1 338 ? 10.680 -2.420 -11.122 1.00 95.00 338 ILE A O 1
ATOM 2726 N N . ILE A 1 339 ? 9.753 -3.562 -9.422 1.00 94.31 339 ILE A N 1
ATOM 2727 C CA . ILE A 1 339 ? 8.374 -3.146 -9.638 1.00 94.31 339 ILE A CA 1
ATOM 2728 C C . ILE A 1 339 ? 8.094 -1.997 -8.680 1.00 94.31 339 ILE A C 1
ATOM 2730 O O . ILE A 1 339 ? 8.045 -2.190 -7.461 1.00 94.31 339 ILE A O 1
ATOM 2734 N N . ASP A 1 340 ? 7.949 -0.803 -9.246 1.00 93.62 340 ASP A N 1
ATOM 2735 C CA . ASP A 1 340 ? 7.445 0.357 -8.524 1.00 93.62 340 ASP A CA 1
ATOM 2736 C C . ASP A 1 340 ? 5.934 0.240 -8.382 1.00 93.62 340 ASP A C 1
ATOM 2738 O O . ASP A 1 340 ? 5.250 -0.177 -9.321 1.00 93.62 340 ASP A O 1
ATOM 2742 N N . THR A 1 341 ? 5.417 0.618 -7.221 1.00 91.12 341 THR A N 1
ATOM 2743 C CA . THR A 1 341 ? 3.991 0.532 -6.919 1.00 91.12 341 THR A CA 1
ATOM 2744 C C . THR A 1 341 ? 3.462 1.870 -6.430 1.00 91.12 341 THR A C 1
ATOM 2746 O O . THR A 1 341 ? 4.211 2.649 -5.829 1.00 91.12 341 THR A O 1
ATOM 2749 N N . PRO A 1 342 ? 2.150 2.115 -6.555 1.00 88.12 342 PRO A N 1
ATOM 2750 C CA . PRO A 1 342 ? 1.498 3.163 -5.787 1.00 88.12 342 PRO A CA 1
ATOM 2751 C C . PRO A 1 342 ? 1.791 3.031 -4.285 1.00 88.12 342 PRO A C 1
ATOM 2753 O O . PRO A 1 342 ? 2.021 1.937 -3.753 1.00 88.12 342 PRO A O 1
ATOM 2756 N N . GLY A 1 343 ? 1.861 4.169 -3.599 1.00 82.88 343 GLY A N 1
ATOM 2757 C CA . GLY A 1 343 ? 1.932 4.220 -2.146 1.00 82.88 343 GLY A CA 1
ATOM 2758 C C . GLY A 1 343 ? 0.575 4.014 -1.493 1.00 82.88 343 GLY A C 1
ATOM 2759 O O . GLY A 1 343 ? -0.466 4.227 -2.105 1.00 82.88 343 GLY A O 1
ATOM 2760 N N . PHE A 1 344 ? 0.620 3.607 -0.231 1.00 78.25 344 PHE A N 1
ATOM 2761 C CA . PHE A 1 344 ? -0.545 3.592 0.646 1.00 78.25 344 PHE A CA 1
ATOM 2762 C C . PHE A 1 344 ? -0.487 4.749 1.658 1.00 78.25 344 PHE A C 1
ATOM 2764 O O . PHE A 1 344 ? 0.574 5.349 1.848 1.00 78.25 344 PHE A O 1
ATOM 2771 N N . GLY A 1 345 ? -1.597 5.066 2.323 1.00 71.50 345 GLY A N 1
ATOM 2772 C CA . GLY A 1 345 ? -1.714 6.265 3.153 1.00 71.50 345 GLY A CA 1
ATOM 2773 C C . GLY A 1 345 ? -1.971 7.526 2.324 1.00 71.50 345 GLY A C 1
ATOM 2774 O O . GLY A 1 345 ? -1.492 8.602 2.681 1.00 71.50 345 GLY A O 1
ATOM 2775 N N . ASP A 1 346 ? -2.675 7.387 1.199 1.00 69.44 346 ASP A N 1
ATOM 2776 C CA . ASP A 1 346 ? -3.073 8.483 0.322 1.00 69.44 346 ASP A CA 1
ATOM 2777 C C . ASP A 1 346 ? -4.063 9.425 1.029 1.00 69.44 346 ASP A C 1
ATOM 2779 O O . ASP A 1 346 ? -5.029 8.994 1.665 1.00 69.44 346 ASP A O 1
ATOM 2783 N N . THR A 1 347 ? -3.865 10.742 0.918 1.00 66.94 347 THR A N 1
ATOM 2784 C CA . THR A 1 347 ? -4.776 11.722 1.535 1.00 66.94 347 THR A CA 1
ATOM 2785 C C . THR A 1 347 ? -6.167 11.759 0.894 1.00 66.94 347 THR A C 1
ATOM 2787 O O . THR A 1 347 ? -7.075 12.348 1.480 1.00 66.94 347 THR A O 1
ATOM 2790 N N . ARG A 1 348 ? -6.369 11.102 -0.260 1.00 65.00 348 ARG A N 1
ATOM 2791 C CA . ARG A 1 348 ? -7.696 10.796 -0.834 1.00 65.00 348 ARG A CA 1
ATOM 2792 C C . ARG A 1 348 ? -8.489 9.795 0.013 1.00 65.00 348 ARG A C 1
ATOM 2794 O O . ARG A 1 348 ? -9.697 9.664 -0.164 1.00 65.00 348 ARG A O 1
ATOM 2801 N N . GLY A 1 349 ? -7.831 9.148 0.973 1.00 69.50 349 GLY A N 1
ATOM 2802 C CA . GLY A 1 349 ? -8.435 8.264 1.954 1.00 69.50 349 GLY A CA 1
ATOM 2803 C C . GLY A 1 349 ? -8.331 6.789 1.582 1.00 69.50 349 GLY A C 1
ATOM 2804 O O . GLY A 1 349 ? -7.782 6.405 0.554 1.00 69.50 349 GLY A O 1
ATOM 2805 N N . ILE A 1 350 ? -8.908 5.961 2.454 1.00 67.00 350 ILE A N 1
ATOM 2806 C CA . ILE A 1 350 ? -8.801 4.494 2.418 1.00 67.00 350 ILE A CA 1
ATOM 2807 C C . ILE A 1 350 ? -9.296 3.899 1.090 1.00 67.00 350 ILE A C 1
ATOM 2809 O O . ILE A 1 350 ? -8.742 2.908 0.639 1.00 67.00 350 ILE A O 1
ATOM 2813 N N . GLU A 1 351 ? -10.292 4.509 0.441 1.00 70.06 351 GLU A N 1
ATOM 2814 C CA . GLU A 1 351 ? -10.823 4.031 -0.847 1.00 70.06 351 GLU A CA 1
ATOM 2815 C C . GLU A 1 351 ? -9.764 4.050 -1.953 1.00 70.06 351 GLU A C 1
ATOM 2817 O O . GLU A 1 351 ? -9.645 3.099 -2.722 1.00 70.06 351 GLU A O 1
ATOM 2822 N N . GLN A 1 352 ? -8.960 5.115 -2.015 1.00 75.75 352 GLN A N 1
ATOM 2823 C CA . GLN A 1 352 ? -7.869 5.194 -2.979 1.00 75.75 352 GLN A CA 1
ATOM 2824 C C . GLN A 1 352 ? -6.775 4.183 -2.651 1.00 75.75 352 GLN A C 1
ATOM 2826 O O . GLN A 1 352 ? -6.198 3.588 -3.557 1.00 75.75 352 GLN A O 1
ATOM 2831 N N . ASP A 1 353 ? -6.491 3.983 -1.367 1.00 72.69 353 ASP A N 1
ATOM 2832 C CA . ASP A 1 353 ? -5.505 2.995 -0.958 1.00 72.69 353 ASP A CA 1
ATOM 2833 C C . ASP A 1 353 ? -5.964 1.556 -1.263 1.00 72.69 353 ASP A C 1
ATOM 2835 O O . ASP A 1 353 ? -5.143 0.736 -1.666 1.00 72.69 353 ASP A O 1
ATOM 2839 N N . ASP A 1 354 ? -7.262 1.255 -1.148 1.00 76.25 354 ASP A N 1
ATOM 2840 C CA . ASP A 1 354 ? -7.829 -0.043 -1.531 1.00 76.25 354 ASP A CA 1
ATOM 2841 C C . ASP A 1 354 ? -7.711 -0.273 -3.049 1.00 76.25 354 ASP A C 1
ATOM 2843 O O . ASP A 1 354 ? -7.304 -1.358 -3.465 1.00 76.25 354 ASP A O 1
ATOM 2847 N N . LEU A 1 355 ? -7.963 0.752 -3.876 1.00 81.12 355 LEU A N 1
ATOM 2848 C CA . LEU A 1 355 ? -7.720 0.698 -5.328 1.00 81.12 355 LEU A CA 1
ATOM 2849 C C . LEU A 1 355 ? -6.233 0.502 -5.650 1.00 81.12 355 LEU A C 1
ATOM 2851 O O . LEU A 1 355 ? -5.872 -0.325 -6.486 1.00 81.12 355 LEU A O 1
ATOM 2855 N N . ASN A 1 356 ? -5.353 1.233 -4.961 1.00 81.31 356 ASN A N 1
ATOM 2856 C CA . ASN A 1 356 ? -3.907 1.083 -5.101 1.00 81.31 356 ASN A CA 1
ATOM 2857 C C . ASN A 1 356 ? -3.483 -0.354 -4.756 1.00 81.31 356 ASN A C 1
ATOM 2859 O O . ASN A 1 356 ? -2.692 -0.953 -5.483 1.00 81.31 356 ASN A O 1
ATOM 2863 N N . MET A 1 357 ? -4.029 -0.926 -3.680 1.00 81.44 357 MET A N 1
ATOM 2864 C CA . MET A 1 357 ? -3.775 -2.307 -3.275 1.00 81.44 357 MET A CA 1
ATOM 2865 C C . MET A 1 357 ? -4.323 -3.323 -4.281 1.00 81.44 357 MET A C 1
ATOM 2867 O O . MET A 1 357 ? -3.621 -4.281 -4.595 1.00 81.44 357 MET A O 1
ATOM 2871 N N . GLU A 1 358 ? -5.522 -3.120 -4.824 1.00 82.44 358 GLU A N 1
ATOM 2872 C CA . GLU A 1 358 ? -6.091 -3.975 -5.872 1.00 82.44 358 GLU A CA 1
ATOM 2873 C C . GLU A 1 358 ? -5.206 -3.978 -7.126 1.00 82.44 358 GLU A C 1
ATOM 2875 O O . GLU A 1 358 ? -4.818 -5.046 -7.597 1.00 82.44 358 GLU A O 1
ATOM 2880 N N . HIS A 1 359 ? -4.771 -2.801 -7.585 1.00 83.00 359 HIS A N 1
ATOM 2881 C CA . HIS A 1 359 ? -3.848 -2.666 -8.717 1.00 83.00 359 HIS A CA 1
ATOM 2882 C C . HIS A 1 359 ? -2.499 -3.353 -8.457 1.00 83.00 359 HIS A C 1
ATOM 2884 O O . HIS A 1 359 ? -1.918 -3.966 -9.356 1.00 83.00 359 HIS A O 1
ATOM 2890 N N . ILE A 1 360 ? -1.974 -3.260 -7.230 1.00 86.38 360 ILE A N 1
ATOM 2891 C CA . ILE A 1 360 ? -0.742 -3.952 -6.833 1.00 86.38 360 ILE A CA 1
ATOM 2892 C C . ILE A 1 360 ? -0.939 -5.462 -6.906 1.00 86.38 360 ILE A C 1
ATOM 2894 O O . ILE A 1 360 ? -0.104 -6.156 -7.480 1.00 86.38 360 ILE A O 1
ATOM 2898 N N . LEU A 1 361 ? -2.031 -5.975 -6.341 1.00 83.44 361 LEU A N 1
ATOM 2899 C CA . LEU A 1 361 ? -2.321 -7.405 -6.313 1.00 83.44 361 LEU A CA 1
ATOM 2900 C C . LEU A 1 361 ? -2.557 -7.966 -7.716 1.00 83.44 361 LEU A C 1
ATOM 2902 O O . LEU A 1 361 ? -2.021 -9.025 -8.031 1.00 83.44 361 LEU A O 1
ATOM 2906 N N . GLU A 1 362 ? -3.290 -7.256 -8.573 1.00 84.88 362 GLU A N 1
ATOM 2907 C CA . GLU A 1 362 ? -3.485 -7.631 -9.975 1.00 84.88 362 GLU A CA 1
ATOM 2908 C C . GLU A 1 362 ? -2.147 -7.701 -10.720 1.00 84.88 362 GLU A C 1
ATOM 2910 O O . GLU A 1 362 ? -1.835 -8.710 -11.356 1.00 84.88 362 GLU A O 1
ATOM 2915 N N . TYR A 1 363 ? -1.309 -6.667 -10.584 1.00 87.12 363 TYR A N 1
ATOM 2916 C CA . TYR A 1 363 ? 0.009 -6.638 -11.214 1.00 87.12 363 TYR A CA 1
ATOM 2917 C C . TYR A 1 363 ? 0.883 -7.800 -10.741 1.00 87.12 363 TYR A C 1
ATOM 2919 O O . TYR A 1 363 ? 1.514 -8.484 -11.544 1.00 87.12 363 TYR A O 1
ATOM 2927 N N . VAL A 1 364 ? 0.900 -8.036 -9.429 1.00 84.00 364 VAL A N 1
ATOM 2928 C CA . VAL A 1 364 ? 1.689 -9.089 -8.794 1.00 84.00 364 VAL A CA 1
ATOM 2929 C C . VAL A 1 364 ? 1.203 -10.487 -9.193 1.00 84.00 364 VAL A C 1
ATOM 2931 O O . VAL A 1 364 ? 2.036 -11.356 -9.440 1.00 84.00 364 VAL A O 1
ATOM 2934 N N . ASN A 1 365 ? -0.110 -10.703 -9.315 1.00 82.50 365 ASN A N 1
ATOM 2935 C CA . ASN A 1 365 ? -0.697 -11.976 -9.751 1.00 82.50 365 ASN A CA 1
ATOM 2936 C C . ASN A 1 365 ? -0.375 -12.318 -11.213 1.00 82.50 365 ASN A C 1
ATOM 2938 O O . ASN A 1 365 ? -0.358 -13.492 -11.574 1.00 82.50 365 ASN A O 1
ATOM 2942 N N . ASN A 1 366 ? -0.093 -11.311 -12.042 1.00 83.81 366 ASN A N 1
ATOM 2943 C CA . ASN A 1 366 ? 0.305 -11.497 -13.437 1.00 83.81 366 ASN A CA 1
ATOM 2944 C C . ASN A 1 366 ? 1.803 -11.822 -13.609 1.00 83.81 366 ASN A C 1
ATOM 2946 O O . ASN A 1 366 ? 2.242 -12.134 -14.718 1.00 83.81 366 ASN A O 1
ATOM 2950 N N . LEU A 1 367 ? 2.606 -11.761 -12.540 1.00 82.88 367 LEU A N 1
ATOM 2951 C CA . LEU A 1 367 ? 4.013 -12.161 -12.576 1.00 82.88 367 LEU A CA 1
ATOM 2952 C C . LEU A 1 367 ? 4.140 -13.683 -12.502 1.00 82.88 367 LEU A C 1
ATOM 2954 O O . LEU A 1 367 ? 3.482 -14.335 -11.695 1.00 82.88 367 LEU A O 1
ATOM 2958 N N . THR A 1 368 ? 5.071 -14.253 -13.272 1.00 83.31 368 THR A N 1
ATOM 2959 C CA . THR A 1 368 ? 5.379 -15.694 -13.211 1.00 83.31 368 THR A CA 1
ATOM 2960 C C . THR A 1 368 ? 5.845 -16.114 -11.818 1.00 83.31 368 THR A C 1
ATOM 2962 O O . THR A 1 368 ? 5.556 -17.220 -11.362 1.00 83.31 368 THR A O 1
ATOM 2965 N N . HIS A 1 369 ? 6.578 -15.231 -11.136 1.00 84.00 369 HIS A N 1
ATOM 2966 C CA . HIS A 1 369 ? 7.086 -15.446 -9.792 1.00 84.00 369 HIS A CA 1
ATOM 2967 C C . HIS A 1 369 ? 7.541 -14.133 -9.136 1.00 84.00 369 HIS A C 1
ATOM 2969 O O . HIS A 1 369 ? 7.869 -13.156 -9.806 1.00 84.00 369 HIS A O 1
ATOM 2975 N N . ILE A 1 370 ? 7.621 -14.143 -7.803 1.00 86.81 370 ILE A N 1
ATOM 2976 C CA . ILE A 1 370 ? 8.181 -13.055 -6.988 1.00 86.81 370 ILE A CA 1
ATOM 2977 C C . ILE A 1 370 ? 9.375 -13.598 -6.211 1.00 86.81 370 ILE A C 1
ATOM 2979 O O . ILE A 1 370 ? 9.264 -14.629 -5.530 1.00 86.81 370 ILE A O 1
ATOM 2983 N N . ASN A 1 371 ? 10.504 -12.898 -6.259 1.00 88.12 371 ASN A N 1
ATOM 2984 C CA . ASN A 1 371 ? 11.733 -13.308 -5.580 1.00 88.12 371 ASN A CA 1
ATOM 2985 C C . ASN A 1 371 ? 11.860 -12.617 -4.222 1.00 88.12 371 ASN A C 1
ATOM 2987 O O . ASN A 1 371 ? 12.205 -13.281 -3.237 1.00 88.12 371 ASN A O 1
ATOM 2991 N N . ALA A 1 372 ? 11.531 -11.323 -4.168 1.00 90.06 372 ALA A N 1
ATOM 2992 C CA . ALA A 1 372 ? 11.572 -10.512 -2.959 1.00 90.06 372 ALA A CA 1
ATOM 2993 C C . ALA A 1 372 ? 10.463 -9.453 -2.922 1.00 90.06 372 ALA A C 1
ATOM 2995 O O . ALA A 1 372 ? 10.020 -8.944 -3.950 1.00 90.06 372 ALA A O 1
ATOM 2996 N N . ILE A 1 373 ? 10.054 -9.099 -1.707 1.00 89.44 373 ILE A N 1
ATOM 2997 C CA . ILE A 1 373 ? 9.152 -7.980 -1.437 1.00 89.44 373 ILE A CA 1
ATOM 2998 C C . ILE A 1 373 ? 9.890 -7.039 -0.501 1.00 89.44 373 ILE A C 1
ATOM 3000 O O . ILE A 1 373 ? 10.145 -7.381 0.653 1.00 89.44 373 ILE A O 1
ATOM 3004 N N . CYS A 1 374 ? 10.248 -5.866 -1.003 1.00 93.19 374 CYS A N 1
ATOM 3005 C CA . CYS A 1 374 ? 10.924 -4.834 -0.238 1.00 93.19 374 CYS A CA 1
ATOM 3006 C C . CYS A 1 374 ? 9.882 -3.910 0.387 1.00 93.19 374 CYS A C 1
ATOM 3008 O O . CYS A 1 374 ? 9.242 -3.118 -0.300 1.00 93.19 374 CYS A O 1
ATOM 3010 N N . PHE A 1 375 ? 9.735 -3.996 1.704 1.00 90.31 375 PHE A N 1
ATOM 3011 C CA . PHE A 1 375 ? 8.881 -3.117 2.485 1.00 90.31 375 PHE A CA 1
ATOM 3012 C C . PHE A 1 375 ? 9.678 -1.901 2.961 1.00 90.31 375 PHE A C 1
ATOM 3014 O O . PHE A 1 375 ? 10.534 -2.011 3.842 1.00 90.31 375 PHE A O 1
ATOM 3021 N N . LEU A 1 376 ? 9.424 -0.759 2.329 1.00 93.50 376 LEU A N 1
ATOM 3022 C CA . LEU A 1 376 ? 10.095 0.516 2.528 1.00 93.50 376 LEU A CA 1
ATOM 3023 C C . LEU A 1 376 ? 9.407 1.329 3.630 1.00 93.50 376 LEU A C 1
ATOM 3025 O O . LEU A 1 376 ? 8.190 1.513 3.625 1.00 93.50 376 LEU A O 1
ATOM 3029 N N . LEU A 1 377 ? 10.215 1.844 4.554 1.00 92.81 377 LEU A N 1
ATOM 3030 C CA . LEU A 1 377 ? 9.813 2.661 5.700 1.00 92.81 377 LEU A CA 1
ATOM 3031 C C . LEU A 1 377 ? 10.803 3.816 5.893 1.00 92.81 377 LEU A C 1
ATOM 3033 O O . LEU A 1 377 ? 11.974 3.696 5.542 1.00 92.81 377 LEU A O 1
ATOM 3037 N N . LYS A 1 378 ? 10.383 4.906 6.538 1.00 93.25 378 LYS A N 1
ATOM 3038 C CA . LYS A 1 378 ? 11.326 5.880 7.114 1.00 93.25 378 LYS A CA 1
ATOM 3039 C C . LYS A 1 378 ? 11.753 5.396 8.505 1.00 93.25 378 LYS A C 1
ATOM 3041 O O . LYS A 1 378 ? 10.949 4.767 9.181 1.00 93.25 378 LYS A O 1
ATOM 3046 N N . PRO A 1 379 ? 12.990 5.650 8.965 1.00 93.00 379 PRO A N 1
ATOM 3047 C CA . PRO A 1 379 ? 13.467 5.129 10.249 1.00 93.00 379 PRO A CA 1
ATOM 3048 C C . PRO A 1 379 ? 13.067 5.983 11.461 1.00 93.00 379 PRO A C 1
ATOM 3050 O O . PRO A 1 379 ? 13.207 5.526 12.594 1.00 93.00 379 PRO A O 1
ATOM 3053 N N . ASN A 1 380 ? 12.531 7.189 11.251 1.00 88.25 380 ASN A N 1
ATOM 3054 C CA . ASN A 1 380 ? 12.150 8.134 12.312 1.00 88.25 380 ASN A CA 1
ATOM 3055 C C . ASN A 1 380 ? 10.634 8.279 12.507 1.00 88.25 380 ASN A C 1
ATOM 3057 O O . ASN A 1 380 ? 10.172 9.295 13.025 1.00 88.25 380 ASN A O 1
ATOM 3061 N N . GLU A 1 381 ? 9.845 7.282 12.107 1.00 84.38 381 GLU A N 1
ATOM 3062 C CA . GLU A 1 381 ? 8.414 7.293 12.390 1.00 84.38 381 GLU A CA 1
ATOM 3063 C C . GLU A 1 381 ? 8.149 7.085 13.883 1.00 84.38 381 GLU A C 1
ATOM 3065 O O . GLU A 1 381 ? 8.522 6.072 14.477 1.00 84.38 381 GLU A O 1
ATOM 3070 N N . SER A 1 382 ? 7.466 8.057 14.492 1.00 75.19 382 SER A N 1
ATOM 3071 C CA . SER A 1 382 ? 7.061 8.000 15.905 1.00 75.19 382 SER A CA 1
ATOM 3072 C C . SER A 1 382 ? 5.807 7.149 16.132 1.00 75.19 382 SER A C 1
ATOM 3074 O O . SER A 1 382 ? 5.492 6.785 17.269 1.00 75.19 382 SER A O 1
ATOM 3076 N N . LYS A 1 383 ? 5.074 6.834 15.056 1.00 72.69 383 LYS A N 1
ATOM 3077 C CA . LYS A 1 383 ? 3.874 5.993 15.047 1.00 72.69 383 LYS A CA 1
ATOM 3078 C C . LYS A 1 383 ? 3.801 5.247 13.719 1.00 72.69 383 LYS A C 1
ATOM 3080 O O . LYS A 1 383 ? 3.994 5.849 12.674 1.00 72.69 383 LYS A O 1
ATOM 3085 N N . LEU A 1 384 ? 3.448 3.965 13.762 1.00 71.56 384 LEU A N 1
ATOM 3086 C CA . LEU A 1 384 ? 3.002 3.249 12.568 1.00 71.56 384 LEU A CA 1
ATOM 3087 C C . LEU A 1 384 ? 1.484 3.385 12.471 1.00 71.56 384 LEU A C 1
ATOM 3089 O O . LEU A 1 384 ? 0.764 3.013 13.402 1.00 71.56 384 LEU A O 1
ATOM 3093 N N . HIS A 1 385 ? 0.999 3.933 11.361 1.00 69.75 385 HIS A N 1
ATOM 3094 C CA . HIS A 1 385 ? -0.426 3.983 11.062 1.00 69.75 385 HIS A CA 1
ATOM 3095 C C . HIS A 1 385 ? -1.046 2.578 11.068 1.00 69.75 385 HIS A C 1
ATOM 3097 O O . HIS A 1 385 ? -0.443 1.607 10.612 1.00 69.75 385 HIS A O 1
ATOM 3103 N N . ILE A 1 386 ? -2.287 2.460 11.556 1.00 67.69 386 ILE A N 1
ATOM 3104 C CA . ILE A 1 386 ? -3.014 1.177 11.562 1.00 67.69 386 ILE A CA 1
ATOM 3105 C C . ILE A 1 386 ? -3.159 0.590 10.150 1.00 67.69 386 ILE A C 1
ATOM 3107 O O . ILE A 1 386 ? -3.255 -0.625 9.988 1.00 67.69 386 ILE A O 1
ATOM 3111 N N . TYR A 1 387 ? -3.104 1.461 9.141 1.00 67.25 387 TYR A N 1
ATOM 3112 C CA . TYR A 1 387 ? -3.185 1.111 7.735 1.00 67.25 387 TYR A CA 1
ATOM 3113 C C . TYR A 1 387 ? -2.011 0.237 7.262 1.00 67.25 387 TYR A C 1
ATOM 3115 O O . TYR A 1 387 ? -2.246 -0.735 6.556 1.00 67.25 387 TYR A O 1
ATOM 3123 N N . TYR A 1 388 ? -0.785 0.433 7.774 1.00 70.00 388 TYR A N 1
ATOM 3124 C CA . TYR A 1 388 ? 0.353 -0.461 7.493 1.00 70.00 388 TYR A CA 1
ATOM 3125 C C . TYR A 1 388 ? 0.036 -1.934 7.784 1.00 70.00 388 TYR A C 1
ATOM 3127 O O . TYR A 1 388 ? 0.430 -2.831 7.039 1.00 70.00 388 TYR A O 1
ATOM 3135 N N . ARG A 1 389 ? -0.689 -2.190 8.881 1.00 71.75 389 ARG A N 1
ATOM 3136 C CA . ARG A 1 389 ? -1.085 -3.543 9.285 1.00 71.75 389 ARG A CA 1
ATOM 3137 C C . ARG A 1 389 ? -2.122 -4.123 8.327 1.00 71.75 389 ARG A C 1
ATOM 3139 O O . ARG A 1 389 ? -2.067 -5.315 8.044 1.00 71.75 389 ARG A O 1
ATOM 3146 N N . LEU A 1 390 ? -3.057 -3.299 7.852 1.00 71.12 390 LEU A N 1
ATOM 3147 C CA . LEU A 1 390 ? -4.068 -3.704 6.877 1.00 71.12 390 LEU A CA 1
ATOM 3148 C C . LEU A 1 390 ? -3.420 -4.029 5.528 1.00 71.12 390 LEU A C 1
ATOM 3150 O O . LEU A 1 390 ? -3.641 -5.133 5.041 1.00 71.12 390 LEU A O 1
ATOM 3154 N N . CYS A 1 391 ? -2.543 -3.163 5.007 1.00 68.88 391 CYS A N 1
ATOM 3155 C CA . CYS A 1 391 ? -1.817 -3.407 3.755 1.00 68.88 391 CYS A CA 1
ATOM 3156 C C . CYS A 1 391 ? -0.991 -4.690 3.813 1.00 68.88 391 CYS A C 1
ATOM 3158 O O . CYS A 1 391 ? -1.053 -5.516 2.907 1.00 68.88 391 CYS A O 1
ATOM 3160 N N . LEU A 1 392 ? -0.231 -4.883 4.898 1.00 72.06 392 LEU A N 1
ATOM 3161 C CA . LEU A 1 392 ? 0.564 -6.095 5.077 1.00 72.06 392 LEU A CA 1
ATOM 3162 C C . LEU A 1 392 ? -0.329 -7.337 5.174 1.00 72.06 392 LEU A C 1
ATOM 3164 O O . LEU A 1 392 ? -0.040 -8.330 4.517 1.00 72.06 392 LEU A O 1
ATOM 3168 N N . ASN A 1 393 ? -1.431 -7.293 5.933 1.00 74.06 393 ASN A N 1
ATOM 3169 C CA . ASN A 1 393 ? -2.374 -8.414 6.002 1.00 74.06 393 ASN A CA 1
ATOM 3170 C C . ASN A 1 393 ? -3.010 -8.725 4.640 1.00 74.06 393 ASN A C 1
ATOM 3172 O O . ASN A 1 393 ? -3.113 -9.895 4.292 1.00 74.06 393 ASN A O 1
ATOM 3176 N N . GLN A 1 394 ? -3.426 -7.711 3.877 1.00 72.81 394 GLN A N 1
ATOM 3177 C CA . GLN A 1 394 ? -4.011 -7.894 2.547 1.00 72.81 394 GLN A CA 1
ATOM 3178 C C . GLN A 1 394 ? -2.990 -8.487 1.573 1.00 72.81 394 GLN A C 1
ATOM 3180 O O . GLN A 1 394 ? -3.253 -9.525 0.969 1.00 72.81 394 GLN A O 1
ATOM 3185 N N . LEU A 1 395 ? -1.791 -7.908 1.490 1.00 70.00 395 LEU A N 1
ATOM 3186 C CA . LEU A 1 395 ? -0.708 -8.432 0.661 1.00 70.00 395 LEU A CA 1
ATOM 3187 C C . LEU A 1 395 ? -0.387 -9.894 1.010 1.00 70.00 395 LEU A C 1
ATOM 3189 O O . LEU A 1 395 ? -0.357 -10.758 0.138 1.00 70.00 395 LEU A O 1
ATOM 3193 N N . PHE A 1 396 ? -0.188 -10.195 2.293 1.00 71.12 396 PHE A N 1
ATOM 3194 C CA . PHE A 1 396 ? 0.117 -11.551 2.736 1.00 71.12 396 PHE A CA 1
ATOM 3195 C C . PHE A 1 396 ? -1.066 -12.518 2.661 1.00 71.12 396 PHE A C 1
ATOM 3197 O O . PHE A 1 396 ? -0.855 -13.717 2.784 1.00 71.12 396 PHE A O 1
ATOM 3204 N N . SER A 1 397 ? -2.297 -12.036 2.480 1.00 67.81 397 SER A N 1
ATOM 3205 C CA . SER A 1 397 ? -3.447 -12.914 2.238 1.00 67.81 397 SER A CA 1
ATOM 3206 C C . SER A 1 397 ? -3.435 -13.500 0.824 1.00 67.81 397 SER A C 1
ATOM 3208 O O . SER A 1 397 ? -3.909 -14.614 0.621 1.00 67.81 397 SER A O 1
ATOM 3210 N N . VAL A 1 398 ? -2.844 -12.776 -0.131 1.00 61.56 398 VAL A N 1
ATOM 3211 C CA . VAL A 1 398 ? -2.685 -13.206 -1.529 1.00 61.56 398 VAL A CA 1
ATOM 3212 C C . VAL A 1 398 ? -1.385 -13.982 -1.735 1.00 61.56 398 VAL A C 1
ATOM 3214 O O . VAL A 1 398 ? -1.300 -14.886 -2.563 1.00 61.56 398 VAL A O 1
ATOM 3217 N N . LEU A 1 399 ? -0.360 -13.664 -0.950 1.00 63.06 399 LEU A N 1
ATOM 3218 C CA . LEU A 1 399 ? 0.905 -14.378 -0.964 1.00 63.06 399 LEU A CA 1
ATOM 3219 C C . LEU A 1 399 ? 0.802 -15.665 -0.132 1.00 63.06 399 LEU A C 1
ATOM 3221 O O . LEU A 1 399 ? 0.415 -15.630 1.031 1.00 63.06 399 LEU A O 1
ATOM 3225 N N . ASP A 1 400 ? 1.204 -16.808 -0.689 1.00 63.22 400 ASP A N 1
ATOM 3226 C CA . ASP A 1 400 ? 1.270 -18.053 0.083 1.00 63.22 400 ASP A CA 1
ATOM 3227 C C . ASP A 1 400 ? 2.175 -17.929 1.336 1.00 63.22 400 ASP A C 1
ATOM 3229 O O . ASP A 1 400 ? 3.032 -17.047 1.453 1.00 63.22 400 ASP A O 1
ATOM 3233 N N . GLN A 1 401 ? 2.033 -18.843 2.304 1.00 62.91 401 GLN A N 1
ATOM 3234 C CA . GLN A 1 401 ? 2.868 -18.828 3.518 1.00 62.91 401 GLN A CA 1
ATOM 3235 C C . GLN A 1 401 ? 4.381 -18.912 3.216 1.00 62.91 401 GLN A C 1
ATOM 3237 O O . GLN A 1 401 ? 5.202 -18.525 4.053 1.00 62.91 401 GLN A O 1
ATOM 3242 N N . ASN A 1 402 ? 4.770 -19.379 2.023 1.00 62.66 402 ASN A N 1
ATOM 3243 C CA . ASN A 1 402 ? 6.165 -19.453 1.592 1.00 62.66 402 ASN A CA 1
ATOM 3244 C C . ASN A 1 402 ? 6.734 -18.079 1.200 1.00 62.66 402 ASN A C 1
ATOM 3246 O O . ASN A 1 402 ? 7.935 -17.838 1.354 1.00 62.66 402 ASN A O 1
ATOM 3250 N N . ASN A 1 403 ? 5.887 -17.155 0.753 1.00 66.12 403 ASN A N 1
ATOM 3251 C CA . ASN A 1 403 ? 6.264 -15.804 0.352 1.00 66.12 403 ASN A CA 1
ATOM 3252 C C . ASN A 1 403 ? 6.532 -14.857 1.533 1.00 66.12 403 ASN A C 1
ATOM 3254 O O . ASN A 1 403 ? 7.251 -13.875 1.373 1.00 66.12 403 ASN A O 1
ATOM 3258 N N . VAL A 1 404 ? 6.066 -15.171 2.745 1.00 70.88 404 VAL A N 1
ATOM 3259 C CA . VAL A 1 404 ? 6.356 -14.382 3.965 1.00 70.88 404 VAL A CA 1
ATOM 3260 C C . VAL A 1 404 ? 7.867 -14.304 4.241 1.00 70.88 404 VAL A C 1
ATOM 3262 O O . VAL A 1 404 ? 8.387 -13.283 4.686 1.00 70.88 404 VAL A O 1
ATOM 3265 N N . LYS A 1 405 ? 8.614 -15.360 3.891 1.00 76.38 405 LYS A N 1
ATOM 3266 C CA . LYS A 1 405 ? 10.085 -15.403 3.995 1.00 76.38 405 LYS A CA 1
ATOM 3267 C C . LYS A 1 405 ? 10.801 -14.589 2.909 1.00 76.38 405 LYS A C 1
ATOM 3269 O O . LYS A 1 405 ? 12.022 -14.474 2.948 1.00 76.38 405 LYS A O 1
ATOM 3274 N N . LYS A 1 406 ? 10.071 -14.056 1.924 1.00 83.62 406 LYS A N 1
ATOM 3275 C CA . LYS A 1 406 ? 10.595 -13.191 0.851 1.00 83.62 406 LYS A CA 1
ATOM 3276 C C . LYS A 1 406 ? 10.564 -11.709 1.224 1.00 83.62 406 LYS A C 1
ATOM 3278 O O . LYS A 1 406 ? 10.994 -10.878 0.429 1.00 83.62 406 LYS A O 1
ATOM 3283 N N . VAL A 1 407 ? 10.059 -11.382 2.412 1.00 86.81 407 VAL A N 1
ATOM 3284 C CA . VAL A 1 407 ? 9.950 -10.007 2.893 1.00 86.81 407 VAL A CA 1
ATOM 3285 C C . VAL A 1 407 ? 11.308 -9.503 3.357 1.00 86.81 407 VAL A C 1
ATOM 3287 O O . VAL A 1 407 ? 11.966 -10.083 4.226 1.00 86.81 407 VAL A O 1
ATOM 3290 N N . ILE A 1 408 ? 11.691 -8.377 2.783 1.00 92.50 408 ILE A N 1
ATOM 3291 C CA . ILE A 1 408 ? 12.891 -7.622 3.092 1.00 92.50 408 ILE A CA 1
ATOM 3292 C C . ILE A 1 408 ? 12.450 -6.264 3.618 1.00 92.50 408 ILE A C 1
ATOM 3294 O O . ILE A 1 408 ? 11.566 -5.634 3.043 1.00 92.50 408 ILE A O 1
ATOM 3298 N N . VAL A 1 409 ? 13.057 -5.803 4.708 1.00 93.12 409 VAL A N 1
ATOM 3299 C CA . VAL A 1 409 ? 12.748 -4.486 5.270 1.00 93.12 409 VAL A CA 1
ATOM 3300 C C . VAL A 1 409 ? 13.791 -3.483 4.803 1.00 93.12 409 VAL A C 1
ATOM 3302 O O . VAL A 1 409 ? 14.990 -3.678 4.999 1.00 93.12 409 VAL A O 1
ATOM 3305 N N . CYS A 1 410 ? 13.337 -2.384 4.219 1.00 96.19 410 CYS A N 1
ATOM 3306 C CA . CYS A 1 410 ? 14.186 -1.328 3.693 1.00 96.19 410 CYS A CA 1
ATOM 3307 C C . CYS A 1 410 ? 13.850 -0.013 4.399 1.00 96.19 410 CYS A C 1
ATOM 3309 O O . CYS A 1 410 ? 12.692 0.377 4.474 1.00 96.19 410 CYS A O 1
ATOM 3311 N N . PHE A 1 411 ? 14.856 0.692 4.901 1.00 96.56 411 PHE A N 1
ATOM 3312 C CA . PHE A 1 411 ? 14.693 2.029 5.458 1.00 96.56 411 PHE A CA 1
ATOM 3313 C C . PHE A 1 411 ? 15.230 3.062 4.480 1.00 96.56 411 PHE A C 1
ATOM 3315 O O . PHE A 1 411 ? 16.428 3.070 4.210 1.00 96.56 411 PHE A O 1
ATOM 3322 N N . THR A 1 412 ? 14.365 3.918 3.950 1.00 95.50 412 THR A N 1
ATOM 3323 C CA . THR A 1 412 ? 14.750 5.086 3.146 1.00 95.50 412 THR A CA 1
ATOM 3324 C C . THR A 1 412 ? 15.028 6.285 4.052 1.00 95.50 412 THR A C 1
ATOM 3326 O O . THR A 1 412 ? 14.724 6.253 5.243 1.00 95.50 412 THR A O 1
ATOM 3329 N N . ASN A 1 413 ? 15.638 7.350 3.519 1.00 94.81 413 ASN A N 1
ATOM 3330 C CA . ASN A 1 413 ? 15.935 8.577 4.278 1.00 94.81 413 ASN A CA 1
ATOM 3331 C C . ASN A 1 413 ? 16.748 8.318 5.566 1.00 94.81 413 ASN A C 1
ATOM 3333 O O . ASN A 1 413 ? 16.603 9.010 6.580 1.00 94.81 413 ASN A O 1
ATOM 3337 N N . SER A 1 414 ? 17.597 7.287 5.549 1.00 95.62 414 SER A N 1
ATOM 3338 C CA . SER A 1 414 ? 18.239 6.763 6.758 1.00 95.62 414 SER A CA 1
ATOM 3339 C C . SER A 1 414 ? 19.502 7.500 7.188 1.00 95.62 414 SER A C 1
ATOM 3341 O O . SER A 1 414 ? 20.079 7.185 8.230 1.00 95.62 414 SER A O 1
ATOM 3343 N N . ARG A 1 415 ? 19.906 8.544 6.455 1.00 93.69 415 ARG A N 1
ATOM 3344 C CA . ARG A 1 415 ? 21.041 9.398 6.826 1.00 93.69 415 ARG A CA 1
ATOM 3345 C C . ARG A 1 415 ? 20.889 9.987 8.232 1.00 93.69 415 ARG A C 1
ATOM 3347 O O . ARG A 1 415 ? 21.836 9.959 9.012 1.00 93.69 415 ARG A O 1
ATOM 3354 N N . SER A 1 416 ? 19.685 10.446 8.579 1.00 92.00 416 SER A N 1
ATOM 3355 C CA . SER A 1 416 ? 19.378 11.062 9.883 1.00 92.00 416 SER A CA 1
ATOM 3356 C C . SER A 1 416 ? 19.515 10.109 11.080 1.00 92.00 416 SER A C 1
ATOM 3358 O O . SER A 1 416 ? 19.691 10.559 12.208 1.00 92.00 416 SER A O 1
ATOM 3360 N N . THR A 1 417 ? 19.482 8.797 10.840 1.00 94.06 417 THR A N 1
ATOM 3361 C CA . THR A 1 417 ? 19.657 7.742 11.851 1.00 94.06 417 THR A CA 1
ATOM 3362 C C . THR A 1 417 ? 20.977 7.002 11.688 1.00 94.06 417 THR A C 1
ATOM 3364 O O . THR A 1 417 ? 21.117 5.868 12.153 1.00 94.06 417 THR A O 1
ATOM 3367 N N . PHE A 1 418 ? 21.952 7.616 11.010 1.00 94.31 418 PHE A N 1
ATOM 3368 C CA . PHE A 1 418 ? 23.256 7.017 10.729 1.00 94.31 418 PHE A CA 1
ATOM 3369 C C . PHE A 1 418 ? 23.146 5.647 10.039 1.00 94.31 418 PHE A C 1
ATOM 3371 O O . PHE A 1 418 ? 23.911 4.728 10.338 1.00 94.31 418 PHE A O 1
ATOM 3378 N N . TYR A 1 419 ? 22.200 5.513 9.103 1.00 95.00 419 TYR A N 1
ATOM 3379 C CA . TYR A 1 419 ? 21.927 4.289 8.342 1.00 95.00 419 TYR A CA 1
ATOM 3380 C C . TYR A 1 419 ? 21.504 3.122 9.241 1.00 95.00 419 TYR A C 1
ATOM 3382 O O . TYR A 1 419 ? 21.972 1.986 9.106 1.00 95.00 419 TYR A O 1
ATOM 3390 N N . THR A 1 420 ? 20.608 3.416 10.185 1.00 94.75 420 THR A N 1
ATOM 3391 C CA . THR A 1 420 ? 19.985 2.421 11.062 1.00 94.75 420 THR A CA 1
ATOM 3392 C C . THR A 1 420 ? 18.454 2.526 11.040 1.00 94.75 420 THR A C 1
ATOM 3394 O O . THR A 1 420 ? 17.916 3.586 10.722 1.00 94.75 420 THR A O 1
ATOM 3397 N N . PRO A 1 421 ? 17.730 1.455 11.417 1.00 94.06 421 PRO A N 1
ATOM 3398 C CA . PRO A 1 421 ? 16.263 1.440 11.482 1.00 94.06 421 PRO A CA 1
ATOM 3399 C C . PRO A 1 421 ? 15.584 2.474 12.403 1.00 94.06 421 PRO A C 1
ATOM 3401 O O . PRO A 1 421 ? 14.363 2.596 12.351 1.00 94.06 421 PRO A O 1
ATOM 3404 N N . GLY A 1 422 ? 16.345 3.170 13.257 1.00 93.88 422 GLY A N 1
ATOM 3405 C CA . GLY A 1 422 ? 15.843 4.237 14.128 1.00 93.88 422 GLY A CA 1
ATOM 3406 C C . GLY A 1 422 ? 14.672 3.843 15.038 1.00 93.88 422 GLY A C 1
ATOM 3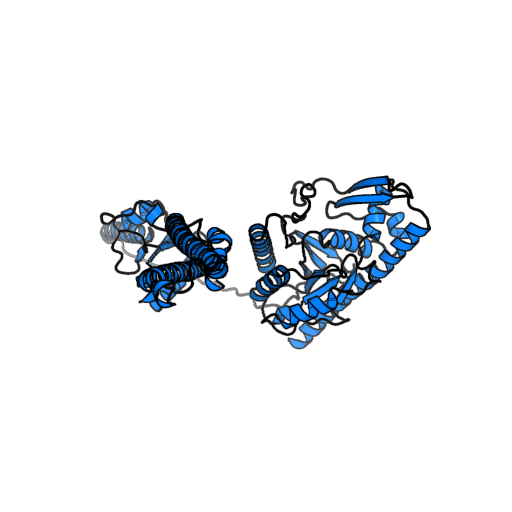407 O O . GLY A 1 422 ? 14.517 2.681 15.433 1.00 93.88 422 GLY A O 1
ATOM 3408 N N . ASP A 1 423 ? 13.844 4.836 15.359 1.00 92.38 423 ASP A N 1
ATOM 3409 C CA . ASP A 1 423 ? 12.675 4.726 16.241 1.00 92.38 423 ASP A CA 1
ATOM 3410 C C . ASP A 1 423 ? 11.543 3.877 15.644 1.00 92.38 423 ASP A C 1
ATOM 3412 O O . ASP A 1 423 ? 10.699 3.346 16.368 1.00 92.38 423 ASP A O 1
ATOM 3416 N N . THR A 1 424 ? 11.560 3.658 14.329 1.00 92.31 424 THR A N 1
ATOM 3417 C CA . THR A 1 424 ? 10.556 2.826 13.645 1.00 92.31 424 THR A CA 1
ATOM 3418 C C . THR A 1 424 ? 10.744 1.338 13.939 1.00 92.31 424 THR A C 1
ATOM 3420 O O . THR A 1 424 ? 9.784 0.567 13.958 1.00 92.31 424 THR A O 1
ATOM 3423 N N . ALA A 1 425 ? 11.972 0.905 14.229 1.00 92.12 425 ALA A N 1
ATOM 3424 C CA . ALA A 1 425 ? 12.313 -0.494 14.475 1.00 92.12 425 ALA A CA 1
ATOM 3425 C C . ALA A 1 425 ? 11.495 -1.181 15.593 1.00 92.12 425 ALA A C 1
ATOM 3427 O O . ALA A 1 425 ? 10.988 -2.284 15.359 1.00 92.12 425 ALA A O 1
ATOM 3428 N N . PRO A 1 426 ? 11.360 -0.616 16.813 1.00 90.75 426 PRO A N 1
ATOM 3429 C CA . PRO A 1 426 ? 10.526 -1.213 17.857 1.00 90.75 426 PRO A CA 1
ATOM 3430 C C . PRO A 1 426 ? 9.044 -1.277 17.468 1.00 90.75 426 PRO A C 1
ATOM 3432 O O . PRO A 1 426 ? 8.397 -2.287 17.752 1.00 90.75 426 PRO A O 1
ATOM 3435 N N . LEU A 1 427 ? 8.527 -0.253 16.783 1.00 89.31 427 LEU A N 1
ATOM 3436 C CA . LEU A 1 427 ? 7.137 -0.209 16.324 1.00 89.31 427 LEU A CA 1
ATOM 3437 C C . LEU A 1 427 ? 6.871 -1.303 15.287 1.00 89.31 427 LEU A C 1
ATOM 3439 O O . LEU A 1 427 ? 5.902 -2.055 15.405 1.00 89.31 427 LEU A O 1
ATOM 3443 N N . LEU A 1 428 ? 7.779 -1.454 14.320 1.00 89.06 428 LEU A N 1
ATOM 3444 C CA . LEU A 1 428 ? 7.691 -2.485 13.292 1.00 89.06 428 LEU A CA 1
ATOM 3445 C C . LEU A 1 428 ? 7.726 -3.882 13.914 1.00 89.06 428 LEU A C 1
ATOM 3447 O O . LEU A 1 428 ? 6.879 -4.711 13.600 1.00 89.06 428 LEU A O 1
ATOM 3451 N N . LYS A 1 429 ? 8.639 -4.134 14.863 1.00 88.62 429 LYS A N 1
ATOM 3452 C CA . LYS A 1 429 ? 8.690 -5.410 15.601 1.00 88.62 429 LYS A CA 1
ATOM 3453 C C . LYS A 1 429 ? 7.364 -5.734 16.286 1.00 88.62 429 LYS A C 1
ATOM 3455 O O . LYS A 1 429 ? 6.946 -6.889 16.283 1.00 88.62 429 LYS A O 1
ATOM 3460 N N . GLN A 1 430 ? 6.719 -4.742 16.898 1.00 86.69 430 GLN A N 1
ATOM 3461 C CA . GLN A 1 430 ? 5.421 -4.931 17.542 1.00 86.69 430 GLN A CA 1
ATOM 3462 C C . GLN A 1 430 ? 4.322 -5.232 16.516 1.00 86.69 430 GLN A C 1
ATOM 3464 O O . GLN A 1 430 ? 3.524 -6.142 16.737 1.00 86.69 430 GLN A O 1
ATOM 3469 N N . MET A 1 431 ? 4.306 -4.513 15.391 1.00 84.19 431 MET A N 1
ATOM 3470 C CA . MET A 1 431 ? 3.341 -4.732 14.316 1.00 84.19 431 MET A CA 1
ATOM 3471 C C . MET A 1 431 ? 3.493 -6.127 13.705 1.00 84.19 431 MET A C 1
ATOM 3473 O O . MET A 1 431 ? 2.503 -6.852 13.646 1.00 84.19 431 MET A O 1
ATOM 3477 N N . LEU A 1 432 ? 4.709 -6.534 13.329 1.00 82.25 432 LEU A N 1
ATOM 3478 C CA . LEU A 1 432 ? 4.978 -7.840 12.718 1.00 82.25 432 LEU A CA 1
ATOM 3479 C C . LEU A 1 432 ? 4.549 -8.997 13.633 1.00 82.25 432 LEU A C 1
ATOM 3481 O O . LEU A 1 432 ? 3.895 -9.924 13.172 1.00 82.25 432 LEU A O 1
ATOM 3485 N N . ARG A 1 433 ? 4.801 -8.899 14.947 1.00 81.81 433 ARG A N 1
ATOM 3486 C CA . ARG A 1 433 ? 4.322 -9.885 15.941 1.00 81.81 433 ARG A CA 1
ATOM 3487 C C . ARG A 1 433 ? 2.799 -9.974 16.050 1.00 81.81 433 ARG A C 1
ATOM 3489 O O . ARG A 1 433 ? 2.288 -10.964 16.559 1.00 81.81 433 ARG A O 1
ATOM 3496 N N . SER A 1 434 ? 2.086 -8.919 15.660 1.00 77.31 434 SER A N 1
ATOM 3497 C CA . SER A 1 434 ? 0.621 -8.853 15.722 1.00 77.31 434 SER A CA 1
ATOM 3498 C C . SER A 1 434 ? -0.068 -9.348 14.448 1.00 77.31 434 SER A C 1
ATOM 3500 O O . SER A 1 434 ? -1.302 -9.413 14.416 1.00 77.31 434 SER A O 1
ATOM 3502 N N . LEU A 1 435 ? 0.691 -9.624 13.384 1.00 72.56 435 LEU A N 1
ATOM 3503 C CA . LEU A 1 435 ? 0.153 -10.202 12.158 1.00 72.56 435 LEU A CA 1
ATOM 3504 C C . LEU A 1 435 ? -0.195 -11.670 12.429 1.00 72.56 435 LEU A C 1
ATOM 3506 O O . LEU A 1 435 ? 0.559 -12.386 13.081 1.00 72.56 435 LEU A O 1
ATOM 3510 N N . ALA A 1 436 ? -1.345 -12.128 11.931 1.00 63.03 436 ALA A N 1
ATOM 3511 C CA . ALA A 1 436 ? -1.791 -13.521 12.075 1.00 63.03 436 ALA A CA 1
ATOM 3512 C C . ALA A 1 436 ? -1.055 -14.487 11.120 1.00 63.03 436 ALA A C 1
ATOM 3514 O O . ALA A 1 436 ? -1.503 -15.603 10.869 1.00 63.03 436 ALA A O 1
ATOM 3515 N N . ILE A 1 437 ? 0.056 -14.029 10.554 1.00 62.66 437 ILE A N 1
ATOM 3516 C CA . ILE A 1 437 ? 0.787 -14.618 9.439 1.00 62.66 437 ILE A CA 1
ATOM 3517 C C . ILE A 1 437 ? 2.207 -14.852 9.963 1.00 62.66 437 ILE A C 1
ATOM 3519 O O . ILE A 1 437 ? 2.675 -14.057 10.772 1.00 62.66 437 ILE A O 1
ATOM 3523 N N . GLY A 1 438 ? 2.832 -15.977 9.592 1.00 62.09 438 GLY A N 1
ATOM 3524 C CA . GLY A 1 438 ? 4.061 -16.509 10.207 1.00 62.09 438 GLY A CA 1
ATOM 3525 C C . GLY A 1 438 ? 5.203 -15.501 10.433 1.00 62.09 438 GLY A C 1
ATOM 3526 O O . GLY A 1 438 ? 5.192 -14.396 9.914 1.00 62.09 438 GLY A O 1
ATOM 3527 N N . ASP A 1 439 ? 6.213 -15.894 11.215 1.00 71.38 439 ASP A N 1
ATOM 3528 C CA . ASP A 1 439 ? 7.277 -15.001 11.710 1.00 71.38 439 ASP A CA 1
ATOM 3529 C C . ASP A 1 439 ? 8.036 -14.275 10.574 1.00 71.38 439 ASP A C 1
ATOM 3531 O O . ASP A 1 439 ? 8.960 -14.827 9.969 1.00 71.38 439 ASP A O 1
ATOM 3535 N N . VAL A 1 440 ? 7.627 -13.034 10.266 1.00 76.56 440 VAL A N 1
ATOM 3536 C CA . VAL A 1 440 ? 8.309 -12.160 9.302 1.00 76.56 440 VAL A CA 1
ATOM 3537 C C . VAL A 1 440 ? 9.676 -11.805 9.885 1.00 76.56 440 VAL A C 1
ATOM 3539 O O . VAL A 1 440 ? 9.744 -11.173 10.946 1.00 76.56 440 VAL A O 1
ATOM 3542 N N . PRO A 1 441 ? 10.786 -12.177 9.223 1.00 81.81 441 PRO A N 1
ATOM 3543 C CA . PRO A 1 441 ? 12.104 -11.902 9.762 1.00 81.81 441 PRO A CA 1
ATOM 3544 C C . PRO A 1 441 ? 12.339 -10.391 9.851 1.00 81.81 441 PRO A C 1
ATOM 3546 O O . PRO A 1 441 ? 12.093 -9.643 8.909 1.00 81.81 441 PRO A O 1
ATOM 3549 N N . PHE A 1 442 ? 12.868 -9.937 10.984 1.00 90.00 442 PHE A N 1
ATOM 3550 C CA . PHE A 1 442 ? 13.404 -8.586 11.133 1.00 90.00 442 PHE A CA 1
ATOM 3551 C C . PHE A 1 442 ? 14.760 -8.654 11.831 1.00 90.00 442 PHE A C 1
ATOM 3553 O O . PHE A 1 442 ? 14.878 -8.532 13.056 1.00 90.00 442 PHE A O 1
ATOM 3560 N N . LYS A 1 443 ? 15.787 -8.942 11.030 1.00 90.94 443 LYS A N 1
ATOM 3561 C CA . LYS A 1 443 ? 17.178 -9.133 11.448 1.00 90.94 443 LYS A CA 1
ATOM 3562 C C . LYS A 1 443 ? 18.112 -8.301 10.572 1.00 90.94 443 LYS A C 1
ATOM 3564 O O . LYS A 1 443 ? 17.700 -7.752 9.553 1.00 90.94 443 LYS A O 1
ATOM 3569 N N . LYS A 1 444 ? 19.387 -8.196 10.956 1.00 90.88 444 LYS A N 1
ATOM 3570 C CA . LYS A 1 444 ? 20.360 -7.380 10.213 1.00 90.88 444 LYS A CA 1
ATOM 3571 C C . LYS A 1 444 ? 20.548 -7.884 8.779 1.00 90.88 444 LYS A C 1
ATOM 3573 O O . LYS A 1 444 ? 20.771 -7.081 7.878 1.00 90.88 444 LYS A O 1
ATOM 3578 N N . GLU A 1 445 ? 20.429 -9.190 8.571 1.00 91.62 445 GLU A N 1
ATOM 3579 C CA . GLU A 1 445 ? 20.661 -9.842 7.284 1.00 91.62 445 GLU A CA 1
ATOM 3580 C C . GLU A 1 445 ? 19.609 -9.447 6.243 1.00 91.62 445 GLU A C 1
ATOM 3582 O O . GLU A 1 445 ? 19.973 -9.213 5.097 1.00 91.62 445 GLU A O 1
ATOM 3587 N N . ASN A 1 446 ? 18.341 -9.302 6.649 1.00 91.69 446 ASN A N 1
ATOM 3588 C CA . ASN A 1 446 ? 17.220 -8.966 5.764 1.00 91.69 446 ASN A CA 1
ATOM 3589 C C . ASN A 1 446 ? 16.699 -7.525 5.943 1.00 91.69 446 ASN A C 1
ATOM 3591 O O . ASN A 1 446 ? 15.603 -7.202 5.485 1.00 91.69 446 ASN A O 1
ATOM 3595 N N . THR A 1 447 ? 17.463 -6.677 6.638 1.00 95.62 447 THR A N 1
ATOM 3596 C CA . THR A 1 447 ? 17.138 -5.261 6.845 1.00 95.62 447 THR A CA 1
ATOM 3597 C C . THR A 1 447 ? 18.210 -4.382 6.225 1.00 95.62 447 THR A C 1
ATOM 3599 O O . THR A 1 447 ? 19.392 -4.546 6.541 1.00 95.62 447 THR A O 1
ATOM 3602 N N . PHE A 1 448 ? 17.808 -3.420 5.399 1.00 97.31 448 PHE A N 1
ATOM 3603 C CA . PHE A 1 448 ? 18.692 -2.544 4.628 1.00 97.31 448 PHE A CA 1
ATOM 3604 C C . PHE A 1 448 ? 18.356 -1.077 4.858 1.00 97.31 448 PHE A C 1
ATOM 3606 O O . PHE A 1 448 ? 17.204 -0.741 5.119 1.00 97.31 448 PHE A O 1
ATOM 3613 N N . CYS A 1 449 ? 19.360 -0.209 4.822 1.00 96.75 449 CYS A N 1
ATOM 3614 C CA . CYS A 1 449 ? 19.199 1.216 5.081 1.00 96.75 449 CYS A CA 1
ATOM 3615 C C . CYS A 1 449 ? 19.846 2.013 3.949 1.00 96.75 449 CYS A C 1
ATOM 3617 O O . CYS A 1 449 ? 21.049 1.920 3.717 1.00 96.75 449 CYS A O 1
ATOM 3619 N N . PHE A 1 450 ? 19.023 2.796 3.262 1.00 94.62 450 PHE A N 1
ATOM 3620 C CA . PHE A 1 450 ? 19.384 3.595 2.105 1.00 94.62 450 PHE A CA 1
ATOM 3621 C C . PHE A 1 450 ? 19.077 5.063 2.358 1.00 94.62 450 PHE A C 1
ATOM 3623 O O . PHE A 1 450 ? 18.256 5.435 3.205 1.00 94.62 450 PHE A O 1
ATOM 3630 N N . ASP A 1 451 ? 19.721 5.897 1.570 1.00 94.56 451 ASP A N 1
ATOM 3631 C CA . ASP A 1 451 ? 19.412 7.299 1.428 1.00 94.56 451 ASP A CA 1
ATOM 3632 C C . ASP A 1 451 ? 19.528 7.668 -0.057 1.00 94.56 451 ASP A C 1
ATOM 3634 O O . ASP A 1 451 ? 20.325 7.085 -0.797 1.00 94.56 451 ASP A O 1
ATOM 3638 N N . SER A 1 452 ? 18.687 8.587 -0.520 1.00 94.44 452 SER A N 1
ATOM 3639 C CA . SER A 1 452 ? 18.674 9.017 -1.925 1.00 94.44 452 SER A CA 1
ATOM 3640 C C . SER A 1 452 ? 19.113 10.471 -2.082 1.00 94.44 452 SER A C 1
ATOM 3642 O O . SER A 1 452 ? 18.943 11.044 -3.157 1.00 94.44 452 SER A O 1
ATOM 3644 N N . GLU A 1 453 ? 19.682 11.085 -1.039 1.00 93.69 453 GLU A N 1
ATOM 3645 C CA . GLU A 1 453 ? 20.133 12.476 -1.111 1.00 93.69 453 GLU A CA 1
ATOM 3646 C C . GLU A 1 453 ? 21.326 12.639 -2.053 1.00 93.69 453 GLU A C 1
ATOM 3648 O O . GLU A 1 453 ? 21.416 13.656 -2.727 1.00 93.69 453 GLU A O 1
ATOM 3653 N N . SER A 1 454 ? 22.192 11.630 -2.186 1.00 95.19 454 SER A N 1
ATOM 3654 C CA . SER A 1 454 ? 23.269 11.642 -3.185 1.00 95.19 454 SER A CA 1
ATOM 3655 C C . SER A 1 454 ? 22.731 11.687 -4.623 1.00 95.19 454 SER A C 1
ATOM 3657 O O . SER A 1 454 ? 23.244 12.426 -5.457 1.00 95.19 454 SER A O 1
ATOM 3659 N N . PHE A 1 455 ? 21.634 10.981 -4.910 1.00 95.44 455 PHE A N 1
ATOM 3660 C CA . PHE A 1 455 ? 20.933 11.090 -6.190 1.00 95.44 455 PHE A CA 1
ATOM 3661 C C . PHE A 1 455 ? 20.294 12.474 -6.376 1.00 95.44 455 PHE A C 1
ATOM 3663 O O . PHE A 1 455 ? 20.454 13.093 -7.427 1.00 95.44 455 PHE A O 1
ATOM 3670 N N . ARG A 1 456 ? 19.602 12.997 -5.354 1.00 94.44 456 ARG A N 1
ATOM 3671 C CA . ARG A 1 456 ? 19.015 14.349 -5.407 1.00 94.44 456 ARG A CA 1
ATOM 3672 C C . ARG A 1 456 ? 20.084 15.417 -5.639 1.00 94.44 456 ARG A C 1
ATOM 3674 O O . ARG A 1 456 ? 19.850 16.338 -6.415 1.00 94.44 456 ARG A O 1
ATOM 3681 N N . TYR A 1 457 ? 21.253 15.260 -5.024 1.00 94.75 457 TYR A N 1
ATOM 3682 C CA . TYR A 1 457 ? 22.431 16.091 -5.243 1.00 94.75 457 TYR A CA 1
ATOM 3683 C C . TYR A 1 457 ? 22.892 16.065 -6.705 1.00 94.75 457 TYR A C 1
ATOM 3685 O O . TYR A 1 457 ? 23.023 17.126 -7.312 1.00 94.75 457 TYR A O 1
ATOM 3693 N N . LEU A 1 458 ? 23.042 14.882 -7.309 1.00 94.31 458 LEU A N 1
ATOM 3694 C CA . LEU A 1 458 ? 23.428 14.753 -8.719 1.00 94.31 458 LEU A CA 1
ATOM 3695 C C . LEU A 1 458 ? 22.439 15.452 -9.664 1.00 94.31 458 LEU A C 1
ATOM 3697 O O . LEU A 1 458 ? 22.843 16.158 -10.588 1.00 94.31 458 LEU A O 1
ATOM 3701 N N . VAL A 1 459 ? 21.134 15.302 -9.426 1.00 92.56 459 VAL A N 1
ATOM 3702 C CA . VAL A 1 459 ? 20.106 15.982 -10.232 1.00 92.56 459 VAL A CA 1
ATOM 3703 C C . VAL A 1 459 ? 20.123 17.499 -9.995 1.00 92.56 459 VAL A C 1
ATOM 3705 O O . VAL A 1 459 ? 19.935 18.277 -10.932 1.00 92.56 459 VAL A O 1
ATOM 3708 N N . ALA A 1 460 ? 20.379 17.944 -8.763 1.00 92.25 460 ALA A N 1
ATOM 3709 C CA . ALA A 1 460 ? 20.499 19.360 -8.427 1.00 92.25 460 ALA A CA 1
ATOM 3710 C C . ALA A 1 460 ? 21.713 20.019 -9.107 1.00 92.25 460 ALA A C 1
ATOM 3712 O O . ALA A 1 460 ? 21.567 21.105 -9.672 1.00 92.25 460 ALA A O 1
ATOM 3713 N N . LEU A 1 461 ? 22.872 19.347 -9.142 1.00 91.38 461 LEU A N 1
ATOM 3714 C CA . LEU A 1 461 ? 24.055 19.805 -9.883 1.00 91.38 461 LEU A CA 1
ATOM 3715 C C . LEU A 1 461 ? 23.739 20.035 -11.366 1.00 91.38 461 LEU A C 1
ATOM 3717 O O . LEU A 1 461 ? 24.096 21.068 -11.932 1.00 91.38 461 LEU A O 1
ATOM 3721 N N . GLN A 1 462 ? 23.008 19.109 -11.990 1.00 87.69 462 GLN A N 1
ATOM 3722 C CA . GLN A 1 462 ? 22.586 19.235 -13.391 1.00 87.69 462 GLN A CA 1
ATOM 3723 C C . GLN A 1 462 ? 21.606 20.390 -13.631 1.00 87.69 462 GLN A C 1
ATOM 3725 O O . GLN A 1 462 ? 21.528 20.910 -14.742 1.00 87.69 462 GLN A O 1
ATOM 3730 N N . ASN A 1 463 ? 20.889 20.821 -12.592 1.00 85.44 463 ASN A N 1
ATOM 3731 C CA . ASN A 1 463 ? 20.028 22.004 -12.612 1.00 85.44 463 ASN A CA 1
ATOM 3732 C C . ASN A 1 463 ? 20.786 23.302 -12.261 1.00 85.44 463 ASN A C 1
ATOM 3734 O O . ASN A 1 463 ? 20.165 24.345 -12.062 1.00 85.44 463 ASN A O 1
ATOM 3738 N N . GLY A 1 464 ? 22.122 23.262 -12.202 1.00 89.12 464 GLY A N 1
ATOM 3739 C CA . GLY A 1 464 ? 22.968 24.434 -11.966 1.00 89.12 464 GLY A CA 1
ATOM 3740 C C . GLY A 1 464 ? 23.014 24.897 -10.509 1.00 89.12 464 GLY A C 1
ATOM 3741 O O . GLY A 1 464 ? 23.413 26.032 -10.245 1.00 89.12 464 GLY A O 1
ATOM 3742 N N . ILE A 1 465 ? 22.603 24.046 -9.566 1.00 90.94 465 ILE A N 1
ATOM 3743 C CA . ILE A 1 465 ? 22.665 24.339 -8.133 1.00 90.94 465 ILE A CA 1
ATOM 3744 C C . ILE A 1 465 ? 24.079 24.048 -7.628 1.00 90.94 465 ILE A C 1
ATOM 3746 O O . ILE A 1 465 ? 24.616 22.964 -7.847 1.00 90.94 465 ILE A O 1
ATOM 3750 N N . ASN A 1 466 ? 24.675 25.021 -6.940 1.00 89.38 466 ASN A N 1
ATOM 3751 C CA . ASN A 1 466 ? 26.020 24.900 -6.381 1.00 89.38 466 ASN A CA 1
ATOM 3752 C C . ASN A 1 466 ? 25.964 24.459 -4.918 1.00 89.38 466 ASN A C 1
ATOM 3754 O O . ASN A 1 466 ? 25.089 24.885 -4.169 1.00 89.38 466 ASN A O 1
ATOM 3758 N N . PHE A 1 467 ? 26.946 23.666 -4.502 1.00 91.00 467 PHE A N 1
ATOM 3759 C CA . PHE A 1 467 ? 27.072 23.155 -3.139 1.00 91.00 467 PHE A CA 1
ATOM 3760 C C . PHE A 1 467 ? 28.459 23.464 -2.586 1.00 91.00 467 PHE A C 1
ATOM 3762 O O . PHE A 1 467 ? 29.420 23.590 -3.349 1.00 91.00 467 PHE A O 1
ATOM 3769 N N . SER A 1 468 ? 28.574 23.592 -1.263 1.00 91.94 468 SER A N 1
ATOM 3770 C CA . SER A 1 468 ? 29.886 23.710 -0.630 1.00 91.94 468 SER A CA 1
ATOM 3771 C C . SER A 1 468 ? 30.620 22.366 -0.640 1.00 91.94 468 SER A C 1
ATOM 3773 O O . SER A 1 468 ? 30.010 21.304 -0.761 1.00 91.94 468 SER A O 1
ATOM 3775 N N . GLU A 1 469 ? 31.939 22.397 -0.455 1.00 92.06 469 GLU A N 1
ATOM 3776 C CA . GLU A 1 469 ? 32.739 21.172 -0.328 1.00 92.06 469 GLU A CA 1
ATOM 3777 C C . GLU A 1 469 ? 32.296 20.314 0.872 1.00 92.06 469 GLU A C 1
ATOM 3779 O O . GLU A 1 469 ? 32.321 19.088 0.812 1.00 92.06 469 GLU A O 1
ATOM 3784 N N . LEU A 1 470 ? 31.838 20.953 1.954 1.00 91.12 470 LEU A N 1
ATOM 3785 C CA . LEU A 1 470 ? 31.303 20.249 3.121 1.00 91.12 470 LEU A CA 1
ATOM 3786 C C . LEU A 1 470 ? 29.981 19.543 2.793 1.00 91.12 470 LEU A C 1
ATOM 3788 O O . LEU A 1 470 ? 29.797 18.389 3.173 1.00 91.12 470 LEU A O 1
ATOM 3792 N N . ASP A 1 471 ? 29.087 20.199 2.049 1.00 91.38 471 ASP A N 1
ATOM 3793 C CA . ASP A 1 471 ? 27.836 19.576 1.600 1.00 91.38 471 ASP A CA 1
ATOM 3794 C C . ASP A 1 471 ? 28.121 18.394 0.667 1.00 91.38 471 ASP A C 1
ATOM 3796 O O . ASP A 1 471 ? 27.517 17.331 0.807 1.00 91.38 471 ASP A O 1
ATOM 3800 N N . ARG A 1 472 ? 29.081 18.551 -0.256 1.00 94.81 472 ARG A N 1
ATOM 3801 C CA . ARG A 1 472 ? 29.513 17.481 -1.163 1.00 94.81 472 ARG A CA 1
ATOM 3802 C C . ARG A 1 472 ? 29.973 16.242 -0.393 1.00 94.81 472 ARG A C 1
ATOM 3804 O O . ARG A 1 472 ? 29.504 15.146 -0.691 1.00 94.81 472 ARG A O 1
ATOM 3811 N N . GLN A 1 473 ? 30.832 16.405 0.616 1.00 95.44 473 GLN A N 1
ATOM 3812 C CA . GLN A 1 473 ? 31.326 15.292 1.443 1.00 95.44 473 GLN A CA 1
ATOM 3813 C C . GLN A 1 473 ? 30.189 14.522 2.122 1.00 95.44 473 GLN A C 1
ATOM 3815 O O . GLN A 1 473 ? 30.217 13.295 2.221 1.00 95.44 473 GLN A O 1
ATOM 3820 N N . GLU A 1 474 ? 29.151 15.226 2.561 1.00 93.69 474 GLU A N 1
ATOM 3821 C CA . GLU A 1 474 ? 27.973 14.597 3.142 1.00 93.69 474 GLU A CA 1
ATOM 3822 C C . GLU A 1 474 ? 27.168 13.768 2.123 1.00 93.69 474 GLU A C 1
ATOM 3824 O O . GLU A 1 474 ? 26.703 12.666 2.443 1.00 93.69 474 GLU A O 1
ATOM 3829 N N . TYR A 1 475 ? 27.016 14.259 0.888 1.00 95.56 475 TYR A N 1
ATOM 3830 C CA . TYR A 1 475 ? 26.382 13.499 -0.194 1.00 95.56 475 TYR A CA 1
ATOM 3831 C C . TYR A 1 475 ? 27.244 12.314 -0.649 1.00 95.56 475 TYR A C 1
ATOM 3833 O O . TYR A 1 475 ? 26.703 11.246 -0.939 1.00 95.56 475 TYR A O 1
ATOM 3841 N N . GLU A 1 476 ? 28.571 12.445 -0.625 1.00 97.12 476 GLU A N 1
ATOM 3842 C CA . GLU A 1 476 ? 29.514 11.351 -0.885 1.00 97.12 476 GLU A CA 1
ATOM 3843 C C . GLU A 1 476 ? 29.377 10.238 0.159 1.00 97.12 476 GLU A C 1
ATOM 3845 O O . GLU A 1 476 ? 29.268 9.057 -0.176 1.00 97.12 476 GLU A O 1
ATOM 3850 N N . MET A 1 477 ? 29.256 10.599 1.438 1.00 95.81 477 MET A N 1
ATOM 3851 C CA . MET A 1 477 ? 28.973 9.629 2.494 1.00 95.81 477 MET A CA 1
ATOM 3852 C C . MET A 1 477 ? 27.622 8.929 2.295 1.00 95.81 477 MET A C 1
ATOM 3854 O O . MET A 1 477 ? 27.524 7.719 2.531 1.00 95.81 477 MET A O 1
ATOM 3858 N N . SER A 1 478 ? 26.595 9.652 1.832 1.00 96.50 478 SER A N 1
ATOM 3859 C CA . SER A 1 478 ? 25.301 9.065 1.448 1.00 96.50 478 SER A CA 1
ATOM 3860 C C . SER A 1 478 ? 25.415 8.087 0.283 1.00 96.50 478 SER A C 1
ATOM 3862 O O . SER A 1 478 ? 24.877 6.976 0.363 1.00 96.50 478 SER A O 1
ATOM 3864 N N . TRP A 1 479 ? 26.188 8.436 -0.746 1.00 97.31 479 TRP A N 1
ATOM 3865 C CA . TRP A 1 479 ? 26.496 7.560 -1.873 1.00 97.31 479 TRP A CA 1
ATOM 3866 C C . TRP A 1 479 ? 27.164 6.264 -1.407 1.00 97.31 479 TRP A C 1
ATOM 3868 O O . TRP A 1 479 ? 26.633 5.178 -1.632 1.00 97.31 479 TRP A O 1
ATOM 3878 N N . ILE A 1 480 ? 28.279 6.363 -0.677 1.00 96.88 480 ILE A N 1
ATOM 3879 C CA . ILE A 1 480 ? 29.063 5.206 -0.219 1.00 96.88 480 ILE A CA 1
ATOM 3880 C C . ILE A 1 480 ? 28.195 4.233 0.588 1.00 96.88 480 ILE A C 1
ATOM 3882 O O . ILE A 1 480 ? 28.223 3.020 0.356 1.00 96.88 480 ILE A O 1
ATOM 3886 N N . LYS A 1 481 ? 27.409 4.750 1.541 1.00 96.88 481 LYS A N 1
ATOM 3887 C CA . LYS A 1 481 ? 26.557 3.922 2.407 1.00 96.88 481 LYS A CA 1
ATOM 3888 C C . LYS A 1 481 ? 25.425 3.256 1.629 1.00 96.88 481 LYS A C 1
ATOM 3890 O O . LYS A 1 481 ? 25.188 2.062 1.816 1.00 96.88 481 LYS A O 1
ATOM 3895 N N . SER A 1 482 ? 24.773 3.995 0.736 1.00 96.88 482 SER A N 1
ATOM 3896 C CA . SER A 1 482 ? 23.629 3.494 -0.029 1.00 96.88 482 SER A CA 1
ATOM 3897 C C . SER A 1 482 ? 24.043 2.515 -1.128 1.00 96.88 482 SER A C 1
ATOM 3899 O O . SER A 1 482 ? 23.364 1.507 -1.319 1.00 96.88 482 SER A O 1
ATOM 3901 N N . VAL A 1 483 ? 25.189 2.729 -1.785 1.00 95.81 483 VAL A N 1
ATOM 3902 C CA . VAL A 1 483 ? 25.787 1.767 -2.728 1.00 95.81 483 VAL A CA 1
ATOM 3903 C C . VAL A 1 483 ? 26.154 0.470 -2.011 1.00 95.81 483 VAL A C 1
ATOM 3905 O O . VAL A 1 483 ? 25.838 -0.615 -2.499 1.00 95.81 483 VAL A O 1
ATOM 3908 N N . HIS A 1 484 ? 26.786 0.562 -0.836 1.00 95.50 484 HIS A N 1
ATOM 3909 C CA . HIS A 1 484 ? 27.126 -0.615 -0.036 1.00 95.50 484 HIS A CA 1
ATOM 3910 C C . HIS A 1 484 ? 25.884 -1.454 0.298 1.00 95.50 484 HIS A C 1
ATOM 3912 O O . HIS A 1 484 ? 25.866 -2.659 0.044 1.00 95.50 484 HIS A O 1
ATOM 3918 N N . ASP A 1 485 ? 24.831 -0.836 0.843 1.00 95.44 485 ASP A N 1
ATOM 3919 C CA . ASP A 1 485 ? 23.615 -1.573 1.199 1.00 95.44 485 ASP A CA 1
ATOM 3920 C C . ASP A 1 485 ? 22.827 -2.052 -0.031 1.00 95.44 485 ASP A C 1
ATOM 3922 O O . ASP A 1 485 ? 22.171 -3.089 0.048 1.00 95.44 485 ASP A O 1
ATOM 3926 N N . SER A 1 486 ? 22.956 -1.383 -1.183 1.00 94.19 486 SER A N 1
ATOM 3927 C CA . SER A 1 486 ? 22.367 -1.823 -2.461 1.00 94.19 486 SER A CA 1
ATOM 3928 C C . SER A 1 486 ? 23.020 -3.105 -2.970 1.00 94.19 486 SER A C 1
ATOM 3930 O O . SER A 1 486 ? 22.327 -4.058 -3.328 1.00 94.19 486 SER A O 1
ATOM 3932 N N . LYS A 1 487 ? 24.356 -3.180 -2.915 1.00 93.12 487 LYS A N 1
ATOM 3933 C CA . LYS A 1 487 ? 25.108 -4.404 -3.231 1.00 93.12 487 LYS A CA 1
ATOM 3934 C C . LYS A 1 487 ? 24.747 -5.531 -2.266 1.00 93.12 487 LYS A C 1
ATOM 3936 O O . LYS A 1 487 ? 24.424 -6.633 -2.701 1.00 93.12 487 LYS A O 1
ATOM 3941 N N . ARG A 1 488 ? 24.685 -5.227 -0.965 1.00 94.81 488 ARG A N 1
ATOM 3942 C CA . ARG A 1 488 ? 24.281 -6.188 0.073 1.00 94.81 488 ARG A CA 1
ATOM 3943 C C . ARG A 1 488 ? 22.867 -6.733 -0.157 1.00 94.81 488 ARG A C 1
ATOM 3945 O O . ARG A 1 488 ? 22.631 -7.912 0.095 1.00 94.81 488 ARG A O 1
ATOM 3952 N N . LEU A 1 489 ? 21.933 -5.895 -0.613 1.00 94.19 489 LEU A N 1
ATOM 3953 C CA . LEU A 1 489 ? 20.563 -6.301 -0.943 1.00 94.19 489 LEU A CA 1
ATOM 3954 C C . LEU A 1 489 ? 20.548 -7.304 -2.101 1.00 94.19 489 LEU A C 1
ATOM 3956 O O . LEU A 1 489 ? 19.940 -8.367 -1.974 1.00 94.19 489 LEU A O 1
ATOM 3960 N N . ILE A 1 490 ? 21.250 -6.997 -3.196 1.00 91.06 490 ILE A N 1
ATOM 3961 C CA . ILE A 1 490 ? 21.362 -7.895 -4.355 1.00 91.06 490 ILE A CA 1
ATOM 3962 C C . ILE A 1 490 ? 21.986 -9.231 -3.933 1.00 91.06 490 ILE A C 1
ATOM 3964 O O . ILE A 1 490 ? 21.439 -10.291 -4.231 1.00 91.06 490 ILE A O 1
ATOM 3968 N N . GLU A 1 491 ? 23.100 -9.194 -3.198 1.00 91.12 491 GLU A N 1
ATOM 3969 C CA . GLU A 1 491 ? 23.785 -10.393 -2.704 1.00 91.12 491 GLU A CA 1
ATOM 3970 C C . GLU A 1 491 ? 22.877 -11.254 -1.820 1.00 91.12 491 GLU A C 1
ATOM 3972 O O . GLU A 1 491 ? 22.845 -12.478 -1.970 1.00 91.12 491 GLU A O 1
ATOM 3977 N N . TYR A 1 492 ? 22.115 -10.624 -0.922 1.00 92.00 492 TYR A N 1
ATOM 3978 C CA . TYR A 1 492 ? 21.163 -11.313 -0.056 1.00 92.00 492 TYR A CA 1
ATOM 3979 C C . TYR A 1 492 ? 20.089 -12.041 -0.871 1.00 92.00 492 TYR A C 1
ATOM 3981 O O . TYR A 1 492 ? 19.870 -13.234 -0.663 1.00 92.00 492 TYR A O 1
ATOM 3989 N N . ILE A 1 493 ? 19.470 -11.361 -1.840 1.00 90.12 493 ILE A N 1
ATOM 3990 C CA . ILE A 1 493 ? 18.424 -11.950 -2.688 1.00 90.12 493 ILE A CA 1
ATOM 3991 C C . ILE A 1 493 ? 18.991 -13.099 -3.525 1.00 90.12 493 ILE A C 1
ATOM 3993 O O . ILE A 1 493 ? 18.424 -14.191 -3.535 1.00 90.12 493 ILE A O 1
ATOM 3997 N N . CYS A 1 494 ? 20.141 -12.896 -4.170 1.00 86.50 494 CYS A N 1
ATOM 3998 C CA . CYS A 1 494 ? 20.811 -13.931 -4.955 1.00 86.50 494 CYS A CA 1
ATOM 3999 C C . CYS A 1 494 ? 21.150 -15.171 -4.113 1.00 86.50 494 CYS A C 1
ATOM 4001 O O . CYS A 1 494 ? 20.961 -16.299 -4.572 1.00 86.50 494 CYS A O 1
ATOM 4003 N N . LYS A 1 495 ? 21.612 -14.981 -2.872 1.00 86.69 495 LYS A N 1
ATOM 4004 C CA . LYS A 1 495 ? 21.916 -16.078 -1.945 1.00 86.69 495 LYS A CA 1
ATOM 4005 C C . LYS A 1 495 ? 20.660 -16.832 -1.506 1.00 86.69 495 LYS A C 1
ATOM 4007 O O . LYS A 1 495 ? 20.669 -18.062 -1.478 1.00 86.69 495 LYS A O 1
ATOM 4012 N N . GLU A 1 496 ? 19.586 -16.120 -1.177 1.00 84.31 496 GLU A N 1
ATOM 4013 C CA . GLU A 1 496 ? 18.307 -16.738 -0.809 1.00 84.31 496 GLU A CA 1
ATOM 4014 C C . GLU A 1 496 ? 17.706 -17.544 -1.968 1.00 84.31 496 GLU A C 1
ATOM 4016 O O . GLU A 1 496 ? 17.162 -18.625 -1.745 1.00 84.31 496 GLU A O 1
ATOM 4021 N N . LEU A 1 497 ? 17.853 -17.075 -3.210 1.00 75.44 497 LEU A N 1
ATOM 4022 C CA . LEU A 1 497 ? 17.438 -17.826 -4.398 1.00 75.44 497 LEU A CA 1
ATOM 4023 C C . LEU A 1 497 ? 18.256 -19.108 -4.594 1.00 75.44 497 LEU A C 1
ATOM 4025 O O . LEU A 1 497 ? 17.675 -20.172 -4.815 1.00 75.44 497 LEU A O 1
ATOM 4029 N N . ALA A 1 498 ? 19.581 -19.037 -4.441 1.00 76.38 498 ALA A N 1
ATOM 4030 C CA . ALA A 1 498 ? 20.450 -20.209 -4.545 1.00 76.38 498 ALA A CA 1
ATOM 4031 C C . ALA A 1 498 ? 20.113 -21.275 -3.485 1.00 76.38 498 ALA A C 1
ATOM 4033 O O . ALA A 1 498 ? 20.003 -22.458 -3.802 1.00 76.38 498 ALA A O 1
ATOM 4034 N N . ASN A 1 499 ? 19.869 -20.858 -2.238 1.00 74.44 499 ASN A N 1
ATOM 4035 C CA . ASN A 1 499 ? 19.498 -21.769 -1.152 1.00 74.44 499 ASN A CA 1
ATOM 4036 C C . ASN A 1 499 ? 18.162 -22.490 -1.398 1.00 74.44 499 ASN A C 1
ATOM 4038 O O . ASN A 1 499 ? 17.985 -23.613 -0.933 1.00 74.44 499 ASN A O 1
ATOM 4042 N N . ARG A 1 500 ? 17.221 -21.858 -2.109 1.00 67.06 500 ARG A N 1
ATOM 4043 C CA . ARG A 1 500 ? 15.909 -22.448 -2.423 1.00 67.06 500 ARG A CA 1
ATOM 4044 C C . ARG A 1 500 ? 15.983 -23.493 -3.528 1.00 67.06 500 ARG A C 1
ATOM 4046 O O . ARG A 1 500 ? 15.282 -24.491 -3.428 1.00 67.06 500 ARG A O 1
ATOM 4053 N N . CYS A 1 501 ? 16.858 -23.302 -4.515 1.00 57.06 501 CYS A N 1
ATOM 4054 C CA . CYS A 1 501 ? 17.094 -24.303 -5.559 1.00 57.06 501 CYS A CA 1
ATOM 4055 C C . CYS A 1 501 ? 17.636 -25.611 -4.955 1.00 57.06 501 CYS A C 1
ATOM 4057 O O . CYS A 1 501 ? 17.171 -26.686 -5.301 1.00 57.06 501 CYS A O 1
ATOM 4059 N N . ILE A 1 502 ? 18.532 -25.511 -3.965 1.00 54.22 502 ILE A N 1
ATOM 4060 C CA . ILE A 1 502 ? 19.140 -26.669 -3.280 1.00 54.22 502 ILE A CA 1
ATOM 4061 C C . ILE A 1 502 ? 18.131 -27.439 -2.401 1.00 54.22 502 ILE A C 1
ATOM 4063 O O . ILE A 1 502 ? 18.361 -28.595 -2.074 1.00 54.22 502 ILE A O 1
ATOM 4067 N N . GLN A 1 503 ? 17.023 -26.817 -1.982 1.00 49.34 503 GLN A N 1
ATOM 4068 C CA . GLN A 1 503 ? 15.992 -27.464 -1.152 1.00 49.34 503 GLN A CA 1
ATOM 4069 C C . GLN A 1 503 ? 14.867 -28.125 -1.968 1.00 49.34 503 GLN A C 1
ATOM 4071 O O . GLN A 1 503 ? 13.980 -28.736 -1.372 1.00 49.34 503 GLN A O 1
ATOM 4076 N N . GLN A 1 504 ? 14.866 -27.961 -3.296 1.00 43.38 504 GLN A N 1
ATOM 4077 C CA . GLN A 1 504 ? 13.881 -28.548 -4.215 1.00 43.38 504 GLN A CA 1
ATOM 4078 C C . GLN A 1 504 ? 14.431 -29.742 -5.019 1.00 43.38 504 GLN A C 1
ATOM 4080 O O . GLN A 1 504 ? 13.647 -30.420 -5.684 1.00 43.38 504 GLN A O 1
ATOM 4085 N N . GLU A 1 505 ? 15.738 -30.010 -4.924 1.00 33.84 505 GLU A N 1
ATOM 4086 C CA . GLU A 1 505 ? 16.398 -31.269 -5.316 1.00 33.84 505 GLU A CA 1
ATOM 4087 C C . GLU A 1 505 ? 16.467 -32.236 -4.125 1.00 33.84 505 GLU A C 1
ATOM 4089 O O . GLU A 1 505 ? 16.312 -33.459 -4.355 1.00 33.84 505 GLU A O 1
#

pLDDT: mean 79.28, std 16.42, range [25.89, 97.31]

Foldseek 3Di:
DVLLVVLCCLLPPNPCLQCCVAPVVLSVVLVVLNVVLVVLVVVLVVLLVVVVVCVVVVVPVDDDPCNNDPPVSVVVSVVSSVVSVVSSVVVVVVSVVCVVCVVLQAAEHECVVQPDAQPDDLVNSCCSPPNQDQLEKEKEDEPVQCVVPVVVVVVVSVVVSVVCVVPVSHHYYYYYCHVYNHPCPHIDIRGSVVVVVVVVVVVVVVVCVVPVVDDDDDDDDDDDDDDDDDDDDDDPDLEAEEEEAAAAPLCLLLLVQLLVLLQVDVALVRLLVDPRDRPDWDWDWDFDDPVRDIDIFTDDPCDPVNQADPPDPQAFRGQAKDWDWDDNDPPRSHIYIYIYFTHARRPVDPSSNVVSLVRSLVVQVPDPDHLAYEYEDALPDPADDPVVLVSVLSVVVSPPLVCLQRYAYEHEPCVVVVQDSHPVLVNVVVSQVPHPHDRRDDDPLRYGGAYSVLVVVSSCVVVVDDDDPVVVVSSRVRSVRRSVRSVSNVVSSVVVVVVVVVVVD

Secondary structure (DSSP, 8-state):
-HHHHHHHHIIIIITHHHHTTT-HHHHHHHHHHHHHHHHHHHHHHHHHHHHHHHHHTTTTTT--HHHHS-HHHHHHHHHHHHHHHHHHHHHHHHHHHHHHHHHTTEEEEEGGGGT--TT--HHHHHHHHHTT-TTEEEEEE-HHHHHH-HHHHHHHHHHHHHHHHH-TTPEEEEEE-TT-SS---S-EEE-HHHHHHHHHHHHHHHHHHHHTTS-------------PPPPP-PPPPSEEEEEEE-BTTS-HHHHHHHHHHHHH-SSHHHHHHSPPP-SS-EEEEEEETTTTEEEEEEES---TT--B--SSTTS-SB-S-EEEEEES-TTS-PEEEEEE---BS-TT-HHHHHHHHHHHHHHHHTSS---EEEEEE-TT-S---HHHHHHHHHHHHHS-TTGGGGEEEEESSGGGGTSS-TTHHHHHHHHHHTSSSS----SSTTEEE---HHHHHHHHHHTT----HHHHHHHHHHHHHHHHHHHHHHHHHHHHHHHHHHTT-

Sequence (505 aa):
MTDMKQLEKSIIEDMPKILCKHLKQRFACIETQWFDVKKIFTNEIERIANLVIRIRSGEAENLFTEQIFNDKEQMMIKNSIDELTQNVKHLEEKEYFIRCLNQQNFQYLNVIEYNIDQTDNENSIEHKLVQNDQHYRILCSNDCLNKNNSEELQKLICDLIEEAKNNSSLHLIYADFSDCSFPLSTMMVLSSLKKAHEDMIDQLSSELSTAMETFTVPFTEPDILTDQPTPTSMSIDETINIVLLGETGVGKSTFINAFANYLTFNTLEEAEAGQSVVLIPVSFMITVGDNFEEHIVKFGGVDDSNNEDFDHPGHSVTQHCKSYIFNLNDSDQRKLCIIDTPGFGDTRGIEQDDLNMEHILEYVNNLTHINAICFLLKPNESKLHIYYRLCLNQLFSVLDQNNVKKVIVCFTNSRSTFYTPGDTAPLLKQMLRSLAIGDVPFKKENTFCFDSESFRYLVALQNGINFSELDRQEYEMSWIKSVHDSKRLIEYICKELANRCIQQE

Radius of gyration: 32.16 Å; chains: 1; bounding box: 79×77×97 Å